Protein AF-A0A6N7L3Q7-F1 (afdb_monomer_lite)

Structure (mmCIF, N/CA/C/O backbone):
data_AF-A0A6N7L3Q7-F1
#
_entry.id   AF-A0A6N7L3Q7-F1
#
loop_
_atom_site.group_PDB
_atom_site.id
_atom_site.type_symbol
_atom_site.label_atom_id
_atom_site.label_alt_id
_atom_site.label_comp_id
_atom_site.label_asym_id
_atom_site.label_entity_id
_atom_site.label_seq_id
_atom_site.pdbx_PDB_ins_code
_atom_site.Cartn_x
_atom_site.Cartn_y
_atom_site.Cartn_z
_atom_site.occupancy
_atom_site.B_iso_or_equiv
_atom_site.auth_seq_id
_atom_site.auth_comp_id
_atom_site.auth_asym_id
_atom_site.auth_atom_id
_atom_site.pdbx_PDB_model_num
ATOM 1 N N . MET A 1 1 ? 47.528 -3.467 58.291 1.00 35.66 1 MET A N 1
ATOM 2 C CA . MET A 1 1 ? 47.745 -4.402 57.164 1.00 35.66 1 MET A CA 1
ATOM 3 C C . MET A 1 1 ? 46.786 -5.577 57.355 1.00 35.66 1 MET A C 1
ATOM 5 O O . MET A 1 1 ? 47.146 -6.564 57.969 1.00 35.66 1 MET A O 1
ATOM 9 N N . ASN A 1 2 ? 45.483 -5.313 57.302 1.00 33.53 2 ASN A N 1
ATOM 10 C CA . ASN A 1 2 ? 44.564 -5.382 56.151 1.00 33.53 2 ASN A CA 1
ATOM 11 C C . ASN A 1 2 ? 44.120 -6.813 55.809 1.00 33.53 2 ASN A C 1
ATOM 13 O O . ASN A 1 2 ? 44.702 -7.499 54.979 1.00 33.53 2 ASN A O 1
ATOM 17 N N . VAL A 1 3 ? 43.041 -7.189 56.500 1.00 40.38 3 VAL A N 1
ATOM 18 C CA . VAL A 1 3 ? 42.109 -8.296 56.248 1.00 40.38 3 VAL A CA 1
ATOM 19 C C . VAL A 1 3 ? 41.234 -7.962 55.029 1.00 40.38 3 VAL A C 1
ATOM 21 O O . VAL A 1 3 ? 40.940 -6.783 54.818 1.00 40.38 3 VAL A O 1
ATOM 24 N N . PRO A 1 4 ? 40.714 -8.968 54.304 1.00 47.28 4 PRO A N 1
ATOM 25 C CA . PRO A 1 4 ? 39.331 -8.844 53.847 1.00 47.28 4 PRO A CA 1
ATOM 26 C C . PRO A 1 4 ? 38.485 -10.106 54.074 1.00 47.28 4 PRO A C 1
ATOM 28 O O . PRO A 1 4 ? 38.915 -11.240 53.873 1.00 47.28 4 PRO A O 1
ATOM 31 N N . SER A 1 5 ? 37.245 -9.847 54.490 1.00 34.28 5 SER A N 1
ATOM 32 C CA . SER A 1 5 ? 36.114 -10.773 54.593 1.00 34.28 5 SER A CA 1
ATOM 33 C C . SER A 1 5 ? 35.072 -10.465 53.495 1.00 34.28 5 SER A C 1
ATOM 35 O O . SER A 1 5 ? 35.205 -9.449 52.810 1.00 34.28 5 SER A O 1
ATOM 37 N N . PRO A 1 6 ? 34.063 -11.337 53.295 1.00 57.66 6 PRO A N 1
ATOM 38 C CA . PRO A 1 6 ? 33.425 -11.570 52.001 1.00 57.66 6 PRO A CA 1
ATOM 39 C C . PRO A 1 6 ? 32.051 -10.903 51.823 1.00 57.66 6 PRO A C 1
ATOM 41 O O . PRO A 1 6 ? 31.345 -10.615 52.787 1.00 57.66 6 PRO A O 1
ATOM 44 N N . GLY A 1 7 ? 31.625 -10.803 50.559 1.00 32.72 7 GLY A N 1
ATOM 45 C CA . GLY A 1 7 ? 30.218 -10.708 50.162 1.00 32.72 7 GLY A CA 1
ATOM 46 C C . GLY A 1 7 ? 29.931 -9.629 49.118 1.00 32.72 7 GLY A C 1
ATOM 47 O O . GLY A 1 7 ? 30.258 -8.472 49.341 1.00 32.72 7 GLY A O 1
ATOM 48 N N . ALA A 1 8 ? 29.273 -9.997 48.010 1.00 32.59 8 ALA A N 1
ATOM 49 C CA . ALA A 1 8 ? 28.007 -9.396 47.561 1.00 32.59 8 ALA A CA 1
ATOM 50 C C . ALA A 1 8 ? 27.631 -9.760 46.105 1.00 32.59 8 ALA A C 1
ATOM 52 O O . ALA A 1 8 ? 28.461 -9.832 45.209 1.00 32.59 8 ALA A O 1
ATOM 53 N N . ARG A 1 9 ? 26.317 -9.972 45.970 1.00 31.73 9 ARG A N 1
ATOM 54 C CA . ARG A 1 9 ? 25.374 -10.061 44.836 1.00 31.73 9 ARG A CA 1
ATOM 55 C C . ARG A 1 9 ? 25.775 -9.470 43.467 1.00 31.73 9 ARG A C 1
ATOM 57 O O . ARG A 1 9 ? 26.451 -8.449 43.423 1.00 31.73 9 ARG A O 1
ATOM 64 N N . PRO A 1 10 ? 25.195 -9.994 42.365 1.00 40.16 10 PRO A N 1
ATOM 65 C CA . PRO A 1 10 ? 25.245 -9.349 41.061 1.00 40.16 10 PRO A CA 1
ATOM 66 C C . PRO A 1 10 ? 24.142 -8.285 40.922 1.00 40.16 10 PRO A C 1
ATOM 68 O O . PRO A 1 10 ? 23.017 -8.465 41.393 1.00 40.16 10 PRO A O 1
ATOM 71 N N . ALA A 1 11 ? 24.463 -7.198 40.232 1.00 33.53 11 ALA A N 1
ATOM 72 C CA . ALA A 1 11 ? 23.530 -6.243 39.636 1.00 33.53 11 ALA A CA 1
ATOM 73 C C . ALA A 1 11 ? 24.247 -5.565 38.448 1.00 33.53 11 ALA A C 1
ATOM 75 O O . ALA A 1 11 ? 25.476 -5.572 38.423 1.00 33.53 11 ALA A O 1
ATOM 76 N N . PRO A 1 12 ? 23.540 -4.851 37.565 1.00 37.41 12 PRO A N 1
ATOM 77 C CA . PRO A 1 12 ? 22.475 -5.297 36.670 1.00 37.41 12 PRO A CA 1
ATOM 78 C C . PRO A 1 12 ? 22.855 -5.047 35.191 1.00 37.41 12 PRO A C 1
ATOM 80 O O . PRO A 1 12 ? 23.883 -4.447 34.893 1.00 37.41 12 PRO A O 1
ATOM 83 N N . ASP A 1 13 ? 21.984 -5.479 34.275 1.00 42.84 13 ASP A N 1
ATOM 84 C CA . ASP A 1 13 ? 21.973 -5.059 32.870 1.00 42.84 13 ASP A CA 1
ATOM 85 C C . ASP A 1 13 ? 22.088 -3.531 32.722 1.00 42.84 13 ASP A C 1
ATOM 87 O O . ASP A 1 13 ? 21.256 -2.783 33.248 1.00 42.84 13 ASP A O 1
ATOM 91 N N . THR A 1 14 ? 23.052 -3.077 31.921 1.00 32.16 14 THR A N 1
ATOM 92 C CA . THR A 1 14 ? 23.070 -1.732 31.338 1.00 32.16 14 THR A CA 1
ATOM 93 C C . THR A 1 14 ? 23.041 -1.815 29.817 1.00 32.16 14 THR A C 1
ATOM 95 O O . THR A 1 14 ? 23.997 -2.182 29.139 1.00 32.16 14 THR A O 1
ATOM 98 N N . ILE A 1 15 ? 21.874 -1.443 29.303 1.00 31.94 15 ILE A N 1
ATOM 99 C CA . ILE A 1 15 ? 21.638 -0.948 27.954 1.00 31.94 15 ILE A CA 1
ATOM 100 C C . ILE A 1 15 ? 22.419 0.363 27.766 1.00 31.94 15 ILE A C 1
ATOM 102 O O . ILE A 1 15 ? 22.304 1.261 28.594 1.00 31.94 15 ILE A O 1
ATOM 106 N N . SER A 1 16 ? 23.132 0.430 26.639 1.00 36.41 16 SER A N 1
ATOM 107 C CA . SER A 1 16 ? 23.492 1.604 25.826 1.00 36.41 16 SER A CA 1
ATOM 108 C C . SER A 1 16 ? 24.214 2.792 26.473 1.00 36.41 16 SER A C 1
ATOM 110 O O . SER A 1 16 ? 23.606 3.576 27.190 1.00 36.41 16 SER A O 1
ATOM 112 N N . ASP A 1 17 ? 25.433 3.051 25.994 1.00 28.05 17 ASP A N 1
ATOM 113 C CA . ASP A 1 17 ? 25.768 4.374 25.449 1.00 28.05 17 ASP A CA 1
ATOM 114 C C . ASP A 1 17 ? 26.757 4.227 24.263 1.00 28.05 17 ASP A C 1
ATOM 116 O O . ASP A 1 17 ? 27.538 3.268 24.250 1.00 28.05 17 ASP A O 1
ATOM 120 N N . PRO A 1 18 ? 26.678 5.089 23.229 1.00 42.47 18 PRO A N 1
ATOM 121 C CA . PRO A 1 18 ? 27.402 4.991 21.972 1.00 42.47 18 PRO A CA 1
ATOM 122 C C . PRO A 1 18 ? 28.672 5.857 21.962 1.00 42.47 18 PRO A C 1
ATOM 124 O O . PRO A 1 18 ? 28.753 6.888 22.619 1.00 42.47 18 PRO A O 1
ATOM 127 N N . GLY A 1 19 ? 29.621 5.492 21.099 1.00 28.73 19 GLY A N 1
ATOM 128 C CA . GLY A 1 19 ? 30.665 6.401 20.620 1.00 28.73 19 GLY A CA 1
ATOM 129 C C . GLY A 1 19 ? 32.053 6.173 21.217 1.00 28.73 19 GLY A C 1
ATOM 130 O O . GLY A 1 19 ? 32.320 6.493 22.370 1.00 28.73 19 GLY A O 1
ATOM 131 N N . GLY A 1 20 ? 32.970 5.695 20.376 1.00 26.69 20 GLY A N 1
ATOM 132 C CA . GLY A 1 20 ? 34.410 5.738 20.633 1.00 26.69 20 GLY A CA 1
ATOM 133 C C . GLY A 1 20 ? 35.180 4.668 19.854 1.00 26.69 20 GLY A C 1
ATOM 134 O O . GLY A 1 20 ? 34.759 3.520 19.885 1.00 26.69 20 GLY A O 1
ATOM 135 N N . PRO A 1 21 ? 36.259 5.015 19.129 1.00 39.16 21 PRO A N 1
ATOM 136 C CA . PRO A 1 21 ? 36.690 4.336 17.907 1.00 39.16 21 PRO A CA 1
ATOM 137 C C . PRO A 1 21 ? 37.650 3.169 18.168 1.00 39.16 21 PRO A C 1
ATOM 139 O O . PRO A 1 21 ? 38.535 3.267 19.016 1.00 39.16 21 PRO A O 1
ATOM 142 N N . ALA A 1 22 ? 37.541 2.099 17.379 1.00 29.81 22 ALA A N 1
ATOM 143 C CA . ALA A 1 22 ? 38.586 1.085 17.291 1.00 29.81 22 AL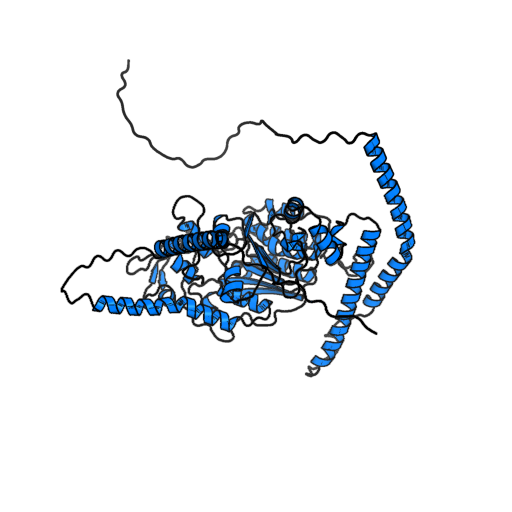A A CA 1
ATOM 144 C C . ALA A 1 22 ? 38.595 0.399 15.914 1.00 29.81 22 ALA A C 1
ATOM 146 O O . ALA A 1 22 ? 37.613 -0.232 15.539 1.00 29.81 22 ALA A O 1
ATOM 147 N N . ALA A 1 23 ? 39.734 0.560 15.226 1.00 30.67 23 ALA A N 1
ATOM 148 C CA . ALA A 1 23 ? 40.411 -0.383 14.323 1.00 30.67 23 ALA A CA 1
ATOM 149 C C . ALA A 1 23 ? 39.560 -1.034 13.207 1.00 30.67 23 ALA A C 1
ATOM 151 O O . ALA A 1 23 ? 38.755 -1.922 13.459 1.00 30.67 23 ALA A O 1
ATOM 152 N N . MET A 1 24 ? 39.645 -0.589 11.946 1.00 32.66 24 MET A N 1
ATOM 153 C CA . MET A 1 24 ? 40.712 -0.965 10.990 1.00 32.66 24 MET A CA 1
ATOM 154 C C . MET A 1 24 ? 41.252 -2.384 11.216 1.00 32.66 24 MET A C 1
ATOM 156 O O . MET A 1 24 ? 42.056 -2.596 12.118 1.00 32.66 24 MET A O 1
ATOM 160 N N . ASP A 1 25 ? 40.737 -3.343 10.437 1.00 34.53 25 ASP A N 1
ATOM 161 C CA . ASP A 1 25 ? 41.516 -4.199 9.521 1.00 34.53 25 ASP A CA 1
ATOM 162 C C . ASP A 1 25 ? 40.773 -5.515 9.228 1.00 34.53 25 ASP A C 1
ATOM 164 O O . ASP A 1 25 ? 40.740 -6.432 10.050 1.00 34.53 25 ASP A O 1
ATOM 168 N N . ASN A 1 26 ? 40.153 -5.592 8.043 1.00 30.53 26 ASN A N 1
ATOM 169 C CA . ASN A 1 26 ? 40.300 -6.687 7.070 1.00 30.53 26 ASN A CA 1
ATOM 170 C C . ASN A 1 26 ? 39.244 -6.551 5.965 1.00 30.53 26 ASN A C 1
ATOM 172 O O . ASN A 1 26 ? 38.159 -7.132 6.017 1.00 30.53 26 ASN A O 1
ATOM 176 N N . GLU A 1 27 ? 39.603 -5.781 4.940 1.00 33.72 27 GLU A N 1
ATOM 177 C CA . GLU A 1 27 ? 38.979 -5.846 3.625 1.00 33.72 27 GLU A CA 1
ATOM 178 C C . GLU A 1 27 ? 39.272 -7.217 3.003 1.00 33.72 27 GLU A C 1
ATOM 180 O O . GLU A 1 27 ? 40.367 -7.494 2.514 1.00 33.72 27 GLU A O 1
ATOM 185 N N . GLY A 1 28 ? 38.269 -8.092 3.001 1.00 34.62 28 GLY A N 1
ATOM 186 C CA . GLY A 1 28 ? 38.199 -9.203 2.060 1.00 34.62 28 GLY A CA 1
ATOM 187 C C . GLY A 1 28 ? 37.857 -8.664 0.675 1.00 34.62 28 GLY A C 1
ATOM 188 O O . GLY A 1 28 ? 36.718 -8.786 0.234 1.00 34.62 28 GLY A O 1
ATOM 189 N N . GLY A 1 29 ? 38.827 -8.033 0.011 1.00 34.75 29 GLY A N 1
ATOM 190 C CA . GLY A 1 29 ? 38.716 -7.663 -1.394 1.00 34.75 29 GLY A CA 1
ATOM 191 C C . GLY A 1 29 ? 38.561 -8.925 -2.238 1.00 34.75 29 GLY A C 1
ATOM 192 O O . GLY A 1 29 ? 39.456 -9.771 -2.274 1.00 34.75 29 GLY A O 1
ATOM 193 N N . ALA A 1 30 ? 37.419 -9.069 -2.910 1.00 38.78 30 ALA A N 1
ATOM 194 C CA . ALA A 1 30 ? 37.278 -10.041 -3.982 1.00 38.78 30 ALA A CA 1
ATOM 195 C C . ALA A 1 30 ? 38.399 -9.787 -5.000 1.00 38.78 30 ALA A C 1
ATOM 197 O O . ALA A 1 30 ? 38.619 -8.647 -5.413 1.00 38.78 30 ALA A O 1
ATOM 198 N N . ALA A 1 31 ? 39.139 -10.837 -5.359 1.00 33.72 31 ALA A N 1
ATOM 199 C CA . ALA A 1 31 ? 40.218 -10.742 -6.329 1.00 33.72 31 ALA A CA 1
ATOM 200 C C . ALA A 1 31 ? 39.681 -10.111 -7.621 1.00 33.72 31 ALA A C 1
ATOM 202 O O . ALA A 1 31 ? 38.836 -10.693 -8.301 1.00 33.72 31 ALA A O 1
ATOM 203 N N . VAL A 1 32 ? 40.171 -8.913 -7.940 1.00 37.03 32 VAL A N 1
ATOM 204 C CA . VAL A 1 32 ? 39.951 -8.276 -9.236 1.00 37.03 32 VAL A CA 1
ATOM 205 C C . VAL A 1 32 ? 40.435 -9.261 -10.295 1.00 37.03 32 VAL A C 1
ATOM 207 O O . VAL A 1 32 ? 41.587 -9.704 -10.250 1.00 37.03 32 VAL A O 1
ATOM 210 N N . ALA A 1 33 ? 39.542 -9.648 -11.207 1.00 42.84 33 ALA A N 1
ATOM 211 C CA . ALA A 1 33 ? 39.886 -10.535 -12.308 1.00 42.84 33 ALA A CA 1
ATOM 212 C C . ALA A 1 33 ? 41.114 -9.969 -13.046 1.00 42.84 33 ALA A C 1
ATOM 214 O O . ALA A 1 33 ? 41.186 -8.752 -13.255 1.00 42.84 33 ALA A O 1
ATOM 215 N N . PRO A 1 34 ? 42.103 -10.806 -13.412 1.00 39.44 34 PRO A N 1
ATOM 216 C CA . PRO A 1 34 ? 43.298 -10.316 -14.078 1.00 39.44 34 PRO A CA 1
ATOM 217 C C . PRO A 1 34 ? 42.901 -9.553 -15.350 1.00 39.44 34 PRO A C 1
ATOM 219 O O . PRO A 1 34 ? 41.967 -9.971 -16.042 1.00 39.44 34 PRO A O 1
ATOM 222 N N . PRO A 1 35 ? 43.578 -8.434 -15.665 1.00 45.25 35 PRO A N 1
ATOM 223 C CA . PRO A 1 35 ? 43.249 -7.644 -16.839 1.00 45.25 35 PRO A CA 1
ATOM 224 C C . PRO A 1 35 ? 43.300 -8.529 -18.083 1.00 45.25 35 PRO A C 1
ATOM 226 O O . PRO A 1 35 ? 44.256 -9.282 -18.287 1.00 45.25 35 PRO A O 1
ATOM 229 N N . CYS A 1 36 ? 42.249 -8.421 -18.898 1.00 43.94 36 CYS A N 1
ATOM 230 C CA . CYS A 1 36 ? 42.138 -9.081 -20.191 1.00 43.94 36 CYS A CA 1
ATOM 231 C C . CYS A 1 36 ? 43.463 -8.906 -20.959 1.00 43.94 36 CYS A C 1
ATOM 233 O O . CYS A 1 36 ? 43.908 -7.762 -21.129 1.00 43.94 36 CYS A O 1
ATOM 235 N N . PRO A 1 37 ? 44.138 -9.996 -21.378 1.00 63.56 37 PRO A N 1
ATOM 236 C CA . PRO A 1 37 ? 45.416 -9.904 -22.070 1.00 63.56 37 PRO A CA 1
ATOM 237 C C . PRO A 1 37 ? 45.326 -8.904 -23.225 1.00 63.56 37 PRO A C 1
ATOM 239 O O . PRO A 1 37 ? 44.362 -8.918 -23.984 1.00 63.56 37 PRO A O 1
ATOM 242 N N . LEU A 1 38 ? 46.331 -8.041 -23.402 1.00 49.06 38 LEU A N 1
ATOM 243 C CA . LEU A 1 38 ? 46.299 -6.950 -24.393 1.00 49.06 38 LEU A CA 1
ATOM 244 C C . LEU A 1 38 ? 45.935 -7.424 -25.815 1.00 49.06 38 LEU A C 1
ATOM 246 O O . LEU A 1 38 ? 45.323 -6.687 -26.583 1.00 49.06 38 LEU A O 1
ATOM 250 N N . ALA A 1 39 ? 46.296 -8.659 -26.168 1.00 48.69 39 ALA A N 1
ATOM 251 C CA . ALA A 1 39 ? 45.925 -9.279 -27.438 1.00 48.69 39 ALA A CA 1
ATOM 252 C C . ALA A 1 39 ? 44.418 -9.580 -27.548 1.00 48.69 39 ALA A C 1
ATOM 254 O O . ALA A 1 39 ? 43.842 -9.455 -28.624 1.00 48.69 39 ALA A O 1
ATOM 255 N N . GLU A 1 40 ? 43.774 -9.953 -26.448 1.00 47.72 40 GLU A N 1
ATOM 256 C CA . GLU A 1 40 ? 42.336 -10.188 -26.362 1.00 47.72 40 GLU A CA 1
ATOM 257 C C . GLU A 1 40 ? 41.563 -8.865 -26.285 1.00 47.72 40 GLU A C 1
ATOM 259 O O . GLU A 1 40 ? 40.605 -8.690 -27.032 1.00 47.72 40 GLU A O 1
ATOM 264 N N . ALA A 1 41 ? 42.057 -7.872 -25.537 1.00 42.72 41 ALA A N 1
ATOM 265 C CA . ALA A 1 41 ? 41.502 -6.515 -25.537 1.00 42.72 41 ALA A CA 1
ATOM 266 C C . ALA A 1 41 ? 41.549 -5.863 -26.935 1.00 42.72 41 ALA A C 1
ATOM 268 O O . ALA A 1 41 ? 40.576 -5.246 -27.368 1.00 42.72 41 ALA A O 1
ATOM 269 N N . LYS A 1 42 ? 42.643 -6.057 -27.688 1.00 49.53 42 LYS A N 1
ATOM 270 C CA . LYS A 1 42 ? 42.756 -5.602 -29.085 1.00 49.53 42 LYS A CA 1
ATOM 271 C C . LYS A 1 42 ? 41.779 -6.321 -30.014 1.00 49.53 42 LYS A C 1
ATOM 273 O O . LYS A 1 42 ? 41.113 -5.659 -30.799 1.00 49.53 42 LYS A O 1
ATOM 278 N N . ARG A 1 43 ? 41.613 -7.643 -29.880 1.00 53.7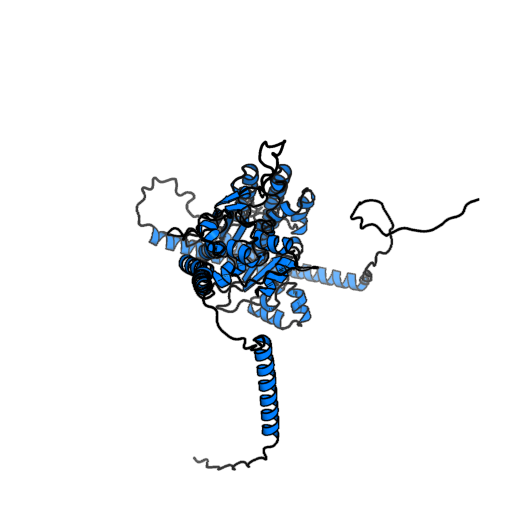5 43 ARG A N 1
ATOM 279 C CA . ARG A 1 43 ? 40.608 -8.401 -30.653 1.00 53.75 43 ARG A CA 1
ATOM 280 C C . ARG A 1 43 ? 39.177 -7.979 -30.323 1.00 53.75 43 ARG A C 1
ATOM 282 O O . ARG A 1 43 ? 38.342 -7.922 -31.221 1.00 53.75 43 ARG A O 1
ATOM 289 N N . LEU A 1 44 ? 38.882 -7.685 -29.056 1.00 46.16 44 LEU A N 1
ATOM 290 C CA . LEU A 1 44 ? 37.583 -7.160 -28.627 1.00 46.16 44 LEU A CA 1
ATOM 291 C C . LEU A 1 44 ? 37.338 -5.761 -29.203 1.00 46.16 44 LEU A C 1
ATOM 293 O O . LEU A 1 44 ? 36.247 -5.497 -29.702 1.00 46.16 44 LEU A O 1
ATOM 297 N N . HIS A 1 45 ? 38.361 -4.904 -29.221 1.00 47.28 45 HIS A N 1
ATOM 298 C CA . HIS A 1 45 ? 38.286 -3.578 -29.828 1.00 47.28 45 HIS A CA 1
ATOM 299 C C . HIS A 1 45 ? 38.091 -3.637 -31.351 1.00 47.28 45 HIS A C 1
ATOM 301 O O . HIS A 1 45 ? 37.218 -2.959 -31.880 1.00 47.28 45 HIS A O 1
ATOM 307 N N . GLU A 1 46 ? 38.836 -4.489 -32.057 1.00 53.50 46 GLU A N 1
ATOM 308 C CA . GLU A 1 46 ? 38.692 -4.692 -33.506 1.00 53.50 46 GLU A CA 1
ATOM 309 C C . GLU A 1 46 ? 37.311 -5.260 -33.866 1.00 53.50 46 GLU A C 1
ATOM 311 O O . GLU A 1 46 ? 36.684 -4.802 -34.821 1.00 53.50 46 GLU A O 1
ATOM 316 N N . ARG A 1 47 ? 36.780 -6.193 -33.063 1.00 49.62 47 ARG A N 1
ATOM 317 C CA . ARG A 1 47 ? 35.401 -6.687 -33.207 1.00 49.62 47 ARG A CA 1
ATOM 318 C C . ARG A 1 47 ? 34.367 -5.596 -32.948 1.00 49.62 47 ARG A C 1
ATOM 320 O O . ARG A 1 47 ? 33.398 -5.507 -33.695 1.00 49.62 47 ARG A O 1
ATOM 327 N N . ALA A 1 48 ? 34.565 -4.760 -31.930 1.00 42.06 48 ALA A N 1
ATOM 328 C CA . ALA A 1 48 ? 33.673 -3.642 -31.629 1.00 42.06 48 ALA A CA 1
ATOM 329 C C . ALA A 1 48 ? 33.694 -2.579 -32.740 1.00 42.06 48 ALA A C 1
ATOM 331 O O . ALA A 1 48 ? 32.641 -2.086 -33.138 1.00 42.06 48 ALA A O 1
ATOM 332 N N . ALA A 1 49 ? 34.870 -2.275 -33.295 1.00 47.62 49 ALA A N 1
ATOM 333 C CA . ALA A 1 49 ? 35.031 -1.347 -34.408 1.00 47.62 49 ALA A CA 1
ATOM 334 C C . ALA A 1 49 ? 34.394 -1.882 -35.702 1.00 47.62 49 ALA A C 1
ATOM 336 O O . ALA A 1 49 ? 33.670 -1.148 -36.373 1.00 47.62 49 ALA A O 1
ATOM 337 N N . ALA A 1 50 ? 34.590 -3.168 -36.018 1.00 50.75 50 ALA A N 1
ATOM 338 C CA . ALA A 1 50 ? 33.951 -3.820 -37.160 1.00 50.75 50 ALA A CA 1
ATOM 339 C C . ALA A 1 50 ? 32.423 -3.886 -37.006 1.00 50.75 50 ALA A C 1
ATOM 341 O O . ALA A 1 50 ? 31.695 -3.612 -37.959 1.00 50.75 50 ALA A O 1
ATOM 342 N N . ARG A 1 51 ? 31.929 -4.172 -35.792 1.00 43.19 51 ARG A N 1
ATOM 343 C CA . ARG A 1 51 ? 30.497 -4.136 -35.468 1.00 43.19 51 ARG A CA 1
ATOM 344 C C . ARG A 1 51 ? 29.943 -2.725 -35.659 1.00 43.19 51 ARG A C 1
ATOM 346 O O . ARG A 1 51 ? 28.979 -2.562 -36.388 1.00 43.19 51 ARG A O 1
ATOM 353 N N . ARG A 1 52 ? 30.601 -1.693 -35.119 1.00 43.06 52 ARG A N 1
ATOM 354 C CA . ARG A 1 52 ? 30.201 -0.285 -35.292 1.00 43.06 52 ARG A CA 1
ATOM 355 C C . ARG A 1 52 ? 30.145 0.144 -36.762 1.00 43.06 52 ARG A C 1
ATOM 357 O O . ARG A 1 52 ? 29.206 0.828 -37.149 1.00 43.06 52 ARG A O 1
ATOM 364 N N . ALA A 1 53 ? 31.117 -0.257 -37.580 1.00 50.91 53 ALA A N 1
ATOM 365 C CA . ALA A 1 53 ? 31.122 0.060 -39.009 1.00 50.91 53 ALA A CA 1
ATOM 366 C C . ALA A 1 53 ? 29.971 -0.627 -39.768 1.00 50.91 53 ALA A C 1
ATOM 368 O O . ALA A 1 53 ? 29.330 0.004 -40.604 1.00 50.91 53 ALA A O 1
ATOM 369 N N . ALA A 1 54 ? 29.665 -1.887 -39.440 1.00 46.06 54 ALA A N 1
ATOM 370 C CA . ALA A 1 54 ? 28.523 -2.602 -40.010 1.00 46.06 54 ALA A CA 1
ATOM 371 C C . ALA A 1 54 ? 27.176 -1.981 -39.592 1.00 46.06 54 ALA A C 1
ATOM 373 O O . ALA A 1 54 ? 26.261 -1.904 -40.406 1.00 46.06 54 ALA A O 1
ATOM 374 N N . LEU A 1 55 ? 27.074 -1.491 -38.352 1.00 41.53 55 LEU A N 1
ATOM 375 C CA . LEU A 1 55 ? 25.879 -0.819 -37.834 1.00 41.53 55 LEU A CA 1
ATOM 376 C C . LEU A 1 55 ? 25.600 0.517 -38.533 1.00 41.53 55 LEU A C 1
ATOM 378 O O . LEU A 1 55 ? 24.450 0.808 -38.839 1.00 41.53 55 LEU A O 1
ATOM 382 N N . LEU A 1 56 ? 26.640 1.301 -38.834 1.00 46.41 56 LEU A N 1
ATOM 383 C CA . LEU A 1 56 ? 26.493 2.555 -39.583 1.00 46.41 56 LEU A CA 1
ATOM 384 C C . LEU A 1 56 ? 26.026 2.307 -41.025 1.00 46.41 56 LEU A C 1
ATOM 386 O O . LEU A 1 56 ? 25.139 3.000 -41.505 1.00 46.41 56 LEU A O 1
ATOM 390 N N . ALA A 1 57 ? 26.556 1.274 -41.685 1.00 56.47 57 ALA A N 1
ATOM 391 C CA . ALA A 1 57 ? 26.120 0.900 -43.031 1.00 56.47 57 ALA A CA 1
ATOM 392 C C . ALA A 1 57 ? 24.666 0.387 -43.069 1.00 56.47 57 ALA A C 1
ATOM 394 O O . ALA A 1 57 ? 23.962 0.597 -44.053 1.00 56.47 57 ALA A O 1
ATOM 395 N N . LEU A 1 58 ? 24.211 -0.279 -42.002 1.00 45.03 58 LEU A N 1
ATOM 396 C CA . LEU A 1 58 ? 22.834 -0.754 -41.871 1.00 45.03 58 LEU A CA 1
ATOM 397 C C . LEU A 1 58 ? 21.867 0.399 -41.549 1.00 45.03 58 LEU A C 1
ATOM 399 O O . LEU A 1 58 ? 20.781 0.454 -42.114 1.00 45.03 58 LEU A O 1
ATOM 403 N N . ALA A 1 59 ? 22.272 1.350 -40.702 1.00 44.22 59 ALA A N 1
ATOM 404 C CA . ALA A 1 59 ? 21.507 2.570 -40.434 1.00 44.22 59 ALA A CA 1
ATOM 405 C C . ALA A 1 59 ? 21.282 3.394 -41.709 1.00 44.22 59 ALA A C 1
ATOM 407 O O . ALA A 1 59 ? 20.152 3.794 -41.977 1.00 44.22 59 ALA A O 1
ATOM 408 N N . ASP A 1 60 ? 22.321 3.561 -42.531 1.00 53.66 60 ASP A N 1
ATOM 409 C CA . ASP A 1 60 ? 22.203 4.215 -43.839 1.00 53.66 60 ASP A CA 1
ATOM 410 C C . ASP A 1 60 ? 21.264 3.443 -44.782 1.00 53.66 60 ASP A C 1
ATOM 412 O O . ASP A 1 60 ? 20.498 4.051 -45.523 1.00 53.66 60 ASP A O 1
ATOM 416 N N . ALA A 1 61 ? 21.262 2.105 -44.730 1.00 54.28 61 ALA A N 1
ATOM 417 C CA . ALA A 1 61 ? 20.383 1.275 -45.557 1.00 54.28 61 ALA A CA 1
ATOM 418 C C . ALA A 1 61 ? 18.895 1.341 -45.152 1.00 54.28 61 ALA A C 1
ATOM 420 O O . ALA A 1 61 ? 18.033 1.129 -46.002 1.00 54.28 61 ALA A O 1
ATOM 421 N N . HIS A 1 62 ? 18.592 1.644 -43.883 1.00 45.22 62 HIS A N 1
ATOM 422 C CA . HIS A 1 62 ? 17.222 1.781 -43.358 1.00 45.22 62 HIS A CA 1
ATOM 423 C C . HIS A 1 62 ? 16.789 3.242 -43.141 1.00 45.22 62 HIS A C 1
ATOM 425 O O . HIS A 1 62 ? 15.680 3.491 -42.667 1.00 45.22 62 HIS A O 1
ATOM 431 N N . SER A 1 63 ? 17.637 4.205 -43.514 1.00 50.59 63 SER A N 1
ATOM 432 C CA . SER A 1 63 ? 17.397 5.654 -43.434 1.00 50.59 63 SER A CA 1
ATOM 433 C C . SER A 1 63 ? 16.022 6.059 -43.975 1.00 50.59 63 SER A C 1
ATOM 435 O O . SER A 1 63 ? 15.296 6.820 -43.334 1.00 50.59 63 SER A O 1
ATOM 437 N N . ASP A 1 64 ? 15.632 5.507 -45.125 1.00 49.62 64 ASP A N 1
ATOM 438 C CA . ASP A 1 64 ? 14.387 5.871 -45.805 1.00 49.62 64 ASP A CA 1
ATOM 439 C C . ASP A 1 64 ? 13.149 5.268 -45.120 1.00 49.62 64 ASP A C 1
ATOM 441 O O . ASP A 1 64 ? 12.111 5.919 -45.045 1.00 49.62 64 ASP A O 1
ATOM 445 N N . GLU A 1 65 ? 13.254 4.063 -44.547 1.00 47.12 65 GLU A N 1
ATOM 446 C CA . GLU A 1 65 ? 12.173 3.436 -43.768 1.00 47.12 65 GLU A CA 1
ATOM 447 C C . GLU A 1 65 ? 11.968 4.143 -42.423 1.00 47.12 65 GLU A C 1
ATOM 449 O O . GLU A 1 65 ? 10.834 4.350 -41.989 1.00 47.12 65 GLU A O 1
ATOM 454 N N . ILE A 1 66 ? 13.065 4.563 -41.786 1.00 46.41 66 ILE A N 1
ATOM 455 C CA . ILE A 1 66 ? 13.048 5.373 -40.566 1.00 46.41 66 ILE A CA 1
ATOM 456 C C . ILE A 1 66 ? 12.417 6.738 -40.861 1.00 46.41 66 ILE A C 1
ATOM 458 O O . ILE A 1 66 ? 11.513 7.164 -40.145 1.00 46.41 66 ILE A O 1
ATOM 462 N N . THR A 1 67 ? 12.830 7.391 -41.949 1.00 49.25 67 THR A N 1
ATOM 463 C CA . THR A 1 67 ? 12.278 8.680 -42.389 1.00 49.25 67 THR A CA 1
ATOM 464 C C . THR A 1 67 ? 10.789 8.568 -42.722 1.00 49.25 67 THR A C 1
ATOM 466 O O . THR A 1 67 ? 10.004 9.383 -42.246 1.00 49.25 67 THR A O 1
ATOM 469 N N . ALA A 1 68 ? 10.366 7.519 -43.435 1.00 48.75 68 ALA A N 1
ATOM 470 C CA . ALA A 1 68 ? 8.956 7.266 -43.735 1.00 48.75 68 ALA A CA 1
ATOM 471 C C . ALA A 1 68 ? 8.122 6.984 -42.472 1.00 48.75 68 ALA A C 1
ATOM 473 O O . ALA A 1 68 ? 6.967 7.404 -42.381 1.00 48.75 68 ALA A O 1
ATOM 474 N N . ALA A 1 69 ? 8.693 6.308 -41.469 1.00 43.62 69 ALA A N 1
ATOM 475 C CA . ALA A 1 69 ? 8.040 6.106 -40.178 1.00 43.62 69 ALA A CA 1
ATOM 476 C C . ALA A 1 69 ? 7.886 7.427 -39.405 1.00 43.62 69 ALA A C 1
ATOM 478 O O . ALA A 1 69 ? 6.817 7.685 -38.847 1.00 43.62 69 ALA A O 1
ATOM 479 N N . TYR A 1 70 ? 8.907 8.290 -39.416 1.00 44.78 70 TYR A N 1
ATOM 480 C CA . TYR A 1 70 ? 8.821 9.638 -38.848 1.00 44.78 70 TYR A CA 1
ATOM 481 C C . TYR A 1 70 ? 7.820 10.528 -39.605 1.00 44.78 70 TYR A C 1
ATOM 483 O O . TYR A 1 70 ? 7.048 11.234 -38.961 1.00 44.78 70 TYR A O 1
ATOM 491 N N . GLU A 1 71 ? 7.734 10.444 -40.937 1.00 47.44 71 GLU A N 1
ATOM 492 C CA . GLU A 1 71 ? 6.709 11.140 -41.732 1.00 47.44 71 GLU A CA 1
ATOM 493 C C . GLU A 1 71 ? 5.292 10.618 -41.462 1.00 47.44 71 GLU A C 1
ATOM 495 O O . GLU A 1 71 ? 4.348 11.405 -41.432 1.00 47.44 71 GLU A O 1
ATOM 500 N N . ALA A 1 72 ? 5.116 9.316 -41.220 1.00 45.12 72 ALA A N 1
ATOM 501 C CA . ALA A 1 72 ? 3.826 8.748 -40.828 1.00 45.12 72 ALA A CA 1
ATOM 502 C C . ALA A 1 72 ? 3.400 9.204 -39.419 1.00 45.12 72 ALA A C 1
ATOM 504 O O . ALA A 1 72 ? 2.225 9.514 -39.197 1.00 45.12 72 ALA A O 1
ATOM 505 N N . ILE A 1 73 ? 4.354 9.302 -38.484 1.00 43.22 73 ILE A N 1
ATOM 506 C CA . ILE A 1 73 ? 4.152 9.917 -37.162 1.00 43.22 73 ILE A CA 1
ATOM 507 C C . ILE A 1 73 ? 3.744 11.388 -37.325 1.00 43.22 73 ILE A C 1
ATOM 509 O O . ILE A 1 73 ? 2.788 11.834 -36.690 1.00 43.22 73 ILE A O 1
ATOM 513 N N . ASP A 1 74 ? 4.422 12.131 -38.200 1.00 43.38 74 ASP A N 1
ATOM 514 C CA . ASP A 1 74 ? 4.145 13.543 -38.456 1.00 43.38 74 ASP A CA 1
ATOM 515 C C . ASP A 1 74 ? 2.774 13.756 -39.128 1.00 43.38 74 ASP A C 1
ATOM 517 O O . ASP A 1 74 ? 1.991 14.610 -38.713 1.00 43.38 74 ASP A O 1
ATOM 521 N N . GLN A 1 75 ? 2.400 12.911 -40.094 1.00 44.00 75 GLN A N 1
ATOM 522 C CA . GLN A 1 75 ? 1.064 12.925 -40.693 1.00 44.00 75 GLN A CA 1
ATOM 523 C C . GLN A 1 75 ? -0.031 12.630 -39.672 1.00 44.00 75 GLN A C 1
ATOM 525 O O . GLN A 1 75 ? -1.050 13.311 -39.711 1.00 44.00 75 GLN A O 1
ATOM 530 N N . ALA A 1 76 ? 0.163 11.672 -38.759 1.00 42.03 76 ALA A N 1
ATOM 531 C CA . ALA A 1 76 ? -0.794 11.369 -37.694 1.00 42.03 76 ALA A CA 1
ATOM 532 C C . ALA A 1 76 ? -0.932 12.531 -36.692 1.00 42.03 76 ALA A C 1
ATOM 534 O O . ALA A 1 76 ? -2.041 12.832 -36.254 1.00 42.03 76 ALA A O 1
ATOM 535 N N . ARG A 1 77 ? 0.168 13.235 -36.390 1.00 42.25 77 ARG A N 1
ATOM 536 C CA . ARG A 1 77 ? 0.191 14.434 -35.531 1.00 42.25 77 ARG A CA 1
ATOM 537 C C . ARG A 1 77 ? -0.521 15.644 -36.150 1.00 42.25 77 ARG A C 1
ATOM 539 O O . ARG A 1 77 ? -1.092 16.446 -35.416 1.00 42.25 77 ARG A O 1
ATOM 546 N N . ARG A 1 78 ? -0.553 15.772 -37.485 1.00 42.44 78 ARG A N 1
ATOM 547 C CA . ARG A 1 78 ? -1.279 16.853 -38.193 1.00 42.44 78 ARG A CA 1
ATOM 548 C C . ARG A 1 78 ? -2.808 16.754 -38.086 1.00 42.44 78 ARG A C 1
ATOM 550 O O . ARG A 1 78 ? -3.493 17.735 -38.377 1.00 42.44 78 ARG A O 1
ATOM 557 N N . TRP A 1 79 ? -3.360 15.627 -37.632 1.00 40.78 79 TRP A N 1
ATOM 558 C CA . TRP A 1 79 ? -4.781 15.508 -37.283 1.00 40.78 79 TRP A CA 1
ATOM 559 C C . TRP A 1 79 ? -5.013 16.075 -35.874 1.00 40.78 79 TRP A C 1
ATOM 561 O O . TRP A 1 79 ? -5.191 15.337 -34.909 1.00 40.78 79 TRP A O 1
ATOM 571 N N . ARG A 1 80 ? -4.978 17.407 -35.744 1.00 38.03 80 ARG A N 1
ATOM 572 C CA . ARG A 1 80 ? -5.317 18.109 -34.495 1.00 38.03 80 ARG A CA 1
ATOM 573 C C . ARG A 1 80 ? -6.767 17.815 -34.075 1.00 38.03 80 ARG A C 1
ATOM 575 O O . ARG A 1 80 ? -7.690 17.972 -34.874 1.00 38.03 80 ARG A O 1
ATOM 582 N N . LEU A 1 81 ? -6.969 17.468 -32.800 1.00 37.78 81 LEU A N 1
ATOM 583 C CA . LEU A 1 81 ? -8.224 17.747 -32.089 1.00 37.78 81 LEU A CA 1
ATOM 584 C C . LEU A 1 81 ? -8.395 19.280 -31.978 1.00 37.78 81 LEU A C 1
ATOM 586 O O . LEU A 1 81 ? -7.382 19.975 -31.872 1.00 37.78 81 LEU A O 1
ATOM 590 N N . PRO A 1 82 ? -9.624 19.833 -32.002 1.00 35.28 82 PRO A N 1
ATOM 591 C CA . PRO A 1 82 ? -9.837 21.277 -31.877 1.00 35.28 82 PRO A CA 1
ATOM 592 C C . PRO A 1 82 ? -9.249 21.823 -30.566 1.00 35.28 82 PRO A C 1
ATOM 594 O O . PRO A 1 82 ? -9.436 21.221 -29.510 1.00 35.28 82 PRO A O 1
ATOM 597 N N . GLU A 1 83 ? -8.562 22.968 -30.636 1.00 35.00 83 GLU A N 1
ATOM 598 C CA . GLU A 1 83 ? -7.740 23.525 -29.546 1.00 35.00 83 GLU A CA 1
ATOM 599 C C . GLU A 1 83 ? -8.514 24.019 -28.310 1.00 35.00 83 GLU A C 1
ATOM 601 O O . GLU A 1 83 ? -7.896 24.261 -27.279 1.00 35.00 83 GLU A O 1
ATOM 606 N N . SER A 1 84 ? -9.846 24.124 -28.323 1.00 40.84 84 SER A N 1
ATOM 607 C CA . SER A 1 84 ? -10.606 24.303 -27.080 1.00 40.84 84 SER A CA 1
ATOM 608 C C . SER A 1 84 ? -12.096 23.995 -27.260 1.00 40.84 84 SER A C 1
ATOM 610 O O . SER A 1 84 ? -12.679 24.217 -28.317 1.00 40.84 84 SER A O 1
ATOM 612 N N . VAL A 1 85 ? -12.743 23.522 -26.189 1.00 40.78 85 VAL A N 1
ATOM 613 C CA . VAL A 1 85 ? -14.214 23.408 -26.074 1.00 40.78 85 VAL A CA 1
ATOM 614 C C . VAL A 1 85 ? -14.848 24.770 -25.707 1.00 40.78 85 VAL A C 1
ATOM 616 O O . VAL A 1 85 ? -16.033 24.836 -25.395 1.00 40.78 85 VAL A O 1
ATOM 619 N N . GLN A 1 86 ? -14.094 25.878 -25.706 1.00 36.12 86 GLN A N 1
ATOM 620 C CA . GLN A 1 86 ? -14.560 27.147 -25.127 1.00 36.12 86 GLN A CA 1
ATOM 621 C C . GLN A 1 86 ? -14.870 28.278 -26.114 1.00 36.12 86 GLN A C 1
ATOM 623 O O . GLN A 1 86 ? -15.522 29.228 -25.688 1.00 36.12 86 GLN A O 1
ATOM 628 N N . ASP A 1 87 ? -14.542 28.175 -27.405 1.00 37.34 87 ASP A N 1
ATOM 629 C CA . ASP A 1 87 ? -14.677 29.336 -28.307 1.00 37.34 87 ASP A CA 1
ATOM 630 C C . ASP A 1 87 ? -15.946 29.436 -29.170 1.00 37.34 87 ASP A C 1
ATOM 632 O O . ASP A 1 87 ? -16.072 30.383 -29.939 1.00 37.34 87 ASP A O 1
ATOM 636 N N . GLU A 1 88 ? -16.965 28.589 -29.001 1.00 38.84 88 GLU A N 1
ATOM 637 C CA . GLU A 1 88 ? -18.234 28.793 -29.728 1.00 38.84 88 GLU A CA 1
ATOM 638 C C . GLU A 1 88 ? -19.487 28.497 -28.900 1.00 38.84 88 GLU A C 1
ATOM 640 O O . GLU A 1 88 ? -20.220 27.581 -29.220 1.00 38.84 88 GLU A O 1
ATOM 645 N N . GLY A 1 89 ? -19.779 29.264 -27.844 1.00 37.62 89 GLY A N 1
ATOM 646 C CA . GLY A 1 89 ? -21.159 29.453 -27.343 1.00 37.62 89 GLY A CA 1
ATOM 647 C C . GLY A 1 89 ? -22.102 28.229 -27.330 1.00 37.62 89 GLY A C 1
ATOM 648 O O . GLY A 1 89 ? -23.263 28.354 -27.723 1.00 37.62 89 GLY A O 1
ATOM 649 N N . TRP A 1 90 ? -21.627 27.051 -26.910 1.00 34.03 90 TRP A N 1
ATOM 650 C CA . TRP A 1 90 ? -22.405 25.814 -26.988 1.00 34.03 90 TRP A CA 1
ATOM 651 C C . TRP A 1 90 ? -23.386 25.729 -25.815 1.00 34.03 90 TRP A C 1
ATOM 653 O O . TRP A 1 90 ? -23.038 25.333 -24.701 1.00 34.03 90 TRP A O 1
ATOM 663 N N . GLU A 1 91 ? -24.648 26.079 -26.072 1.00 36.38 91 GLU A N 1
ATOM 664 C CA . GLU A 1 91 ? -25.758 25.636 -25.231 1.00 36.38 91 GLU A CA 1
ATOM 665 C C . GLU A 1 91 ? -25.820 24.102 -25.243 1.00 36.38 91 GLU A C 1
ATOM 667 O O . GLU A 1 91 ? -25.931 23.464 -26.291 1.00 36.38 91 GLU A O 1
ATOM 672 N N . TYR A 1 92 ? -25.766 23.506 -24.053 1.00 34.78 92 TYR A N 1
ATOM 673 C CA . TYR A 1 92 ? -25.854 22.066 -23.840 1.00 34.78 92 TYR A CA 1
ATOM 674 C C . TYR A 1 92 ? -27.120 21.474 -24.491 1.00 34.78 92 TYR A C 1
ATOM 676 O O . TYR A 1 92 ? -28.236 21.672 -24.005 1.00 34.78 92 TYR A O 1
ATOM 684 N N . ARG A 1 93 ? -26.948 20.698 -25.570 1.00 35.16 93 ARG A N 1
ATOM 685 C CA . ARG A 1 93 ? -27.982 19.820 -26.141 1.00 35.16 93 ARG A CA 1
ATOM 686 C C . ARG A 1 93 ? -27.536 18.365 -26.000 1.00 35.16 93 ARG A C 1
ATOM 688 O O . ARG A 1 93 ? -26.510 17.965 -26.540 1.00 35.16 93 ARG A O 1
ATOM 695 N N . GLY A 1 94 ? -28.303 17.580 -25.243 1.00 34.84 94 GLY A N 1
ATOM 696 C CA . GLY A 1 94 ? -27.992 16.198 -24.855 1.00 34.84 94 GLY A CA 1
ATOM 697 C C . GLY A 1 94 ? -28.088 15.167 -25.985 1.00 34.84 94 GLY A C 1
ATOM 698 O O . GLY A 1 94 ? -28.969 14.316 -25.943 1.00 34.84 94 GLY A O 1
ATOM 699 N N . GLY A 1 95 ? -27.186 15.234 -26.970 1.00 35.31 95 GLY A N 1
ATOM 700 C CA . GLY A 1 95 ? -27.103 14.273 -28.083 1.00 35.31 95 GLY A CA 1
ATOM 701 C C . GLY A 1 95 ? -25.697 13.756 -28.436 1.00 35.31 95 GLY A C 1
ATOM 702 O O . GLY A 1 95 ? -25.574 12.964 -29.359 1.00 35.31 95 GLY A O 1
ATOM 703 N N . LEU A 1 96 ? -24.637 14.163 -27.727 1.00 37.62 96 LEU A N 1
ATOM 704 C CA . LEU A 1 96 ? -23.233 13.924 -28.128 1.00 37.62 96 LEU A CA 1
ATOM 705 C C . LEU A 1 96 ? -22.623 12.558 -27.722 1.00 37.62 96 LEU A C 1
ATOM 707 O O . LEU A 1 96 ? -21.445 12.314 -27.990 1.00 37.62 96 LEU A O 1
ATOM 711 N N . GLU A 1 97 ? -23.368 11.647 -27.088 1.00 41.59 97 GLU A N 1
ATOM 712 C CA . GLU A 1 97 ? -22.814 10.338 -26.673 1.00 41.59 97 GLU A CA 1
ATOM 713 C C . GLU A 1 97 ? -22.493 9.408 -27.863 1.00 41.59 97 GLU A C 1
ATOM 715 O O . GLU A 1 97 ? -21.508 8.672 -27.810 1.00 41.59 97 GLU A O 1
ATOM 720 N N . GLU A 1 98 ? -23.233 9.478 -28.975 1.00 37.72 98 GLU A N 1
ATOM 721 C CA . GLU A 1 98 ? -22.953 8.632 -30.151 1.00 37.72 98 GLU A CA 1
ATOM 722 C C . GLU A 1 98 ? -21.815 9.183 -31.036 1.00 37.72 98 GLU A C 1
ATOM 724 O O . GLU A 1 98 ? -20.981 8.408 -31.500 1.00 37.72 98 GLU A O 1
ATOM 729 N N . GLU A 1 99 ? -21.689 10.506 -31.202 1.00 37.19 99 GLU A N 1
ATOM 730 C CA . GLU A 1 99 ? -20.623 11.115 -32.027 1.00 37.19 99 GLU A CA 1
ATOM 731 C C . GLU A 1 99 ? -19.258 11.175 -31.316 1.00 37.19 99 GLU A C 1
ATOM 733 O O . GLU A 1 99 ? -18.211 11.056 -31.959 1.00 37.19 99 GLU A O 1
ATOM 738 N N . SER A 1 100 ? -19.238 11.281 -29.981 1.00 42.06 100 SER A N 1
ATOM 739 C CA . SER A 1 100 ? -17.990 11.212 -29.203 1.00 42.06 100 SER A CA 1
ATOM 740 C C . SER A 1 100 ? -17.325 9.836 -29.303 1.00 42.06 100 SER A C 1
ATOM 742 O O . SER A 1 100 ? -16.101 9.754 -29.389 1.00 42.06 100 SER A O 1
ATOM 744 N N . THR A 1 101 ? -18.110 8.760 -29.389 1.00 42.44 101 THR A N 1
ATOM 745 C CA . THR A 1 101 ? -17.606 7.383 -29.515 1.00 42.44 101 THR A CA 1
ATOM 746 C C . THR A 1 101 ? -16.775 7.187 -30.792 1.00 42.44 101 THR A C 1
ATOM 748 O O . THR A 1 101 ? -15.754 6.500 -30.773 1.00 42.44 101 THR A O 1
ATOM 751 N N . ASP A 1 102 ? -17.151 7.856 -31.882 1.00 38.56 102 ASP A N 1
ATOM 752 C CA . ASP A 1 102 ? -16.509 7.731 -33.193 1.00 38.56 102 ASP A CA 1
ATOM 753 C C . ASP A 1 102 ? -15.221 8.571 -33.308 1.00 38.56 102 ASP A C 1
ATOM 755 O O . ASP A 1 102 ? -14.248 8.158 -33.943 1.00 38.56 102 ASP A O 1
ATOM 759 N N . ILE A 1 103 ? -15.175 9.726 -32.635 1.00 41.25 103 ILE A N 1
ATOM 760 C CA . ILE A 1 103 ? -13.968 10.558 -32.496 1.00 41.25 103 ILE A CA 1
ATOM 761 C C . ILE A 1 103 ? -12.951 9.867 -31.576 1.00 41.25 103 ILE A C 1
ATOM 763 O O . ILE A 1 103 ? -11.768 9.785 -31.914 1.00 41.25 103 ILE A O 1
ATOM 767 N N . TRP A 1 104 ? -13.410 9.285 -30.463 1.00 38.94 104 TRP A N 1
ATOM 768 C CA . TRP A 1 104 ? -12.568 8.500 -29.559 1.00 38.94 104 TRP A CA 1
ATOM 769 C C . TRP A 1 104 ? -12.033 7.231 -30.225 1.00 38.94 104 TRP A C 1
ATOM 771 O O . TRP A 1 104 ? -10.854 6.930 -30.070 1.00 38.94 104 TRP A O 1
ATOM 781 N N . ALA A 1 105 ? -12.830 6.528 -31.036 1.00 39.62 105 ALA A N 1
ATOM 782 C CA . ALA A 1 105 ? -12.361 5.370 -31.799 1.00 39.62 105 ALA A CA 1
ATOM 783 C C . ALA A 1 105 ? -11.232 5.730 -32.786 1.00 39.62 105 ALA A C 1
ATOM 785 O O . ALA A 1 105 ? -10.270 4.972 -32.919 1.00 39.62 105 ALA A O 1
ATOM 786 N N . ARG A 1 106 ? -11.301 6.905 -33.430 1.00 38.53 106 ARG A N 1
ATOM 787 C CA . ARG A 1 106 ? -10.276 7.389 -34.375 1.00 38.53 106 ARG A CA 1
ATOM 788 C C . ARG A 1 106 ? -9.007 7.886 -33.676 1.00 38.53 106 ARG A C 1
ATOM 790 O O . ARG A 1 106 ? -7.913 7.547 -34.122 1.00 38.53 106 ARG A O 1
ATOM 797 N N . ALA A 1 107 ? -9.134 8.601 -32.556 1.00 38.16 107 ALA A N 1
ATOM 798 C CA . ALA A 1 107 ? -7.996 8.994 -31.715 1.00 38.16 107 ALA A CA 1
ATOM 799 C C . ALA A 1 107 ? -7.282 7.769 -31.114 1.00 38.16 107 ALA A C 1
ATOM 801 O O . ALA A 1 107 ? -6.054 7.693 -31.099 1.00 38.16 107 ALA A O 1
ATOM 802 N N . HIS A 1 108 ? -8.052 6.758 -30.707 1.00 39.38 108 HIS A N 1
ATOM 803 C CA . HIS A 1 108 ? -7.529 5.485 -30.229 1.00 39.38 108 HIS A CA 1
ATOM 804 C C . HIS A 1 108 ? -6.776 4.744 -31.347 1.00 39.38 108 HIS A C 1
ATOM 806 O O . HIS A 1 108 ? -5.675 4.254 -31.123 1.00 39.38 108 HIS A O 1
ATOM 812 N N . MET A 1 109 ? -7.290 4.734 -32.582 1.00 38.34 109 MET A N 1
ATOM 813 C CA . MET A 1 109 ? -6.596 4.152 -33.739 1.00 38.34 109 MET A CA 1
ATOM 814 C C . MET A 1 109 ? -5.275 4.874 -34.076 1.00 38.34 109 MET A C 1
ATOM 816 O O . MET A 1 109 ? -4.285 4.213 -34.378 1.00 38.34 109 MET A O 1
ATOM 820 N N . ALA A 1 110 ? -5.227 6.207 -33.972 1.00 37.81 110 ALA A N 1
ATOM 821 C CA . ALA A 1 110 ? -4.000 6.991 -34.159 1.00 37.81 110 ALA A CA 1
ATOM 822 C C . ALA A 1 110 ? -2.950 6.714 -33.061 1.00 37.81 110 ALA A C 1
ATOM 824 O O . ALA A 1 110 ? -1.759 6.613 -33.354 1.00 37.81 110 ALA A O 1
ATOM 825 N N . TYR A 1 111 ? -3.390 6.492 -31.818 1.00 40.03 111 TYR A N 1
ATOM 826 C CA . TYR A 1 111 ? -2.536 6.032 -30.717 1.00 40.03 111 TYR A CA 1
ATOM 827 C C . TYR A 1 111 ? -1.945 4.632 -30.981 1.00 40.03 111 TYR A C 1
ATOM 829 O O . TYR A 1 111 ? -0.761 4.406 -30.739 1.00 40.03 111 TYR A O 1
ATOM 837 N N . TRP A 1 112 ? -2.719 3.709 -31.567 1.00 39.25 112 TRP A N 1
ATOM 838 C CA . TRP A 1 112 ? -2.222 2.386 -31.982 1.00 39.25 112 TRP A CA 1
ATOM 839 C C . TRP A 1 112 ? -1.201 2.450 -33.130 1.00 39.25 112 TRP A C 1
ATOM 841 O O . TRP A 1 112 ? -0.272 1.644 -33.162 1.00 39.25 112 TRP A O 1
ATOM 851 N N . VAL A 1 113 ? -1.326 3.419 -34.044 1.00 41.03 113 VAL A N 1
ATOM 852 C CA . VAL A 1 113 ? -0.332 3.672 -35.106 1.00 41.03 113 VAL A CA 1
ATOM 853 C C . VAL A 1 113 ? 0.972 4.241 -34.524 1.00 41.03 113 VAL A C 1
ATOM 855 O O . VAL A 1 113 ? 2.052 3.811 -34.924 1.00 41.03 113 VAL A O 1
ATOM 858 N N . LEU A 1 114 ? 0.890 5.125 -33.522 1.00 41.78 114 LEU A N 1
ATOM 859 C CA . LEU A 1 114 ? 2.042 5.620 -32.749 1.00 41.78 114 LEU A CA 1
ATOM 860 C C . LEU A 1 114 ? 2.763 4.499 -31.979 1.00 41.78 114 LEU A C 1
ATOM 862 O O . LEU A 1 114 ? 3.994 4.456 -31.956 1.00 41.78 114 LEU A O 1
ATOM 866 N N . GLU A 1 115 ? 2.016 3.565 -31.392 1.00 43.72 115 GLU A N 1
ATOM 867 C CA . GLU A 1 115 ? 2.583 2.427 -30.661 1.00 43.72 115 GLU A CA 1
ATOM 868 C C . GLU A 1 115 ? 3.220 1.395 -31.611 1.00 43.72 115 GLU A C 1
ATOM 870 O O . GLU A 1 115 ? 4.321 0.909 -31.354 1.00 43.72 115 GLU A O 1
ATOM 875 N N . ALA A 1 116 ? 2.608 1.128 -32.771 1.00 40.25 116 ALA A N 1
ATOM 876 C CA . ALA A 1 116 ? 3.207 0.302 -33.824 1.00 40.25 116 ALA A CA 1
ATOM 877 C C . ALA A 1 116 ? 4.496 0.923 -34.400 1.00 40.25 116 ALA A C 1
ATOM 879 O O . ALA A 1 116 ? 5.445 0.203 -34.729 1.00 40.25 116 ALA A O 1
ATOM 880 N N . ALA A 1 117 ? 4.571 2.256 -34.473 1.00 38.97 117 ALA A N 1
ATOM 881 C CA . ALA A 1 117 ? 5.774 2.973 -34.880 1.00 38.97 117 ALA A CA 1
ATOM 882 C C . ALA A 1 117 ? 6.874 2.920 -33.802 1.00 38.97 117 ALA A C 1
ATOM 884 O O . ALA A 1 117 ? 8.032 2.684 -34.133 1.00 38.97 117 ALA A O 1
ATOM 885 N N . ARG A 1 118 ? 6.536 3.021 -32.507 1.00 45.38 118 ARG A N 1
ATOM 886 C CA . ARG A 1 118 ? 7.492 2.810 -31.399 1.00 45.38 118 ARG A CA 1
ATOM 887 C C . ARG A 1 118 ? 8.045 1.388 -31.355 1.00 45.38 118 ARG A C 1
ATOM 889 O O . ARG A 1 118 ? 9.246 1.214 -31.173 1.00 45.38 118 ARG A O 1
ATOM 896 N N . VAL A 1 119 ? 7.202 0.382 -31.586 1.00 43.28 119 VAL A N 1
ATOM 897 C CA . VAL A 1 119 ? 7.630 -1.021 -31.728 1.00 43.28 119 VAL A CA 1
ATOM 898 C C . VAL A 1 119 ? 8.549 -1.195 -32.942 1.00 43.28 119 VAL A C 1
ATOM 900 O O . VAL A 1 119 ? 9.534 -1.927 -32.868 1.00 43.28 119 VAL A O 1
ATOM 903 N N . THR A 1 120 ? 8.285 -0.482 -34.039 1.00 40.31 120 THR A N 1
ATOM 904 C CA . THR A 1 120 ? 9.163 -0.453 -35.219 1.00 40.31 120 THR A CA 1
ATOM 905 C C . THR A 1 120 ? 10.505 0.220 -34.911 1.00 40.31 120 THR A C 1
ATOM 907 O O . THR A 1 120 ? 11.540 -0.342 -35.244 1.00 40.31 120 THR A O 1
ATOM 910 N N . VAL A 1 121 ? 10.534 1.345 -34.191 1.00 42.09 121 VAL A N 1
ATOM 911 C CA . VAL A 1 121 ? 11.775 2.022 -33.757 1.00 42.09 121 VAL A CA 1
ATOM 912 C C . VAL A 1 121 ? 12.571 1.178 -32.753 1.00 42.09 121 VAL A C 1
ATOM 914 O O . VAL A 1 121 ? 13.799 1.144 -32.817 1.00 42.09 121 VAL A O 1
ATOM 917 N N . ALA A 1 122 ? 11.905 0.435 -31.867 1.00 44.34 122 ALA A N 1
ATOM 918 C CA . ALA A 1 122 ? 12.545 -0.536 -30.979 1.00 44.34 122 ALA A CA 1
ATOM 919 C C . ALA A 1 122 ? 13.123 -1.736 -31.758 1.00 44.34 122 ALA A C 1
ATOM 921 O O . ALA A 1 122 ? 14.259 -2.136 -31.507 1.00 44.34 122 ALA A O 1
ATOM 922 N N . LYS A 1 123 ? 12.407 -2.255 -32.769 1.00 40.94 123 LYS A N 1
ATOM 923 C CA . LYS A 1 123 ? 12.916 -3.274 -33.710 1.00 40.94 123 LYS A CA 1
ATOM 924 C C . LYS A 1 123 ? 14.082 -2.771 -34.560 1.00 40.94 123 LYS A C 1
ATOM 926 O O . LYS A 1 123 ? 15.016 -3.520 -34.829 1.00 40.94 123 LYS A O 1
ATOM 931 N N . VAL A 1 124 ? 14.062 -1.506 -34.960 1.00 38.31 124 VAL A N 1
ATOM 932 C CA . VAL A 1 124 ? 15.176 -0.863 -35.661 1.00 38.31 124 VAL A CA 1
ATOM 933 C C . VAL A 1 124 ? 16.357 -0.684 -34.706 1.00 38.31 124 VAL A C 1
ATOM 935 O O . VAL A 1 124 ? 17.466 -1.051 -35.059 1.00 38.31 124 VAL A O 1
ATOM 938 N N . SER A 1 125 ? 16.143 -0.259 -33.459 1.00 39.84 125 SER A N 1
ATOM 939 C CA . SER A 1 125 ? 17.206 -0.131 -32.441 1.00 39.84 125 SER A CA 1
ATOM 940 C C . SER A 1 125 ? 17.855 -1.481 -32.085 1.00 39.84 125 SER A C 1
ATOM 942 O O . SER A 1 125 ? 19.072 -1.559 -31.928 1.00 39.84 125 SER A O 1
ATOM 944 N N . SER A 1 126 ? 17.048 -2.548 -32.047 1.00 39.59 126 SER A N 1
ATOM 945 C CA . SER A 1 126 ? 17.445 -3.964 -31.992 1.00 39.59 126 SER A CA 1
ATOM 946 C C . SER A 1 126 ? 18.313 -4.375 -33.187 1.00 39.59 126 SER A C 1
ATOM 948 O O . SER A 1 126 ? 19.392 -4.943 -33.024 1.00 39.59 126 SER A O 1
ATOM 950 N N . THR A 1 127 ? 17.874 -4.027 -34.397 1.00 36.41 127 THR A N 1
ATOM 951 C CA . THR A 1 127 ? 18.586 -4.305 -35.654 1.00 36.41 127 THR A CA 1
ATOM 952 C C . THR A 1 127 ? 19.898 -3.507 -35.747 1.00 36.41 127 THR A C 1
ATOM 954 O O . THR A 1 127 ? 20.881 -3.979 -36.315 1.00 36.41 127 THR A O 1
ATOM 957 N N . LEU A 1 128 ? 19.950 -2.332 -35.109 1.00 35.38 128 LEU A N 1
ATOM 958 C CA . LEU A 1 128 ? 21.100 -1.429 -35.019 1.00 35.38 128 LEU A CA 1
ATOM 959 C C . LEU A 1 128 ? 22.036 -1.711 -33.825 1.00 35.38 128 LEU A C 1
ATOM 961 O O . LEU A 1 128 ? 23.001 -0.974 -33.623 1.00 35.38 128 LEU A O 1
ATOM 965 N N . GLY A 1 129 ? 21.806 -2.778 -33.052 1.00 38.97 129 GLY A N 1
ATOM 966 C CA . GLY A 1 129 ? 22.742 -3.276 -32.038 1.00 38.97 129 GLY A CA 1
ATOM 967 C C . GLY A 1 129 ? 23.089 -2.296 -30.911 1.00 38.97 129 GLY A C 1
ATOM 968 O O . GLY A 1 129 ? 24.182 -2.398 -30.344 1.00 38.97 129 GLY A O 1
ATOM 969 N N . LEU A 1 130 ? 22.197 -1.354 -30.596 1.00 38.62 130 LEU A N 1
ATOM 970 C CA . LEU A 1 130 ? 22.281 -0.559 -29.369 1.00 38.62 130 LEU A CA 1
ATOM 971 C C . LEU A 1 130 ? 21.981 -1.473 -28.166 1.00 38.62 130 LEU A C 1
ATOM 973 O O . LEU A 1 130 ? 21.143 -2.364 -28.304 1.00 38.62 130 LEU A O 1
ATOM 977 N N . PRO A 1 131 ? 22.642 -1.301 -27.003 1.00 36.78 131 PRO A N 1
ATOM 978 C CA . PRO A 1 131 ? 22.397 -2.133 -25.829 1.00 36.78 131 PRO A CA 1
ATOM 979 C C . PRO A 1 131 ? 21.034 -1.787 -25.215 1.00 36.78 131 PRO A C 1
ATOM 981 O O . PRO A 1 131 ? 20.918 -0.990 -24.291 1.00 36.78 131 PRO A O 1
ATOM 984 N N . VAL A 1 132 ? 19.998 -2.387 -25.783 1.00 43.16 132 VAL A N 1
ATOM 985 C CA . VAL A 1 132 ? 18.722 -2.685 -25.145 1.00 43.16 132 VAL A CA 1
ATOM 986 C C . VAL A 1 132 ? 18.825 -4.163 -24.788 1.00 43.16 132 VAL A C 1
ATOM 988 O O . VAL A 1 132 ? 19.262 -4.938 -25.634 1.00 43.16 132 VAL A O 1
ATOM 991 N N . ASP A 1 133 ? 18.506 -4.560 -23.556 1.00 54.62 133 ASP A N 1
ATOM 992 C CA . ASP A 1 133 ? 18.585 -5.966 -23.143 1.00 54.62 133 ASP A CA 1
ATOM 993 C C . ASP A 1 133 ? 17.865 -6.848 -24.183 1.00 54.62 133 ASP A C 1
ATOM 995 O O . ASP A 1 133 ? 16.657 -6.709 -24.362 1.00 54.62 133 ASP A O 1
ATOM 999 N N . ASP A 1 134 ? 18.584 -7.730 -24.893 1.00 51.97 134 ASP A N 1
ATOM 1000 C CA . ASP A 1 134 ? 18.087 -8.445 -26.090 1.00 51.97 134 ASP A CA 1
ATOM 1001 C C . ASP A 1 134 ? 16.754 -9.201 -25.851 1.00 51.97 134 ASP A C 1
ATOM 1003 O O . ASP A 1 134 ? 15.985 -9.455 -26.777 1.00 51.97 134 ASP A O 1
ATOM 1007 N N . VAL A 1 135 ? 16.441 -9.516 -24.589 1.00 55.59 135 VAL A N 1
ATOM 1008 C CA . VAL A 1 135 ? 15.211 -10.179 -24.118 1.00 55.59 135 VAL A CA 1
ATOM 1009 C C . VAL A 1 135 ? 13.968 -9.272 -24.177 1.00 55.59 135 VAL A C 1
ATOM 1011 O O . VAL A 1 135 ? 12.848 -9.764 -24.346 1.00 55.59 135 VAL A O 1
ATOM 1014 N N . ASP A 1 136 ? 14.132 -7.953 -24.041 1.00 63.56 136 ASP A N 1
ATOM 1015 C CA . ASP A 1 136 ? 13.034 -6.976 -24.114 1.00 63.56 136 ASP A CA 1
ATOM 1016 C C . ASP A 1 136 ? 12.482 -6.818 -25.536 1.00 63.56 136 ASP A C 1
ATOM 1018 O O . ASP A 1 136 ? 11.344 -6.384 -25.711 1.00 63.56 136 ASP A O 1
ATOM 1022 N N . LEU A 1 137 ? 13.278 -7.200 -26.536 1.00 64.50 137 LEU A N 1
ATOM 1023 C CA . LEU A 1 137 ? 12.977 -7.061 -27.960 1.00 64.50 137 LEU A CA 1
ATOM 1024 C C . LEU A 1 137 ? 12.278 -8.291 -28.549 1.00 64.50 137 LEU A C 1
ATOM 1026 O O . LEU A 1 137 ? 11.650 -8.190 -29.603 1.00 64.50 137 LEU A O 1
ATOM 1030 N N . LEU A 1 138 ? 12.382 -9.432 -27.863 1.00 70.62 138 LEU A N 1
ATOM 1031 C CA . LEU A 1 138 ? 11.659 -10.654 -28.200 1.00 70.62 138 LEU A CA 1
ATOM 1032 C C . LEU A 1 138 ? 10.157 -10.428 -28.044 1.00 70.62 138 LEU A C 1
ATOM 1034 O O . LEU A 1 138 ? 9.731 -9.747 -27.104 1.00 70.62 138 LEU A O 1
ATOM 1038 N N . ASP A 1 139 ? 9.348 -11.036 -28.909 1.00 82.94 139 ASP A N 1
ATOM 1039 C CA . ASP A 1 139 ? 7.921 -11.145 -28.615 1.00 82.94 139 ASP A CA 1
ATOM 1040 C C . ASP A 1 139 ? 7.676 -12.072 -27.408 1.00 82.94 139 ASP A C 1
ATOM 1042 O O . ASP A 1 139 ? 8.585 -12.730 -26.896 1.00 82.94 139 ASP A O 1
ATOM 1046 N N . ASP A 1 140 ? 6.445 -12.107 -26.899 1.00 84.56 140 ASP A N 1
ATOM 1047 C CA . ASP A 1 140 ? 6.136 -12.889 -25.699 1.00 84.56 140 ASP A CA 1
ATOM 1048 C C . ASP A 1 140 ? 6.419 -14.394 -25.877 1.00 84.56 140 ASP A C 1
ATOM 1050 O O . ASP A 1 140 ? 6.846 -15.047 -24.927 1.00 84.56 140 ASP A O 1
ATOM 1054 N N . ALA A 1 141 ? 6.235 -14.951 -27.080 1.00 85.62 141 ALA A N 1
ATOM 1055 C CA . ALA A 1 141 ? 6.450 -16.373 -27.340 1.00 85.62 141 ALA A CA 1
ATOM 1056 C C . ALA A 1 141 ? 7.943 -16.716 -27.439 1.00 85.62 141 ALA A C 1
ATOM 1058 O O . ALA A 1 141 ? 8.393 -17.712 -26.866 1.00 85.62 141 ALA A O 1
ATOM 1059 N N . GLU A 1 142 ? 8.714 -15.886 -28.138 1.00 83.56 142 GLU A N 1
ATOM 1060 C CA . GLU A 1 142 ? 10.170 -15.991 -28.229 1.00 83.56 142 GLU A CA 1
ATOM 1061 C C . GLU A 1 142 ? 10.816 -15.829 -26.850 1.00 83.56 142 GLU A C 1
ATOM 1063 O O . GLU A 1 142 ? 11.696 -16.607 -26.468 1.00 83.56 142 GLU A O 1
ATOM 1068 N N . ARG A 1 143 ? 10.332 -14.862 -26.065 1.00 88.94 143 ARG A N 1
ATOM 1069 C CA . ARG A 1 143 ? 10.806 -14.601 -24.707 1.00 88.94 143 ARG A CA 1
ATOM 1070 C C . ARG A 1 143 ? 10.510 -15.764 -23.772 1.00 88.94 143 ARG A C 1
ATOM 1072 O O . ARG A 1 143 ? 11.412 -16.226 -23.076 1.00 88.94 143 ARG A O 1
ATOM 1079 N N . ASP A 1 144 ? 9.279 -16.268 -23.777 1.00 89.94 144 ASP A N 1
ATOM 1080 C CA . ASP A 1 144 ? 8.893 -17.423 -22.966 1.00 89.94 144 ASP A CA 1
ATOM 1081 C C . ASP A 1 144 ? 9.729 -18.663 -23.335 1.00 89.94 144 ASP A C 1
ATOM 1083 O O . ASP A 1 144 ? 10.147 -19.409 -22.447 1.00 89.94 144 ASP A O 1
ATOM 1087 N N . ALA A 1 145 ? 10.031 -18.869 -24.625 1.00 87.56 145 ALA A N 1
ATOM 1088 C CA . ALA A 1 145 ? 10.902 -19.951 -25.084 1.00 87.56 145 ALA A CA 1
ATOM 1089 C C . ALA A 1 145 ? 12.353 -19.779 -24.603 1.00 87.56 145 ALA A C 1
ATOM 1091 O O . ALA A 1 145 ? 12.965 -20.748 -24.146 1.00 87.56 145 ALA A O 1
ATOM 1092 N N . TYR A 1 146 ? 12.887 -18.554 -24.649 1.00 86.94 146 TYR A N 1
ATOM 1093 C CA . TYR A 1 146 ? 14.204 -18.233 -24.100 1.00 86.94 146 TYR A CA 1
ATOM 1094 C C . TYR A 1 146 ? 14.261 -18.509 -22.592 1.00 86.94 146 TYR A C 1
ATOM 1096 O O . TYR A 1 146 ? 15.116 -19.274 -22.147 1.00 86.94 146 TYR A O 1
ATOM 1104 N N . ILE A 1 147 ? 13.308 -17.993 -21.809 1.00 88.62 147 ILE A N 1
ATOM 1105 C CA . ILE A 1 147 ? 13.244 -18.216 -20.354 1.00 88.62 147 ILE A CA 1
ATOM 1106 C C . ILE A 1 147 ? 13.091 -19.713 -20.033 1.00 88.62 147 ILE A C 1
ATOM 1108 O O . ILE A 1 147 ? 13.694 -20.226 -19.086 1.00 88.62 147 ILE A O 1
ATOM 1112 N N . ALA A 1 148 ? 12.317 -20.452 -20.831 1.00 92.31 148 ALA A N 1
ATOM 1113 C CA . ALA A 1 148 ? 12.174 -21.897 -20.675 1.00 92.31 148 ALA A CA 1
ATOM 1114 C C . ALA A 1 148 ? 13.486 -22.659 -20.947 1.00 92.31 148 ALA A C 1
ATOM 1116 O O . ALA A 1 148 ? 13.696 -23.718 -20.350 1.00 92.31 148 ALA A O 1
ATOM 1117 N N . SER A 1 149 ? 14.359 -22.125 -21.810 1.00 92.06 149 SER A N 1
ATOM 1118 C CA . SER A 1 149 ? 15.666 -22.711 -22.136 1.00 92.06 149 SER A CA 1
ATOM 1119 C C . SER A 1 149 ? 16.729 -22.513 -21.050 1.00 92.06 149 SER A C 1
ATOM 1121 O O . SER A 1 149 ? 17.678 -23.295 -20.993 1.00 92.06 149 SER A O 1
ATOM 1123 N N . LEU A 1 150 ? 16.551 -21.513 -20.179 1.00 90.31 150 LEU A N 1
ATOM 1124 C CA . LEU A 1 150 ? 17.422 -21.265 -19.032 1.00 90.31 150 LEU A CA 1
ATOM 1125 C C . LEU A 1 150 ? 17.319 -22.394 -17.996 1.00 90.31 150 LEU A C 1
ATOM 1127 O O . LEU A 1 150 ? 16.275 -23.040 -17.836 1.00 90.31 150 LEU A O 1
ATOM 1131 N N . SER A 1 151 ? 18.401 -22.606 -17.252 1.00 94.62 151 SER A N 1
ATOM 1132 C CA . SER A 1 151 ? 18.398 -23.462 -16.066 1.00 94.62 151 SER A CA 1
ATOM 1133 C C . SER A 1 151 ? 17.516 -22.881 -14.953 1.00 94.62 151 SER A C 1
ATOM 1135 O O . SER A 1 151 ? 17.169 -21.700 -14.954 1.00 94.62 151 SER A O 1
ATOM 1137 N N . ASP A 1 152 ? 17.150 -23.710 -13.971 1.00 96.88 152 ASP A N 1
ATOM 1138 C CA . ASP A 1 152 ? 16.371 -23.247 -12.813 1.00 96.88 152 ASP A CA 1
ATOM 1139 C C . ASP A 1 152 ? 17.094 -22.137 -12.042 1.00 96.88 152 ASP A C 1
ATOM 1141 O O . ASP A 1 152 ? 16.465 -21.150 -11.674 1.00 96.88 152 ASP A O 1
ATOM 1145 N N . GLN A 1 153 ? 18.414 -22.256 -11.876 1.00 95.12 153 GLN A N 1
ATOM 1146 C CA . GLN A 1 153 ? 19.227 -21.244 -11.204 1.00 95.12 153 GLN A CA 1
ATOM 1147 C C . GLN A 1 153 ? 19.237 -19.919 -11.979 1.00 95.12 153 GLN A C 1
ATOM 1149 O O . GLN A 1 153 ? 18.980 -18.874 -11.393 1.00 95.12 153 GLN A O 1
ATOM 1154 N N . GLU A 1 154 ? 19.468 -19.952 -13.294 1.00 92.38 154 GLU A N 1
ATOM 1155 C CA . GLU A 1 154 ? 19.439 -18.741 -14.129 1.00 92.38 154 GLU A CA 1
ATOM 1156 C C . GLU A 1 154 ? 18.057 -18.076 -14.105 1.00 92.38 154 GLU 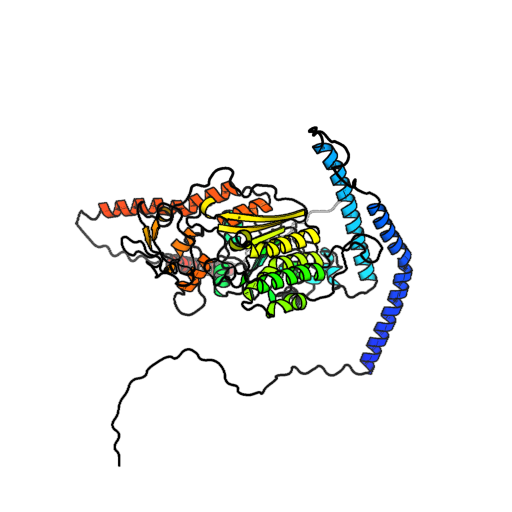A C 1
ATOM 1158 O O . GLU A 1 154 ? 17.955 -16.852 -14.082 1.00 92.38 154 GLU A O 1
ATOM 1163 N N . ARG A 1 155 ? 16.976 -18.868 -14.064 1.00 95.62 155 ARG A N 1
ATOM 1164 C CA . ARG A 1 155 ? 15.616 -18.340 -13.898 1.00 95.62 155 ARG A CA 1
ATOM 1165 C C . ARG A 1 155 ? 15.400 -17.692 -12.537 1.00 95.62 155 ARG A C 1
ATOM 1167 O O . ARG A 1 155 ? 14.755 -16.653 -12.478 1.00 95.62 155 ARG A O 1
ATOM 1174 N N . GLU A 1 156 ? 15.882 -18.295 -11.458 1.00 96.06 156 GLU A N 1
ATOM 1175 C CA . GLU A 1 156 ? 15.778 -17.726 -10.109 1.00 96.06 156 GLU A CA 1
ATOM 1176 C C . GLU A 1 156 ? 16.580 -16.425 -9.981 1.00 96.06 156 GLU A C 1
ATOM 1178 O O . GLU A 1 156 ? 16.075 -15.449 -9.427 1.00 96.06 156 GLU A O 1
ATOM 1183 N N . GLU A 1 157 ? 17.786 -16.383 -10.548 1.00 93.81 157 GLU A N 1
ATOM 1184 C CA . GLU A 1 157 ? 18.639 -15.191 -10.595 1.00 93.81 157 GLU A CA 1
ATOM 1185 C C . GLU A 1 157 ? 17.996 -14.072 -11.426 1.00 93.81 157 GLU A C 1
ATOM 1187 O O . GLU A 1 157 ? 17.922 -12.932 -10.967 1.00 93.81 157 GLU A O 1
ATOM 1192 N N . LEU A 1 158 ? 17.456 -14.401 -12.606 1.00 91.44 158 LEU A N 1
ATOM 1193 C CA . LEU A 1 158 ? 16.746 -13.450 -13.465 1.00 91.44 158 LEU A CA 1
ATOM 1194 C C . LEU A 1 158 ? 15.445 -12.950 -12.822 1.00 91.44 158 LEU A C 1
ATOM 1196 O O . LEU A 1 158 ? 15.100 -11.775 -12.950 1.00 91.44 158 LEU A O 1
ATOM 1200 N N . ALA A 1 159 ? 14.709 -13.840 -12.149 1.00 95.19 159 ALA A N 1
ATOM 1201 C CA . ALA A 1 159 ? 13.444 -13.504 -11.509 1.00 95.19 159 ALA A CA 1
ATOM 1202 C C . ALA A 1 159 ? 13.623 -12.637 -10.271 1.00 95.19 159 ALA A C 1
ATOM 1204 O O . ALA A 1 159 ? 12.759 -11.801 -10.064 1.00 95.19 159 ALA A O 1
ATOM 1205 N N . GLY A 1 160 ? 14.683 -12.879 -9.481 1.00 84.00 160 GLY A N 1
ATOM 1206 C CA . GLY A 1 160 ? 15.145 -12.208 -8.256 1.00 84.00 160 GLY A CA 1
ATOM 1207 C C . GLY A 1 160 ? 14.160 -11.326 -7.475 1.00 84.00 160 GLY A C 1
ATOM 1208 O O . GLY A 1 160 ? 13.495 -10.468 -8.023 1.00 84.00 160 GLY A O 1
ATOM 1209 N N . PRO A 1 161 ? 14.180 -11.321 -6.136 1.00 96.06 161 PRO A N 1
ATOM 1210 C CA . PRO A 1 161 ? 13.259 -12.080 -5.259 1.00 96.06 161 PRO A CA 1
ATOM 1211 C C . PRO A 1 161 ? 11.788 -12.297 -5.711 1.00 96.06 161 PRO A C 1
ATOM 1213 O O . PRO A 1 161 ? 10.979 -12.780 -4.909 1.00 96.06 161 PRO A O 1
ATOM 1216 N N . TRP A 1 162 ? 11.389 -11.941 -6.933 1.00 98.31 162 TRP A N 1
ATOM 1217 C CA . TRP A 1 162 ? 10.050 -12.173 -7.461 1.00 98.31 162 TRP A CA 1
ATOM 1218 C C . TRP A 1 162 ? 9.827 -13.646 -7.837 1.00 98.31 162 TRP A C 1
ATOM 1220 O O . TRP A 1 162 ? 10.779 -14.408 -8.015 1.00 98.31 162 TRP A O 1
ATOM 1230 N N . PRO A 1 163 ? 8.562 -14.084 -7.957 1.00 98.00 163 PRO A N 1
ATOM 1231 C CA . PRO A 1 163 ? 8.262 -15.446 -8.372 1.00 98.00 163 PRO A CA 1
ATOM 1232 C C . PRO A 1 163 ? 8.761 -15.724 -9.795 1.00 98.00 163 PRO A C 1
ATOM 1234 O O . PRO A 1 163 ? 8.507 -14.938 -10.704 1.00 98.00 163 PRO A O 1
ATOM 1237 N N . VAL A 1 164 ? 9.406 -16.871 -10.018 1.00 97.69 164 VAL A N 1
ATOM 1238 C CA . VAL A 1 164 ? 9.907 -17.272 -11.348 1.00 97.69 164 VAL A CA 1
ATOM 1239 C C . VAL A 1 164 ? 8.785 -17.315 -12.386 1.00 97.69 164 VAL A C 1
ATOM 1241 O O . VAL A 1 164 ? 8.986 -16.951 -13.543 1.00 97.69 164 VAL A O 1
ATOM 1244 N N . GLU A 1 165 ? 7.569 -17.691 -11.984 1.00 97.38 165 GLU A N 1
ATOM 1245 C CA . GLU A 1 165 ? 6.411 -17.691 -12.875 1.00 97.38 165 GLU A CA 1
ATOM 1246 C C . GLU A 1 165 ? 6.035 -16.293 -13.405 1.00 97.38 165 GLU A C 1
ATOM 1248 O O . GLU A 1 165 ? 5.285 -16.197 -14.378 1.00 97.38 165 GLU A O 1
ATOM 1253 N N . TRP A 1 166 ? 6.544 -15.213 -12.799 1.00 97.69 166 TRP A N 1
ATOM 1254 C CA . TRP A 1 166 ? 6.328 -13.841 -13.261 1.00 97.69 166 TRP A CA 1
ATOM 1255 C C . TRP A 1 166 ? 7.220 -13.425 -14.434 1.00 97.69 166 TRP A C 1
ATOM 1257 O O . TRP A 1 166 ? 6.874 -12.467 -15.124 1.00 97.69 166 TRP A O 1
ATOM 1267 N N . LEU A 1 167 ? 8.285 -14.176 -14.730 1.00 95.88 167 LEU A N 1
ATOM 1268 C CA . LEU A 1 167 ? 9.086 -13.968 -15.941 1.00 95.88 167 LEU A CA 1
ATOM 1269 C C . LEU A 1 167 ? 8.282 -14.230 -17.225 1.00 95.88 167 LEU A C 1
ATOM 1271 O O . LEU A 1 167 ? 8.532 -13.604 -18.251 1.00 95.88 167 LEU A O 1
ATOM 1275 N N . TYR A 1 168 ? 7.297 -15.128 -17.156 1.00 96.12 168 TYR A N 1
ATOM 1276 C CA . TYR A 1 168 ? 6.511 -15.565 -18.309 1.00 96.12 168 TYR A CA 1
ATOM 1277 C C . TYR A 1 168 ? 5.289 -14.687 -18.560 1.00 96.12 168 TYR A C 1
ATOM 1279 O O . TYR A 1 168 ? 4.699 -14.136 -17.615 1.00 96.12 168 TYR A O 1
ATOM 1287 N N . ALA A 1 169 ? 4.849 -14.641 -19.818 1.00 94.50 169 ALA A N 1
ATOM 1288 C CA . ALA A 1 169 ? 3.596 -14.002 -20.195 1.00 94.50 169 ALA A CA 1
ATOM 1289 C C . ALA A 1 169 ? 2.394 -14.602 -19.432 1.00 94.50 169 ALA A C 1
ATOM 1291 O O . ALA A 1 169 ? 2.278 -15.827 -19.273 1.00 94.50 169 ALA A O 1
ATOM 1292 N N . PRO A 1 170 ? 1.466 -13.771 -18.920 1.00 94.12 170 PRO A N 1
ATOM 1293 C CA . PRO A 1 170 ? 0.263 -14.272 -18.278 1.00 94.12 170 PRO A CA 1
ATOM 1294 C C . PRO A 1 170 ? -0.638 -14.957 -19.311 1.00 94.12 170 PRO A C 1
ATOM 1296 O O . PRO A 1 170 ? -0.954 -14.410 -20.366 1.00 94.12 170 PRO A O 1
ATOM 1299 N N . LYS A 1 171 ? -1.109 -16.162 -18.985 1.00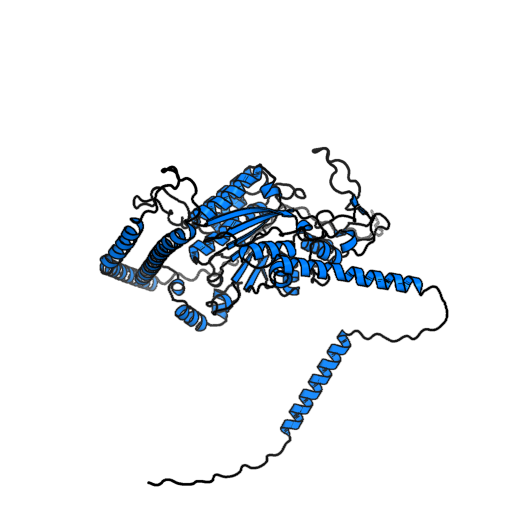 93.12 171 LYS A N 1
ATOM 1300 C CA . LYS A 1 171 ? -2.060 -16.892 -19.835 1.00 93.12 171 LYS A CA 1
ATOM 1301 C C . LYS A 1 171 ? -3.406 -16.155 -19.902 1.00 93.12 171 LYS A C 1
ATOM 1303 O O . LYS A 1 171 ? -3.792 -15.521 -18.917 1.00 93.12 171 LYS A O 1
ATOM 1308 N N . PRO A 1 172 ? -4.183 -16.299 -20.992 1.00 91.12 172 PRO A N 1
ATOM 1309 C CA . PRO A 1 172 ? -5.538 -15.760 -21.054 1.00 91.12 172 PRO A CA 1
ATOM 1310 C C . PRO A 1 172 ? -6.381 -16.185 -19.843 1.00 91.12 172 PRO A C 1
ATOM 1312 O O . PRO A 1 172 ? -6.458 -17.368 -19.508 1.00 91.12 172 PRO A O 1
ATOM 1315 N N . GLY A 1 173 ? -6.998 -15.210 -19.172 1.00 90.25 173 GLY A N 1
ATOM 1316 C CA . GLY A 1 173 ? -7.796 -15.433 -17.961 1.00 90.25 173 GLY A CA 1
ATOM 1317 C C . GLY A 1 173 ? -6.992 -15.620 -16.668 1.00 90.25 173 GLY A C 1
ATOM 1318 O O . GLY A 1 173 ? -7.599 -15.851 -15.621 1.00 90.25 173 GLY A O 1
ATOM 1319 N N . ALA A 1 174 ? -5.658 -15.516 -16.704 1.00 93.38 174 ALA A N 1
ATOM 1320 C CA . ALA A 1 174 ? -4.851 -15.474 -15.491 1.00 93.38 174 ALA A CA 1
ATOM 1321 C C . ALA A 1 174 ? -5.204 -14.237 -14.639 1.00 93.38 174 ALA A C 1
ATOM 1323 O O . ALA A 1 174 ? -5.569 -13.191 -15.188 1.00 93.38 174 ALA A O 1
ATOM 1324 N N . PRO A 1 175 ? -5.096 -14.328 -13.301 1.00 96.38 175 PRO A N 1
ATOM 1325 C CA . PRO A 1 175 ? -5.261 -13.168 -12.437 1.00 96.38 175 PRO A CA 1
ATOM 1326 C C . PRO A 1 175 ? -4.259 -12.064 -12.786 1.00 96.38 175 PRO A C 1
ATOM 1328 O O . PRO A 1 175 ? -3.118 -12.341 -13.158 1.00 96.38 175 PRO A O 1
ATOM 1331 N N . ILE A 1 176 ? -4.672 -10.808 -12.618 1.00 96.00 176 ILE A N 1
ATOM 1332 C CA . ILE A 1 176 ? -3.780 -9.666 -12.834 1.00 96.00 176 ILE A CA 1
ATOM 1333 C C . ILE A 1 176 ? -2.627 -9.676 -11.827 1.00 96.00 176 ILE A C 1
ATOM 1335 O O . ILE A 1 176 ? -2.828 -10.013 -10.655 1.00 96.00 176 ILE A O 1
ATOM 1339 N N . ARG A 1 177 ? -1.435 -9.271 -12.276 1.00 98.25 177 ARG A N 1
ATOM 1340 C CA . ARG A 1 177 ? -0.246 -9.162 -11.427 1.00 98.25 177 ARG A CA 1
ATOM 1341 C C . ARG A 1 177 ? -0.186 -7.808 -10.735 1.00 98.25 177 ARG A C 1
ATOM 1343 O O . ARG A 1 177 ? -0.295 -6.767 -11.387 1.00 98.25 177 ARG A O 1
ATOM 1350 N N . VAL A 1 178 ? -0.019 -7.840 -9.415 1.00 98.62 178 VAL A N 1
ATOM 1351 C CA . VAL A 1 178 ? -0.029 -6.653 -8.552 1.00 98.62 178 VAL A CA 1
ATOM 1352 C C . VAL A 1 178 ? 1.168 -6.684 -7.610 1.00 98.62 178 VAL A C 1
ATOM 1354 O O . VAL A 1 178 ? 1.351 -7.650 -6.864 1.00 98.62 178 VAL A O 1
ATOM 1357 N N . VAL A 1 179 ? 1.934 -5.598 -7.581 1.00 98.69 179 VAL A N 1
ATOM 1358 C CA . VAL A 1 179 ? 2.948 -5.371 -6.547 1.00 98.69 179 VAL A CA 1
ATOM 1359 C C . VAL A 1 179 ? 2.321 -4.574 -5.408 1.00 98.69 179 VAL A C 1
ATOM 1361 O O . VAL A 1 179 ? 1.652 -3.573 -5.638 1.00 98.69 179 VAL A O 1
ATOM 1364 N N . ASN A 1 180 ? 2.512 -5.024 -4.169 1.00 98.69 180 ASN A N 1
ATOM 1365 C CA . ASN A 1 180 ? 2.005 -4.360 -2.968 1.00 98.69 180 ASN A CA 1
ATOM 1366 C C . ASN A 1 180 ? 3.163 -3.939 -2.053 1.00 98.69 180 ASN A C 1
ATOM 1368 O O . ASN A 1 180 ? 3.703 -4.750 -1.305 1.00 98.69 180 ASN A O 1
ATOM 1372 N N . LEU A 1 181 ? 3.569 -2.681 -2.136 1.00 98.69 181 LEU A N 1
ATOM 1373 C CA . LEU A 1 181 ? 4.687 -2.108 -1.396 1.00 98.69 181 LEU A CA 1
ATOM 1374 C C . LEU A 1 181 ? 4.240 -1.661 -0.005 1.00 98.69 181 LEU A C 1
ATOM 1376 O O . LEU A 1 181 ? 3.142 -1.124 0.164 1.00 98.69 181 LEU A O 1
ATOM 1380 N N . PHE A 1 182 ? 5.106 -1.848 0.992 1.00 98.31 182 PHE A N 1
ATOM 1381 C CA . PHE A 1 182 ? 4.767 -1.598 2.398 1.00 98.31 182 PHE A CA 1
ATOM 1382 C C . PHE A 1 182 ? 3.514 -2.385 2.814 1.00 98.31 182 PHE A C 1
ATOM 1384 O O . PHE A 1 182 ? 2.585 -1.865 3.438 1.00 98.31 182 PHE A O 1
ATOM 1391 N N . ALA A 1 183 ? 3.448 -3.648 2.387 1.00 98.00 183 ALA A N 1
ATOM 1392 C CA . ALA A 1 183 ? 2.224 -4.444 2.449 1.00 98.00 183 ALA A CA 1
ATOM 1393 C C . ALA A 1 183 ? 1.729 -4.720 3.878 1.00 98.00 183 ALA A C 1
ATOM 1395 O O . ALA A 1 183 ? 0.574 -5.138 4.076 1.00 98.00 183 ALA A O 1
ATOM 1396 N N . GLY A 1 184 ? 2.601 -4.543 4.871 1.00 97.12 184 GLY A N 1
ATOM 1397 C CA . GLY A 1 184 ? 2.352 -4.881 6.254 1.00 97.12 184 GLY A CA 1
ATOM 1398 C C . GLY A 1 184 ? 1.900 -6.338 6.398 1.00 97.12 184 GLY A C 1
ATOM 1399 O O . GLY A 1 184 ? 2.265 -7.213 5.608 1.00 97.12 184 GLY A O 1
ATOM 1400 N N . PRO A 1 185 ? 1.056 -6.636 7.397 1.00 97.31 185 PRO A N 1
ATOM 1401 C CA . PRO A 1 185 ? 0.569 -7.991 7.617 1.00 97.31 185 PRO A CA 1
ATOM 1402 C C . PRO A 1 185 ? -0.561 -8.390 6.646 1.00 97.31 185 PRO A C 1
ATOM 1404 O O . PRO A 1 185 ? -1.061 -9.505 6.751 1.00 97.31 185 PRO A O 1
ATOM 1407 N N . GLY A 1 186 ? -0.959 -7.530 5.692 1.00 97.12 186 GLY A N 1
ATOM 1408 C CA . GLY A 1 186 ? -1.875 -7.904 4.604 1.00 97.12 186 GLY A CA 1
ATOM 1409 C C . GLY A 1 186 ? -3.271 -7.270 4.616 1.00 97.12 186 GLY A C 1
ATOM 1410 O O . GLY A 1 186 ? -4.210 -7.908 4.154 1.00 97.12 186 GLY A O 1
ATOM 1411 N N . GLY A 1 187 ? -3.439 -6.025 5.080 1.00 98.19 187 GLY A N 1
ATOM 1412 C CA . GLY A 1 187 ? -4.748 -5.336 5.062 1.00 98.19 187 GLY A CA 1
ATOM 1413 C C . GLY A 1 187 ? -5.378 -5.216 3.671 1.00 98.19 187 GLY A C 1
ATOM 1414 O O . GLY A 1 187 ? -6.540 -5.577 3.480 1.00 98.19 187 GLY A O 1
ATOM 1415 N N . TRP A 1 188 ? -4.582 -4.818 2.674 1.00 98.62 188 TRP A N 1
ATOM 1416 C CA . TRP A 1 188 ? -4.995 -4.857 1.268 1.00 98.62 188 TRP A CA 1
ATOM 1417 C C . TRP A 1 188 ? -5.295 -6.275 0.787 1.00 98.62 188 TRP A C 1
ATOM 1419 O O . TRP A 1 188 ? -6.260 -6.490 0.067 1.00 98.62 188 TRP A O 1
ATOM 1429 N N . CYS A 1 189 ? -4.502 -7.259 1.213 1.00 98.31 189 CYS A N 1
ATOM 1430 C CA . CYS A 1 189 ? -4.633 -8.641 0.756 1.00 98.31 189 CYS A CA 1
ATOM 1431 C C . CYS A 1 189 ? -5.926 -9.288 1.251 1.00 98.31 189 CYS A C 1
ATOM 1433 O O . CYS A 1 189 ? -6.680 -9.831 0.450 1.00 98.31 189 CYS A O 1
ATOM 1435 N N . GLU A 1 190 ? -6.228 -9.153 2.542 1.00 98.19 190 GLU A N 1
ATOM 1436 C CA . GLU A 1 190 ? -7.503 -9.586 3.115 1.00 98.19 190 GLU A CA 1
ATOM 1437 C C . GLU A 1 190 ? -8.683 -8.866 2.449 1.00 98.19 190 GLU A C 1
ATOM 1439 O O . GLU A 1 190 ? -9.678 -9.497 2.088 1.00 98.19 190 GLU A O 1
ATOM 1444 N N . GLY A 1 191 ? -8.561 -7.555 2.216 1.00 98.44 191 GLY A N 1
ATOM 1445 C CA . GLY A 1 191 ? -9.607 -6.776 1.560 1.00 98.44 191 GLY A CA 1
ATOM 1446 C C . GLY A 1 191 ? -9.883 -7.206 0.122 1.00 98.44 191 GLY A C 1
ATOM 1447 O O . GLY A 1 191 ? -11.038 -7.330 -0.265 1.00 98.44 191 GLY A O 1
ATOM 1448 N N . ILE A 1 192 ? -8.849 -7.483 -0.666 1.00 98.31 192 ILE A N 1
ATOM 1449 C CA . ILE A 1 192 ? -8.997 -7.868 -2.075 1.00 98.31 192 ILE A CA 1
ATOM 1450 C C . ILE A 1 192 ? -9.446 -9.328 -2.197 1.00 98.31 192 ILE A C 1
ATOM 1452 O O . ILE A 1 192 ? -10.440 -9.626 -2.857 1.00 98.31 192 ILE A O 1
ATOM 1456 N N . VAL A 1 193 ? -8.749 -10.245 -1.528 1.00 96.69 193 VAL A N 1
ATOM 1457 C CA . VAL A 1 193 ? -8.937 -11.687 -1.730 1.00 96.69 193 VAL A CA 1
ATOM 1458 C C . VAL A 1 193 ? -10.155 -12.211 -0.974 1.00 96.69 193 VAL A C 1
ATOM 1460 O O . VAL A 1 193 ? -10.919 -13.003 -1.519 1.00 96.69 193 VAL A O 1
ATOM 1463 N N . HIS A 1 194 ? -10.367 -11.783 0.272 1.00 96.44 194 HIS A N 1
ATOM 1464 C CA . HIS A 1 194 ? -11.389 -12.381 1.139 1.00 96.44 194 HIS A CA 1
ATOM 1465 C C . HIS A 1 194 ? -12.662 -11.547 1.257 1.00 96.44 194 HIS A C 1
ATOM 1467 O O . HIS A 1 194 ? -13.750 -12.118 1.333 1.00 96.44 194 HIS A O 1
ATOM 1473 N N . VAL A 1 195 ? -12.550 -10.216 1.265 1.00 97.94 195 VAL A N 1
ATOM 1474 C CA . VAL A 1 195 ? -13.728 -9.339 1.324 1.00 97.94 195 VAL A CA 1
ATOM 1475 C C . VAL A 1 195 ? -14.267 -9.081 -0.076 1.00 97.94 195 VAL A C 1
ATOM 1477 O O . VAL A 1 195 ? -15.423 -9.390 -0.353 1.00 97.94 195 VAL A O 1
ATOM 1480 N N . LEU A 1 196 ? -13.437 -8.541 -0.971 1.00 97.75 196 LEU A N 1
ATOM 1481 C CA . LEU A 1 196 ? -13.833 -8.268 -2.344 1.00 97.75 196 LEU A CA 1
ATOM 1482 C C . LEU A 1 196 ? -13.944 -9.551 -3.149 1.00 97.75 196 LEU A C 1
ATOM 1484 O O . LEU A 1 196 ? -14.767 -9.556 -4.044 1.00 97.75 196 LEU A O 1
ATOM 1488 N N . GLY A 1 197 ? -13.211 -10.625 -2.844 1.00 96.81 197 GLY A N 1
ATOM 1489 C CA . GLY A 1 197 ? -13.274 -11.881 -3.599 1.00 96.81 197 GLY A CA 1
ATOM 1490 C C . GLY A 1 197 ? -12.716 -11.760 -5.017 1.00 96.81 197 GLY A C 1
ATOM 1491 O O . GLY A 1 197 ? -13.225 -12.426 -5.919 1.00 96.81 197 GLY A O 1
ATOM 1492 N N . GLU A 1 198 ? -11.753 -10.860 -5.227 1.00 95.19 198 GLU A N 1
ATOM 1493 C CA . GLU A 1 198 ? -11.091 -10.674 -6.516 1.00 95.19 198 GLU A CA 1
ATOM 1494 C C . GLU A 1 198 ? -9.845 -11.571 -6.581 1.00 95.19 198 GLU A C 1
ATOM 1496 O O . GLU A 1 198 ? -8.983 -11.485 -5.697 1.00 95.19 198 GLU A O 1
ATOM 1501 N N . PRO A 1 199 ? -9.722 -12.437 -7.602 1.00 93.81 199 PRO A N 1
ATOM 1502 C CA . PRO A 1 199 ? -8.496 -13.182 -7.817 1.00 93.81 199 PRO A CA 1
ATOM 1503 C C . PRO A 1 199 ? -7.418 -12.224 -8.329 1.00 93.81 199 PRO A C 1
ATOM 1505 O O . PRO A 1 199 ? -7.541 -11.650 -9.409 1.00 93.81 199 PRO A O 1
ATOM 1508 N N . VAL A 1 200 ? -6.345 -12.071 -7.559 1.00 95.94 200 VAL A N 1
ATOM 1509 C CA . VAL A 1 200 ? -5.160 -11.304 -7.955 1.00 95.94 200 VAL A CA 1
ATOM 1510 C C . VAL A 1 200 ? -3.909 -12.131 -7.713 1.00 95.94 200 VAL A C 1
ATOM 1512 O O . VAL A 1 200 ? -3.779 -12.813 -6.694 1.00 95.94 200 VAL A O 1
ATOM 1515 N N . ASP A 1 201 ? -2.977 -12.050 -8.651 1.00 97.81 201 ASP A N 1
ATOM 1516 C CA . ASP A 1 201 ? -1.642 -12.602 -8.519 1.00 97.81 201 ASP A CA 1
ATOM 1517 C C . ASP A 1 201 ? -0.780 -11.526 -7.850 1.00 97.81 201 ASP A C 1
ATOM 1519 O O . ASP A 1 201 ? -0.169 -10.690 -8.505 1.00 97.81 201 ASP A O 1
ATOM 1523 N N . MET A 1 202 ? -0.822 -11.457 -6.517 1.00 98.31 202 MET A N 1
ATOM 1524 C CA . MET A 1 202 ? -0.183 -10.373 -5.764 1.00 98.31 202 MET A CA 1
ATOM 1525 C C . MET A 1 202 ? 1.072 -10.851 -5.035 1.00 98.31 202 MET A C 1
ATOM 1527 O O . MET A 1 202 ? 1.077 -11.920 -4.414 1.00 98.31 202 MET A O 1
ATOM 1531 N N . VAL A 1 203 ? 2.123 -10.041 -5.087 1.00 98.69 203 VAL A N 1
ATOM 1532 C CA . VAL A 1 203 ? 3.316 -10.155 -4.240 1.00 98.69 203 VAL A CA 1
ATOM 1533 C C . VAL A 1 203 ? 3.449 -8.837 -3.508 1.00 98.69 203 VAL A C 1
ATOM 1535 O O . VAL A 1 203 ? 3.342 -7.783 -4.129 1.00 98.69 203 VAL A O 1
ATOM 1538 N N . GLY A 1 204 ? 3.643 -8.867 -2.190 1.00 98.62 204 GLY A N 1
ATOM 1539 C CA . GLY A 1 204 ? 4.021 -7.636 -1.505 1.00 98.62 204 GLY A CA 1
ATOM 1540 C C . GLY A 1 204 ? 5.402 -7.662 -0.902 1.00 98.62 204 GLY A C 1
ATOM 1541 O O . GLY A 1 204 ? 5.985 -8.722 -0.695 1.00 98.62 204 GLY A O 1
ATOM 1542 N N . VAL A 1 205 ? 5.864 -6.466 -0.590 1.00 98.75 205 VAL A N 1
ATOM 1543 C CA . VAL A 1 205 ? 7.185 -6.186 -0.054 1.00 98.75 205 VAL A CA 1
ATOM 1544 C C . VAL A 1 205 ? 6.994 -5.461 1.268 1.00 98.75 205 VAL A C 1
ATOM 1546 O O . VAL A 1 205 ? 6.211 -4.511 1.349 1.00 98.75 205 VAL A O 1
ATOM 1549 N N . ASP A 1 206 ? 7.662 -5.929 2.314 1.00 98.38 206 ASP A N 1
ATOM 1550 C CA . ASP A 1 206 ? 7.690 -5.240 3.600 1.00 98.38 206 ASP A CA 1
ATOM 1551 C C . ASP A 1 206 ? 9.013 -5.512 4.321 1.00 98.38 206 ASP A C 1
ATOM 1553 O O . ASP A 1 206 ? 9.515 -6.634 4.308 1.00 98.38 206 ASP A O 1
ATOM 1557 N N . LEU A 1 207 ? 9.566 -4.493 4.976 1.00 96.62 207 LEU A N 1
ATOM 1558 C CA . LEU A 1 207 ? 10.823 -4.612 5.717 1.00 96.62 207 LEU A CA 1
ATOM 1559 C C . LEU A 1 207 ? 10.636 -5.339 7.062 1.00 96.62 207 LEU A C 1
ATOM 1561 O O . LEU A 1 207 ? 11.585 -5.876 7.630 1.00 96.62 207 LEU A O 1
ATOM 1565 N N . SER A 1 208 ? 9.422 -5.347 7.618 1.00 95.38 208 SER A N 1
ATOM 1566 C CA . SER A 1 208 ? 9.155 -5.955 8.916 1.00 95.38 208 SER A CA 1
ATOM 1567 C C . SER A 1 208 ? 9.009 -7.471 8.803 1.00 95.38 208 SER A C 1
ATOM 1569 O O . SER A 1 208 ? 7.975 -7.980 8.369 1.00 95.38 208 SER A O 1
ATOM 1571 N N . GLU A 1 209 ? 9.983 -8.210 9.339 1.00 96.00 209 GLU A N 1
ATOM 1572 C CA . GLU A 1 209 ? 9.924 -9.677 9.445 1.00 96.00 209 GLU A CA 1
ATOM 1573 C C . GLU A 1 209 ? 8.629 -10.174 10.106 1.00 96.00 209 GLU A C 1
ATOM 1575 O O . GLU A 1 209 ? 8.034 -11.159 9.676 1.00 96.00 209 GLU A O 1
ATOM 1580 N N . ALA A 1 210 ? 8.144 -9.475 11.138 1.00 95.69 210 ALA A N 1
ATOM 1581 C CA . ALA A 1 210 ? 6.912 -9.846 11.830 1.00 95.69 210 ALA A CA 1
ATOM 1582 C C . ALA A 1 210 ? 5.655 -9.614 10.973 1.00 95.69 210 ALA A C 1
ATOM 1584 O O . ALA A 1 210 ? 4.708 -10.407 11.043 1.00 95.69 210 ALA A O 1
ATOM 1585 N N . ALA A 1 211 ? 5.638 -8.554 10.161 1.00 96.75 211 ALA A N 1
ATOM 1586 C CA . ALA A 1 211 ? 4.563 -8.303 9.209 1.00 96.75 211 ALA A CA 1
ATOM 1587 C C . ALA A 1 211 ? 4.573 -9.357 8.094 1.00 96.75 211 ALA A C 1
ATOM 1589 O O . ALA A 1 211 ? 3.537 -9.969 7.827 1.00 96.75 211 ALA A O 1
ATOM 1590 N N . CYS A 1 212 ? 5.754 -9.652 7.542 1.00 98.00 212 CYS A N 1
ATOM 1591 C CA . CYS A 1 212 ? 5.958 -10.699 6.547 1.00 98.00 212 CYS A CA 1
ATOM 1592 C C . CYS A 1 212 ? 5.527 -12.075 7.052 1.00 98.00 212 CYS A C 1
ATOM 1594 O O . CYS A 1 212 ? 4.704 -12.722 6.407 1.00 98.00 212 CYS A O 1
ATOM 1596 N N . ALA A 1 213 ? 5.978 -12.481 8.240 1.00 97.19 213 ALA A N 1
ATOM 1597 C CA . ALA A 1 213 ? 5.594 -13.750 8.851 1.00 97.19 213 ALA A CA 1
ATOM 1598 C C . ALA A 1 213 ? 4.078 -13.838 9.096 1.00 97.19 213 ALA A C 1
ATOM 1600 O O . ALA A 1 213 ? 3.467 -14.874 8.842 1.00 97.19 213 ALA A O 1
ATOM 1601 N N . THR A 1 214 ? 3.448 -12.744 9.544 1.00 97.75 214 THR A N 1
ATOM 1602 C CA . THR A 1 214 ? 1.986 -12.685 9.718 1.00 97.75 214 THR A CA 1
ATOM 1603 C C . THR A 1 214 ? 1.257 -12.848 8.384 1.00 97.75 214 THR A C 1
ATOM 1605 O O . THR A 1 214 ? 0.321 -13.640 8.285 1.00 97.75 214 THR A O 1
ATOM 1608 N N . ALA A 1 215 ? 1.698 -12.138 7.344 1.00 98.06 215 ALA A N 1
ATOM 1609 C CA . ALA A 1 215 ? 1.099 -12.215 6.018 1.00 98.06 215 ALA A CA 1
ATOM 1610 C C . ALA A 1 215 ? 1.262 -13.607 5.384 1.00 98.06 215 ALA A C 1
ATOM 1612 O O . ALA A 1 215 ? 0.308 -14.143 4.823 1.00 98.06 215 ALA A O 1
ATOM 1613 N N . GLN A 1 216 ? 2.443 -14.214 5.512 1.00 97.94 216 GLN A N 1
ATOM 1614 C CA . GLN A 1 216 ? 2.728 -15.567 5.029 1.00 97.94 216 GLN A CA 1
ATOM 1615 C C . GLN A 1 216 ? 1.905 -16.616 5.783 1.00 97.94 216 GLN A C 1
ATOM 1617 O O . GLN A 1 216 ? 1.337 -17.511 5.160 1.00 97.94 216 GLN A O 1
ATOM 1622 N N . ALA A 1 217 ? 1.751 -16.477 7.105 1.00 97.62 217 ALA A N 1
ATOM 1623 C CA . ALA A 1 217 ? 0.868 -17.336 7.893 1.00 97.62 217 ALA A CA 1
ATOM 1624 C C . ALA A 1 217 ? -0.606 -17.214 7.465 1.00 97.62 217 ALA A C 1
ATOM 1626 O O . ALA A 1 217 ? -1.358 -18.183 7.567 1.00 97.62 217 ALA A O 1
ATOM 1627 N N . ALA A 1 218 ? -1.015 -16.045 6.958 1.00 97.31 218 ALA A N 1
ATOM 1628 C CA . ALA A 1 218 ? -2.333 -15.822 6.365 1.00 97.31 218 ALA A CA 1
ATOM 1629 C C . ALA A 1 218 ? -2.459 -16.347 4.918 1.00 97.31 218 ALA A C 1
ATOM 1631 O O . ALA A 1 218 ? -3.556 -16.331 4.364 1.00 97.31 218 ALA A O 1
ATOM 1632 N N . GLY A 1 219 ? -1.371 -16.855 4.325 1.00 97.25 219 GLY A N 1
ATOM 1633 C CA . GLY A 1 219 ? -1.336 -17.407 2.970 1.00 97.25 219 GLY A CA 1
ATOM 1634 C C . GLY A 1 219 ? -0.993 -16.393 1.877 1.00 97.25 219 GLY A C 1
ATOM 1635 O O . GLY A 1 219 ? -1.140 -16.704 0.697 1.00 97.25 219 GLY A O 1
ATOM 1636 N N . PHE A 1 220 ? -0.537 -15.190 2.230 1.00 98.12 220 PHE A N 1
ATOM 1637 C CA . PHE A 1 220 ? -0.134 -14.185 1.250 1.00 98.12 220 PHE A CA 1
ATOM 1638 C C . PHE A 1 220 ? 1.360 -14.267 0.927 1.00 98.12 220 PHE A C 1
ATOM 1640 O O . PHE A 1 220 ? 2.190 -14.401 1.827 1.00 98.12 220 PHE A O 1
ATOM 1647 N N . ARG A 1 221 ? 1.720 -14.107 -0.353 1.00 98.12 221 ARG A N 1
ATOM 1648 C CA . ARG A 1 221 ? 3.127 -14.039 -0.773 1.00 98.12 221 ARG A CA 1
ATOM 1649 C C . ARG A 1 221 ? 3.761 -12.726 -0.328 1.00 98.12 221 ARG A C 1
ATOM 1651 O O . ARG A 1 221 ? 3.172 -11.651 -0.488 1.00 98.12 221 ARG A O 1
ATOM 1658 N N . ARG A 1 222 ? 4.969 -12.830 0.225 1.00 98.00 222 ARG A N 1
ATOM 1659 C CA . ARG A 1 222 ? 5.700 -11.692 0.767 1.00 98.00 222 ARG A CA 1
ATOM 1660 C C . ARG A 1 222 ? 7.200 -11.831 0.563 1.00 98.00 222 ARG A C 1
ATOM 1662 O O . ARG A 1 222 ? 7.748 -12.888 0.869 1.00 98.00 222 ARG A O 1
ATOM 1669 N N . ILE A 1 223 ? 7.816 -10.750 0.105 1.00 98.50 223 ILE A N 1
ATOM 1670 C CA . ILE A 1 223 ? 9.259 -10.530 0.075 1.00 98.50 223 ILE A CA 1
ATOM 1671 C C . ILE A 1 223 ? 9.591 -9.670 1.296 1.00 98.50 223 ILE A C 1
ATOM 1673 O O . ILE A 1 223 ? 9.027 -8.587 1.468 1.00 98.50 223 ILE A O 1
ATOM 1677 N N . CYS A 1 224 ? 10.462 -10.174 2.168 1.00 98.12 224 CYS A N 1
ATOM 1678 C CA . CYS A 1 224 ? 10.910 -9.443 3.349 1.00 98.12 224 CYS A CA 1
ATOM 1679 C C . CYS A 1 224 ? 12.164 -8.635 3.000 1.00 98.12 224 CYS A C 1
ATOM 1681 O O . CYS A 1 224 ? 13.272 -9.150 3.120 1.00 98.12 224 CYS A O 1
ATOM 1683 N N . ALA A 1 225 ? 11.980 -7.409 2.515 1.00 97.62 225 ALA A N 1
ATOM 1684 C CA . ALA A 1 225 ? 13.053 -6.531 2.049 1.00 97.62 225 ALA A CA 1
ATOM 1685 C C . ALA A 1 225 ? 12.645 -5.057 2.181 1.00 97.62 225 ALA A C 1
ATOM 1687 O O . ALA A 1 225 ? 11.455 -4.745 2.308 1.00 97.62 225 ALA A O 1
ATOM 1688 N N . SER A 1 226 ? 13.618 -4.143 2.125 1.00 97.12 226 SER A N 1
ATOM 1689 C CA . SER A 1 226 ? 13.297 -2.739 1.873 1.00 97.12 226 SER A CA 1
ATOM 1690 C C . SER A 1 226 ? 12.817 -2.590 0.434 1.00 97.12 226 SER A C 1
ATOM 1692 O O . SER A 1 226 ? 13.377 -3.190 -0.478 1.00 97.12 226 SER A O 1
ATOM 1694 N N . VAL A 1 227 ? 11.805 -1.755 0.211 1.00 97.38 227 VAL A N 1
ATOM 1695 C CA . VAL A 1 227 ? 11.345 -1.441 -1.151 1.00 97.38 227 VAL A CA 1
ATOM 1696 C C . VAL A 1 227 ? 12.387 -0.649 -1.944 1.00 97.38 227 VAL A C 1
ATOM 1698 O O . VAL A 1 227 ? 12.334 -0.641 -3.164 1.00 97.38 227 VAL A O 1
ATOM 1701 N N . THR A 1 228 ? 13.313 0.023 -1.258 1.00 96.62 228 THR A N 1
ATOM 1702 C CA . THR A 1 228 ? 14.393 0.804 -1.877 1.00 96.62 228 THR A CA 1
ATOM 1703 C C . THR A 1 228 ? 15.514 -0.075 -2.411 1.00 96.62 228 THR A C 1
ATOM 1705 O O . THR A 1 228 ? 16.256 0.372 -3.270 1.00 96.62 228 THR A O 1
ATOM 1708 N N . ASP A 1 229 ? 15.623 -1.309 -1.913 1.00 96.12 229 ASP A N 1
ATOM 1709 C CA . ASP A 1 229 ? 16.698 -2.243 -2.270 1.00 96.12 229 ASP A CA 1
ATOM 1710 C C . ASP A 1 229 ? 16.294 -3.138 -3.454 1.00 96.12 229 ASP A C 1
ATOM 1712 O O . ASP A 1 229 ? 17.063 -3.991 -3.891 1.00 96.12 229 ASP A O 1
ATOM 1716 N N . LEU A 1 230 ? 15.055 -2.998 -3.936 1.00 96.75 230 LEU A N 1
ATOM 1717 C CA . LEU A 1 230 ? 14.528 -3.758 -5.059 1.00 96.75 230 LEU A CA 1
ATOM 1718 C C . LEU A 1 230 ? 14.501 -2.888 -6.308 1.00 96.75 230 LEU A C 1
ATOM 1720 O O . LEU A 1 230 ? 14.098 -1.726 -6.262 1.00 96.75 230 LEU A O 1
ATOM 1724 N N . ASP A 1 231 ? 14.863 -3.495 -7.433 1.00 93.44 231 ASP A N 1
ATOM 1725 C CA . ASP A 1 231 ? 14.822 -2.841 -8.731 1.00 93.44 231 ASP A CA 1
ATOM 1726 C C . ASP A 1 231 ? 13.388 -2.843 -9.302 1.00 93.44 231 ASP A C 1
ATOM 1728 O O . ASP A 1 231 ? 12.849 -3.917 -9.607 1.00 93.44 231 ASP A O 1
ATOM 1732 N N . PRO A 1 232 ? 12.745 -1.670 -9.472 1.00 93.50 232 PRO A N 1
ATOM 1733 C CA . PRO A 1 232 ? 11.437 -1.579 -10.113 1.00 93.50 232 PRO A CA 1
ATOM 1734 C C . PRO A 1 232 ? 11.484 -1.870 -11.625 1.00 93.50 232 PRO A C 1
ATOM 1736 O O . PRO A 1 232 ? 10.428 -2.035 -12.232 1.00 93.50 232 PRO A O 1
ATOM 1739 N N . ALA A 1 233 ? 12.672 -1.966 -12.231 1.00 89.12 233 ALA A N 1
ATOM 1740 C CA . ALA A 1 233 ? 12.897 -2.364 -13.620 1.00 89.12 233 ALA A CA 1
ATOM 1741 C C . ALA A 1 233 ? 13.301 -3.847 -13.771 1.00 89.12 233 ALA A C 1
ATOM 1743 O O . ALA A 1 233 ? 13.815 -4.240 -14.818 1.00 89.12 233 ALA A O 1
ATOM 1744 N N . ASN A 1 234 ? 13.056 -4.683 -12.752 1.00 94.75 234 ASN A N 1
ATOM 1745 C CA . ASN A 1 234 ? 13.341 -6.115 -12.817 1.00 94.75 234 ASN A CA 1
ATOM 1746 C C . ASN A 1 234 ? 12.459 -6.842 -13.870 1.00 94.75 234 ASN A C 1
ATOM 1748 O O . ASN A 1 234 ? 11.237 -6.651 -13.864 1.00 94.75 234 ASN A O 1
ATOM 1752 N N . PRO A 1 235 ? 13.018 -7.754 -14.702 1.00 94.56 235 PRO A N 1
ATOM 1753 C CA . PRO A 1 235 ? 12.292 -8.479 -15.757 1.00 94.56 235 PRO A CA 1
ATOM 1754 C C . PRO A 1 235 ? 11.014 -9.210 -15.330 1.00 94.56 235 PRO A C 1
ATOM 1756 O O . PRO A 1 235 ? 10.066 -9.287 -16.116 1.00 94.56 235 PRO A O 1
ATOM 1759 N N . ALA A 1 236 ? 10.941 -9.722 -14.098 1.00 97.00 236 ALA A N 1
ATOM 1760 C CA . ALA A 1 236 ? 9.744 -10.381 -13.574 1.00 97.00 236 ALA A CA 1
ATOM 1761 C C . ALA A 1 236 ? 8.555 -9.416 -13.412 1.00 97.00 236 ALA A C 1
ATOM 1763 O O . ALA A 1 236 ? 7.400 -9.834 -13.334 1.00 97.00 236 ALA A O 1
ATOM 1764 N N . LEU A 1 237 ? 8.802 -8.108 -13.390 1.00 97.50 237 LEU A N 1
ATOM 1765 C CA . LEU A 1 237 ? 7.765 -7.097 -13.231 1.00 97.50 237 LEU A CA 1
ATOM 1766 C C . LEU A 1 237 ? 7.125 -6.668 -14.554 1.00 97.50 237 LEU A C 1
ATOM 1768 O O . LEU A 1 237 ? 6.152 -5.915 -14.529 1.00 97.50 237 LEU A O 1
ATOM 1772 N N . ARG A 1 238 ? 7.592 -7.188 -15.700 1.00 95.00 238 ARG A N 1
ATOM 1773 C CA . ARG A 1 238 ? 7.124 -6.791 -17.039 1.00 95.00 238 ARG A CA 1
ATOM 1774 C C . ARG A 1 238 ? 5.610 -6.761 -17.173 1.00 95.00 238 ARG A C 1
ATOM 1776 O O . ARG A 1 238 ? 5.064 -5.840 -17.765 1.00 95.00 238 ARG A O 1
ATOM 1783 N N . TYR A 1 239 ? 4.932 -7.769 -16.638 1.00 96.56 239 TYR A N 1
ATOM 1784 C CA . TYR A 1 239 ? 3.484 -7.928 -16.783 1.00 96.56 239 TYR A CA 1
ATOM 1785 C C . TYR A 1 239 ? 2.697 -7.459 -15.552 1.00 96.56 239 TYR A C 1
ATOM 1787 O O . TYR A 1 239 ? 1.518 -7.787 -15.407 1.00 96.56 239 TYR A O 1
ATOM 1795 N N . VAL A 1 240 ? 3.335 -6.721 -14.639 1.00 98.12 240 VAL A N 1
ATOM 1796 C CA . VAL A 1 240 ? 2.645 -6.058 -13.531 1.00 98.12 240 VAL A CA 1
ATOM 1797 C C . VAL A 1 240 ? 1.803 -4.922 -14.091 1.00 98.12 240 VAL A C 1
ATOM 1799 O O . VAL A 1 240 ? 2.295 -4.030 -14.777 1.00 98.12 240 VAL A O 1
ATOM 1802 N N . VAL A 1 241 ? 0.513 -4.945 -13.767 1.00 97.50 241 VAL A N 1
ATOM 1803 C CA . VAL A 1 241 ? -0.443 -3.928 -14.228 1.00 97.50 241 VAL A CA 1
ATOM 1804 C C . VAL A 1 241 ? -0.820 -2.944 -13.129 1.00 97.50 241 VAL A C 1
ATOM 1806 O O . VAL A 1 241 ? -1.521 -1.966 -13.391 1.00 97.50 241 VAL A O 1
ATOM 1809 N N . ALA A 1 242 ? -0.377 -3.193 -11.895 1.00 97.94 242 ALA A N 1
ATOM 1810 C CA . ALA A 1 242 ? -0.778 -2.399 -10.750 1.00 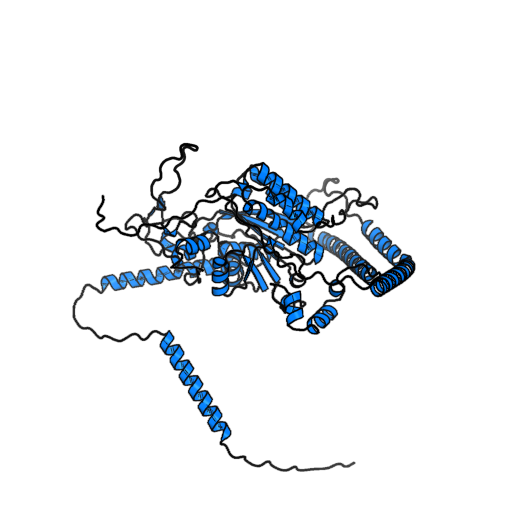97.94 242 ALA A CA 1
ATOM 1811 C C . ALA A 1 242 ? 0.250 -2.342 -9.621 1.00 97.94 242 ALA A C 1
ATOM 1813 O O . ALA A 1 242 ? 0.865 -3.353 -9.272 1.00 97.94 242 ALA A O 1
ATOM 1814 N N . VAL A 1 243 ? 0.332 -1.166 -8.993 1.00 98.62 243 VAL A N 1
ATOM 1815 C CA . VAL A 1 243 ? 1.054 -0.955 -7.737 1.00 98.62 243 VAL A CA 1
ATOM 1816 C C . VAL A 1 243 ? 0.061 -0.546 -6.655 1.00 98.62 243 VAL A C 1
ATOM 1818 O O . VAL A 1 243 ? -0.739 0.374 -6.820 1.00 98.62 243 VAL A O 1
ATOM 1821 N N . ILE A 1 244 ? 0.121 -1.227 -5.521 1.00 98.75 244 ILE A N 1
ATOM 1822 C CA . ILE A 1 244 ? -0.505 -0.805 -4.272 1.00 98.75 244 ILE A CA 1
ATOM 1823 C C . ILE A 1 244 ? 0.616 -0.378 -3.335 1.00 98.75 244 ILE A C 1
ATOM 1825 O O . ILE A 1 244 ? 1.619 -1.079 -3.244 1.00 98.75 244 ILE A O 1
ATOM 1829 N N . LEU A 1 245 ? 0.463 0.735 -2.624 1.00 97.44 245 LEU A N 1
ATOM 1830 C CA . LEU A 1 245 ? 1.464 1.178 -1.656 1.00 97.44 245 LEU A CA 1
ATOM 1831 C C . LEU A 1 245 ? 0.858 1.771 -0.380 1.00 97.44 245 LEU A C 1
ATOM 1833 O O . LEU A 1 245 ? -0.202 2.395 -0.377 1.00 97.44 245 LEU A O 1
ATOM 1837 N N . SER A 1 246 ? 1.507 1.545 0.758 1.00 97.19 246 SER A N 1
ATOM 1838 C CA . SER A 1 246 ? 1.111 2.130 2.051 1.00 97.19 246 SER A CA 1
ATOM 1839 C C . SER A 1 246 ? 2.337 2.589 2.839 1.00 97.19 246 SER A C 1
ATOM 1841 O O . SER A 1 246 ? 2.653 2.006 3.879 1.00 97.19 246 SER A O 1
ATOM 1843 N N . PRO A 1 247 ? 3.070 3.599 2.326 1.00 94.31 247 PRO A N 1
ATOM 1844 C CA . PRO A 1 247 ? 4.326 4.051 2.911 1.00 94.31 247 PRO A CA 1
ATOM 1845 C C . PRO A 1 247 ? 4.156 4.430 4.389 1.00 94.31 247 PRO A C 1
ATOM 1847 O O . PRO A 1 247 ? 3.050 4.749 4.834 1.00 94.31 247 PRO A O 1
ATOM 1850 N N . PRO A 1 248 ? 5.230 4.404 5.193 1.00 87.81 248 PRO A N 1
ATOM 1851 C CA . PRO A 1 248 ? 5.151 4.664 6.626 1.00 87.81 248 PRO A CA 1
ATOM 1852 C C . PRO A 1 248 ? 4.530 6.029 6.953 1.00 87.81 248 PRO A C 1
ATOM 1854 O O . PRO A 1 248 ? 4.922 7.071 6.442 1.00 87.81 248 PRO A O 1
ATOM 1857 N N . CYS A 1 249 ? 3.548 6.037 7.857 1.00 81.88 249 CYS A N 1
ATOM 1858 C CA . CYS A 1 249 ? 2.791 7.238 8.227 1.00 81.88 249 CYS A CA 1
ATOM 1859 C C . CYS A 1 249 ? 3.310 7.969 9.478 1.00 81.88 249 CYS A C 1
ATOM 1861 O O . CYS A 1 249 ? 2.747 8.992 9.872 1.00 81.88 249 CYS A O 1
ATOM 1863 N N . GLN A 1 250 ? 4.338 7.453 10.164 1.00 75.12 250 GLN A N 1
ATOM 1864 C CA . GLN A 1 250 ? 4.734 7.918 11.503 1.00 75.12 250 GLN A CA 1
ATOM 1865 C C . GLN A 1 250 ? 5.234 9.367 11.513 1.00 75.12 250 GLN A C 1
ATOM 1867 O O . GLN A 1 250 ? 5.081 10.059 12.522 1.00 75.12 250 GLN A O 1
ATOM 1872 N N . THR A 1 251 ? 5.815 9.827 10.408 1.00 76.62 251 THR A N 1
ATOM 1873 C CA . THR A 1 251 ? 6.347 11.185 10.263 1.00 76.62 251 THR A CA 1
ATOM 1874 C C . THR A 1 251 ? 5.260 12.205 9.924 1.00 76.62 251 THR A C 1
ATOM 1876 O O . THR A 1 251 ? 5.461 13.384 10.189 1.00 76.62 251 THR A O 1
ATOM 1879 N N . LEU A 1 252 ? 4.086 11.754 9.463 1.00 68.00 252 LEU A N 1
ATOM 1880 C CA . LEU A 1 252 ? 2.916 12.586 9.145 1.00 68.00 252 LEU A CA 1
ATOM 1881 C C . LEU A 1 252 ? 1.780 12.454 10.174 1.00 68.00 252 LEU A C 1
ATOM 1883 O O . LEU A 1 252 ? 0.896 13.302 10.246 1.00 68.00 252 LEU A O 1
ATOM 1887 N N . SER A 1 253 ? 1.744 11.381 10.964 1.00 60.78 253 SER A N 1
ATOM 1888 C CA . SER A 1 253 ? 0.640 11.063 11.880 1.00 60.78 253 SER A CA 1
ATOM 1889 C C . SER A 1 253 ? 0.563 12.013 13.086 1.00 60.78 253 SER A C 1
ATOM 1891 O O . SER A 1 253 ? 1.592 12.246 13.722 1.00 60.78 253 SER A O 1
ATOM 1893 N N . PRO A 1 254 ? -0.641 12.455 13.519 1.00 55.81 254 PRO A N 1
ATOM 1894 C CA . PRO A 1 254 ? -0.814 13.234 14.754 1.00 55.81 254 PRO A CA 1
ATOM 1895 C C . PRO A 1 254 ? -0.275 12.539 16.012 1.00 55.81 254 PRO A C 1
ATOM 1897 O O . PRO A 1 254 ? 0.006 13.194 17.011 1.00 55.81 254 PRO A O 1
ATOM 1900 N N . GLY A 1 255 ? -0.181 11.204 15.986 1.00 53.94 255 GLY A N 1
ATOM 1901 C CA . GLY A 1 255 ? 0.385 10.409 17.076 1.00 53.94 255 GLY A CA 1
ATOM 1902 C C . GLY A 1 255 ? 1.912 10.274 17.033 1.00 53.94 255 GLY A C 1
ATOM 1903 O O . GLY A 1 255 ? 2.476 9.648 17.930 1.00 53.94 255 GLY A O 1
ATOM 1904 N N . GLY A 1 256 ? 2.564 10.800 15.992 1.00 59.62 256 GLY A N 1
ATOM 1905 C CA . GLY A 1 256 ? 4.012 10.790 15.792 1.00 59.62 256 GLY A CA 1
ATOM 1906 C C . GLY A 1 256 ? 4.679 12.126 16.129 1.00 59.62 256 GLY A C 1
ATOM 1907 O O . GLY A 1 256 ? 4.081 13.004 16.744 1.00 59.62 256 GLY A O 1
ATOM 1908 N N . LYS A 1 257 ? 5.947 12.279 15.722 1.00 70.94 257 LYS A N 1
ATOM 1909 C CA . LYS A 1 257 ? 6.730 13.513 15.936 1.00 70.94 257 LYS A CA 1
ATOM 1910 C C . LYS A 1 257 ? 6.441 14.610 14.903 1.00 70.94 257 LYS A C 1
ATOM 1912 O O . LYS A 1 257 ? 6.997 15.691 15.032 1.00 70.94 257 LYS A O 1
ATOM 1917 N N . LEU A 1 258 ? 5.620 14.319 13.886 1.00 70.31 258 LEU A N 1
ATOM 1918 C CA . LEU A 1 258 ? 5.304 15.221 12.769 1.00 70.31 258 LEU A CA 1
ATOM 1919 C C . LEU A 1 258 ? 6.541 15.746 12.013 1.00 70.31 258 LEU A C 1
ATOM 1921 O O . LEU A 1 258 ? 6.473 16.774 11.354 1.00 70.31 258 LEU A O 1
ATOM 1925 N N . ALA A 1 259 ? 7.670 15.032 12.088 1.00 71.75 259 ALA A N 1
ATOM 1926 C CA . ALA A 1 259 ? 8.924 15.442 11.453 1.00 71.75 259 ALA A CA 1
ATOM 1927 C C . ALA A 1 259 ? 8.831 15.494 9.918 1.00 71.75 259 ALA A C 1
ATOM 1929 O O . ALA A 1 259 ? 9.591 16.218 9.293 1.00 71.75 259 ALA A O 1
ATOM 1930 N N . GLY A 1 260 ? 7.892 14.753 9.324 1.00 65.19 260 GLY A N 1
ATOM 1931 C CA . GLY A 1 260 ? 7.612 14.789 7.889 1.00 65.19 260 GLY A CA 1
ATOM 1932 C C . GLY A 1 260 ? 6.715 15.951 7.470 1.00 65.19 260 GLY A C 1
ATOM 1933 O O . GLY A 1 260 ? 6.396 16.049 6.299 1.00 65.19 260 GLY A O 1
ATOM 1934 N N . LEU A 1 261 ? 6.285 16.803 8.408 1.00 78.88 261 LEU A N 1
ATOM 1935 C CA . LEU A 1 261 ? 5.618 18.076 8.118 1.00 78.88 261 LEU A CA 1
ATOM 1936 C C . LEU A 1 261 ? 6.562 19.278 8.264 1.00 78.88 261 LEU A C 1
ATOM 1938 O O . LEU A 1 261 ? 6.100 20.414 8.199 1.00 78.88 261 LEU A O 1
ATOM 1942 N N . ALA A 1 262 ? 7.854 19.043 8.517 1.00 82.25 262 ALA A N 1
ATOM 1943 C CA . ALA A 1 262 ? 8.853 20.101 8.445 1.00 82.25 262 ALA A CA 1
ATOM 1944 C C . ALA A 1 262 ? 9.005 20.550 6.986 1.00 82.25 262 ALA A C 1
ATOM 1946 O O . ALA A 1 262 ? 9.038 19.708 6.090 1.00 82.25 262 ALA A O 1
ATOM 1947 N N . GLU A 1 263 ? 9.096 21.859 6.769 1.00 82.81 263 GLU A N 1
ATOM 1948 C CA . GLU A 1 263 ? 9.149 22.468 5.438 1.00 82.81 263 GLU A CA 1
ATOM 1949 C C . GLU A 1 263 ? 10.317 21.921 4.613 1.00 82.81 263 GLU A C 1
ATOM 1951 O O . GLU A 1 263 ? 10.118 21.476 3.487 1.00 82.81 263 GLU A O 1
ATOM 1956 N N . GLU A 1 264 ? 11.504 21.809 5.211 1.00 83.62 264 GLU A N 1
ATOM 1957 C CA . GLU A 1 264 ? 12.694 21.305 4.520 1.00 83.62 264 GLU A CA 1
ATOM 1958 C C . GLU A 1 264 ? 12.555 19.827 4.131 1.00 83.62 264 GLU A C 1
ATOM 1960 O O . GLU A 1 264 ? 13.090 19.388 3.117 1.00 83.62 264 GLU A O 1
ATOM 1965 N N . ALA A 1 265 ? 11.831 19.044 4.938 1.00 86.56 265 ALA A N 1
ATOM 1966 C CA . ALA A 1 265 ? 11.593 17.635 4.650 1.00 86.56 265 ALA A CA 1
ATOM 1967 C C . ALA A 1 265 ? 10.589 17.449 3.506 1.00 86.56 265 ALA A C 1
ATOM 1969 O O . ALA A 1 265 ? 10.750 16.539 2.700 1.00 86.56 265 ALA A O 1
ATOM 1970 N N . LEU A 1 266 ? 9.559 18.295 3.452 1.00 85.06 266 LEU A N 1
ATOM 1971 C CA . LEU A 1 266 ? 8.547 18.273 2.398 1.00 85.06 266 LEU A CA 1
A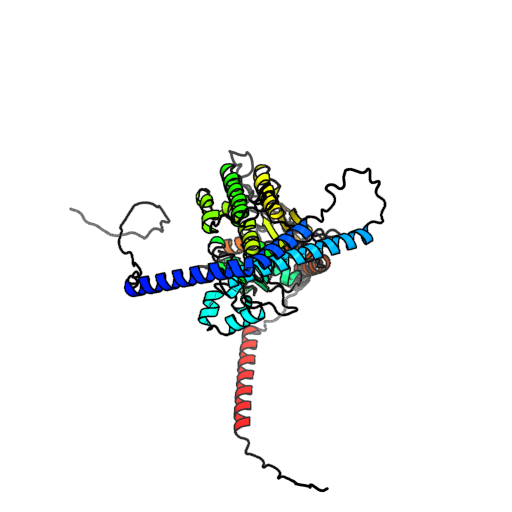TOM 1972 C C . LEU A 1 266 ? 9.128 18.743 1.066 1.00 85.06 266 LEU A C 1
ATOM 1974 O O . LEU A 1 266 ? 8.937 18.050 0.074 1.00 85.06 266 LEU A O 1
ATOM 1978 N N . TRP A 1 267 ? 9.900 19.834 1.074 1.00 85.69 267 TRP A N 1
ATOM 1979 C CA . TRP A 1 267 ? 10.585 20.346 -0.114 1.00 85.69 267 TRP A CA 1
ATOM 1980 C C . TRP A 1 267 ? 11.527 19.304 -0.725 1.00 85.69 267 TRP A C 1
ATOM 1982 O O . TRP A 1 267 ? 11.505 19.063 -1.924 1.00 85.69 267 TRP A O 1
ATOM 1992 N N . LEU A 1 268 ? 12.307 18.607 0.106 1.00 88.69 268 LEU A N 1
ATOM 1993 C CA . LEU A 1 268 ? 13.208 17.560 -0.376 1.00 88.69 268 LEU A CA 1
ATOM 1994 C C . LEU A 1 268 ? 12.461 16.345 -0.955 1.00 88.69 268 LEU A C 1
ATOM 1996 O O . LEU A 1 268 ? 12.932 15.726 -1.903 1.00 88.69 268 LEU A O 1
ATOM 2000 N N . VAL A 1 269 ? 11.307 15.982 -0.383 1.00 91.75 269 VAL A N 1
ATOM 2001 C CA . VAL A 1 269 ? 10.461 14.905 -0.924 1.00 91.75 269 VAL A CA 1
ATOM 2002 C C . VAL A 1 269 ? 9.828 15.314 -2.251 1.00 91.75 269 VAL A C 1
ATOM 2004 O O . VAL A 1 269 ? 9.810 14.505 -3.172 1.00 91.75 269 VAL A O 1
ATOM 2007 N N . GLU A 1 270 ? 9.322 16.541 -2.344 1.00 87.94 270 GLU A N 1
ATOM 2008 C CA . GLU A 1 270 ? 8.790 17.128 -3.576 1.00 87.94 270 GLU A CA 1
ATOM 2009 C C . GLU A 1 270 ? 9.846 17.139 -4.686 1.00 87.94 270 GLU A C 1
ATOM 2011 O O . GLU A 1 270 ? 9.593 16.624 -5.769 1.00 87.94 270 GLU A O 1
ATOM 2016 N N . GLU A 1 271 ? 11.053 17.619 -4.389 1.00 87.44 271 GLU A N 1
ATOM 2017 C CA . GLU A 1 271 ? 12.173 17.645 -5.332 1.00 87.44 271 GLU A CA 1
ATOM 2018 C C . GLU A 1 271 ? 12.493 16.243 -5.877 1.00 87.44 271 GLU A C 1
ATOM 2020 O O . GLU A 1 271 ? 12.621 16.054 -7.084 1.00 87.44 271 GLU A O 1
ATOM 2025 N N . VAL A 1 272 ? 12.559 15.227 -5.009 1.00 93.56 272 VAL A N 1
ATOM 2026 C CA . VAL A 1 272 ? 12.804 13.841 -5.446 1.00 93.56 272 VAL A CA 1
ATOM 2027 C C . VAL A 1 272 ? 11.638 13.274 -6.262 1.00 93.56 272 VAL A C 1
ATOM 2029 O O . VAL A 1 272 ? 11.865 12.498 -7.190 1.00 93.56 272 VAL A O 1
ATOM 2032 N N . ILE A 1 273 ? 10.394 13.654 -5.956 1.00 92.31 273 ILE A N 1
ATOM 2033 C CA . ILE A 1 273 ? 9.227 13.280 -6.768 1.00 92.31 273 ILE A CA 1
ATOM 2034 C C . ILE A 1 273 ? 9.367 13.848 -8.188 1.00 92.31 273 ILE A C 1
ATOM 2036 O O . ILE A 1 273 ? 9.244 13.087 -9.147 1.00 92.31 273 ILE A O 1
ATOM 2040 N N . SER A 1 274 ? 9.717 15.128 -8.323 1.00 86.50 274 SER A N 1
ATOM 2041 C CA . SER A 1 274 ? 9.957 15.769 -9.623 1.00 86.50 274 SER A CA 1
ATOM 2042 C C . SER A 1 274 ? 11.138 15.132 -10.371 1.00 86.50 274 SER A C 1
ATOM 2044 O O . SER A 1 274 ? 11.063 14.850 -11.569 1.00 86.50 274 SER A O 1
ATOM 2046 N N . GLN A 1 275 ? 12.229 14.819 -9.662 1.00 88.75 275 GLN A N 1
ATOM 2047 C CA . GLN A 1 275 ? 13.377 14.109 -10.239 1.00 88.75 275 GLN A CA 1
ATOM 2048 C C . GLN A 1 275 ? 13.010 12.702 -10.723 1.00 88.75 275 GLN A C 1
ATOM 2050 O O . GLN A 1 275 ? 13.563 12.248 -11.724 1.00 88.75 275 GLN A O 1
ATOM 2055 N N . ALA A 1 276 ? 12.066 12.018 -10.069 1.00 92.69 276 ALA A N 1
ATOM 2056 C CA . ALA A 1 276 ? 11.580 10.720 -10.526 1.00 92.69 276 ALA A CA 1
ATOM 2057 C C . ALA A 1 276 ? 10.839 10.825 -11.869 1.00 92.69 276 ALA A C 1
ATOM 2059 O O . ALA A 1 276 ? 11.052 9.982 -12.742 1.00 92.69 276 ALA A O 1
ATOM 2060 N N . GLY A 1 277 ? 10.026 11.869 -12.069 1.00 83.25 277 GLY A N 1
ATOM 2061 C CA . GLY A 1 277 ? 9.401 12.162 -13.362 1.00 83.25 277 GLY A CA 1
ATOM 2062 C C . GLY A 1 277 ? 10.419 12.434 -14.467 1.00 83.25 277 GLY A C 1
ATOM 2063 O O . GLY A 1 277 ? 10.326 11.869 -15.559 1.00 83.25 277 GLY A O 1
ATOM 2064 N N . ALA A 1 278 ? 11.451 13.225 -14.162 1.00 80.19 278 ALA A N 1
ATOM 2065 C CA . ALA A 1 278 ? 12.556 13.503 -15.080 1.00 80.19 278 ALA A CA 1
ATOM 2066 C C . ALA A 1 278 ? 13.361 12.246 -15.435 1.00 80.19 278 ALA A C 1
ATOM 2068 O O . ALA A 1 278 ? 13.601 11.970 -16.611 1.00 80.19 278 ALA A O 1
ATOM 2069 N N . ALA A 1 279 ? 13.735 11.443 -14.437 1.00 83.75 279 ALA A N 1
ATOM 2070 C CA . ALA A 1 279 ? 14.454 10.189 -14.643 1.00 83.75 279 ALA A CA 1
ATOM 2071 C C . ALA A 1 279 ? 13.650 9.188 -15.478 1.00 83.75 279 ALA A C 1
ATOM 2073 O O . ALA A 1 279 ? 14.220 8.463 -16.289 1.00 83.75 279 ALA A O 1
ATOM 2074 N N . ALA A 1 280 ? 12.323 9.192 -15.340 1.00 85.12 280 ALA A N 1
ATOM 2075 C CA . ALA A 1 280 ? 11.430 8.370 -16.145 1.00 85.12 280 ALA A CA 1
ATOM 2076 C C . ALA A 1 280 ? 11.192 8.911 -17.574 1.00 85.12 280 ALA A C 1
ATOM 2078 O O . ALA A 1 280 ? 10.608 8.202 -18.392 1.00 85.12 280 ALA A O 1
ATOM 2079 N N . GLY A 1 281 ? 11.640 10.135 -17.886 1.00 80.81 281 GLY A N 1
ATOM 2080 C CA . GLY A 1 281 ? 11.423 10.784 -19.184 1.00 80.81 281 GLY A CA 1
ATOM 2081 C C . GLY A 1 281 ? 9.998 11.302 -19.379 1.00 80.81 281 GLY A C 1
ATOM 2082 O O . GLY A 1 281 ? 9.462 11.220 -20.480 1.00 80.81 281 GLY A O 1
ATOM 2083 N N . PHE A 1 282 ? 9.358 11.786 -18.310 1.00 81.38 282 PHE A N 1
ATOM 2084 C CA . PHE A 1 282 ? 7.986 12.312 -18.337 1.00 81.38 282 PHE A CA 1
ATOM 2085 C C . PHE A 1 282 ? 7.894 13.822 -18.079 1.00 81.38 282 PHE A C 1
ATOM 2087 O O . PHE A 1 282 ? 6.816 14.341 -17.797 1.00 81.38 282 PHE A O 1
ATOM 2094 N N . VAL A 1 283 ? 9.006 14.547 -18.224 1.00 73.69 283 VAL A N 1
ATOM 2095 C CA . VAL A 1 283 ? 9.010 16.015 -18.167 1.00 73.69 283 VAL A CA 1
ATOM 2096 C C . VAL A 1 283 ? 8.530 16.563 -19.503 1.00 73.69 283 VAL A C 1
ATOM 2098 O O . VAL A 1 283 ? 9.167 16.338 -20.529 1.00 73.69 283 VAL A O 1
ATOM 2101 N N . MET A 1 284 ? 7.410 17.279 -19.480 1.00 65.06 284 MET A N 1
ATOM 2102 C CA . MET A 1 284 ? 6.915 18.013 -20.642 1.00 65.06 284 MET A CA 1
ATOM 2103 C C . MET A 1 284 ? 7.831 19.204 -20.924 1.00 65.06 284 MET A C 1
ATOM 2105 O O . MET A 1 284 ? 8.151 19.973 -20.018 1.00 65.06 284 MET A O 1
ATOM 2109 N N . VAL A 1 285 ? 8.246 19.354 -22.176 1.00 62.84 285 VAL A N 1
ATOM 2110 C CA . VAL A 1 285 ? 9.036 20.486 -22.659 1.00 62.84 285 VAL A CA 1
ATOM 2111 C C . VAL A 1 285 ? 8.381 21.070 -23.904 1.00 62.84 285 VAL A C 1
ATOM 2113 O O . VAL A 1 285 ? 7.871 20.330 -24.747 1.00 62.84 285 VAL A O 1
ATOM 2116 N N . ASP A 1 286 ? 8.412 22.399 -24.009 1.00 54.25 286 ASP A N 1
ATOM 2117 C CA . ASP A 1 286 ? 7.856 23.142 -25.150 1.00 54.25 286 ASP A CA 1
ATOM 2118 C C . ASP A 1 286 ? 8.626 22.857 -26.456 1.00 54.25 286 ASP A C 1
ATOM 2120 O O . ASP A 1 286 ? 8.087 23.009 -27.548 1.00 54.25 286 ASP A O 1
ATOM 2124 N N . ASP A 1 287 ? 9.884 22.419 -26.335 1.00 52.75 287 ASP A N 1
ATOM 2125 C CA . ASP A 1 287 ? 10.736 21.966 -27.433 1.00 52.75 287 ASP A CA 1
ATOM 2126 C C . ASP A 1 287 ? 11.559 20.754 -26.971 1.00 52.75 287 ASP A C 1
ATOM 2128 O O . ASP A 1 287 ? 12.524 20.884 -26.210 1.00 52.75 287 ASP A O 1
ATOM 2132 N N . ALA A 1 288 ? 11.171 19.555 -27.414 1.00 53.06 288 ALA A N 1
ATOM 2133 C CA . ALA A 1 288 ? 11.884 18.309 -27.120 1.00 53.06 288 ALA A CA 1
ATOM 2134 C C . ALA A 1 288 ? 13.172 18.118 -27.953 1.00 53.06 288 ALA A C 1
ATOM 2136 O O . ALA A 1 288 ? 13.783 17.046 -27.911 1.00 53.06 288 ALA A O 1
ATOM 2137 N N . GLY A 1 289 ? 13.608 19.148 -28.691 1.00 46.03 289 GLY A N 1
ATOM 2138 C CA . GLY A 1 289 ? 14.779 19.136 -29.570 1.00 46.03 289 GLY A CA 1
ATOM 2139 C C . GLY A 1 289 ? 14.445 18.962 -31.055 1.00 46.03 289 GLY A C 1
ATOM 2140 O O . GLY A 1 289 ? 15.360 18.939 -31.880 1.00 46.03 289 GLY A O 1
ATOM 2141 N N . ASP A 1 290 ? 13.161 18.847 -31.402 1.00 48.38 290 ASP A N 1
ATOM 2142 C CA . ASP A 1 290 ? 12.625 18.773 -32.768 1.00 48.38 290 ASP A CA 1
ATOM 2143 C C . ASP A 1 290 ? 11.700 19.958 -33.119 1.00 48.38 290 ASP A C 1
ATOM 2145 O O . ASP A 1 290 ? 11.108 19.977 -34.200 1.00 48.38 290 ASP A O 1
ATOM 2149 N N . GLY A 1 291 ? 11.595 20.965 -32.242 1.00 43.97 291 GLY A N 1
ATOM 2150 C CA . GLY A 1 291 ? 10.708 22.114 -32.413 1.00 43.97 291 GLY A CA 1
ATOM 2151 C C . GLY A 1 291 ? 9.241 21.839 -32.064 1.00 43.97 291 GLY A C 1
ATOM 2152 O O . GLY A 1 291 ? 8.387 22.641 -32.447 1.00 43.97 291 GLY A O 1
ATOM 2153 N N . MET A 1 292 ? 8.936 20.727 -31.378 1.00 40.50 292 MET A N 1
ATOM 2154 C CA . MET A 1 292 ? 7.582 20.343 -30.962 1.00 40.50 292 MET A CA 1
ATOM 2155 C C . MET A 1 292 ? 7.458 20.169 -29.440 1.00 40.50 292 MET A C 1
ATOM 2157 O O . MET A 1 292 ? 8.398 19.748 -28.761 1.00 40.50 292 MET A O 1
ATOM 2161 N N . GLU A 1 293 ? 6.242 20.405 -28.931 1.00 49.28 293 GLU A N 1
ATOM 2162 C CA . GLU A 1 293 ? 5.839 20.024 -27.574 1.00 49.28 293 GLU A CA 1
ATOM 2163 C C . GLU A 1 293 ? 5.932 18.498 -27.412 1.00 49.28 293 GLU A C 1
ATOM 2165 O O . GLU A 1 293 ? 5.375 17.725 -28.202 1.00 49.28 293 GLU A O 1
ATOM 2170 N N . GLY A 1 294 ? 6.635 18.044 -26.376 1.00 61.81 294 GLY A N 1
ATOM 2171 C CA . GLY A 1 294 ? 6.863 16.622 -26.150 1.00 61.81 294 GLY A CA 1
ATOM 2172 C C . GLY A 1 294 ? 7.477 16.314 -24.793 1.00 61.81 294 GLY A C 1
ATOM 2173 O O . GLY A 1 294 ? 7.625 17.181 -23.937 1.00 61.81 294 GLY A O 1
ATOM 2174 N N . TYR A 1 295 ? 7.832 15.047 -24.595 1.00 68.75 295 TYR A N 1
ATOM 2175 C CA . TYR A 1 295 ? 8.574 14.625 -23.414 1.00 68.75 295 TYR A CA 1
ATOM 2176 C C . TYR A 1 295 ? 10.070 14.791 -23.632 1.00 68.75 295 TYR A C 1
ATOM 2178 O O . TYR A 1 295 ? 10.602 14.341 -24.649 1.00 68.75 295 TYR A O 1
ATOM 2186 N N . ALA A 1 296 ? 10.755 15.363 -22.645 1.00 61.72 296 ALA A N 1
ATOM 2187 C CA . ALA A 1 296 ? 12.202 15.299 -22.571 1.00 61.72 296 ALA A CA 1
ATOM 2188 C C . ALA A 1 296 ? 12.655 13.828 -22.500 1.00 61.72 296 ALA A C 1
ATOM 2190 O O . ALA A 1 296 ? 11.980 13.000 -21.873 1.00 61.72 296 ALA A O 1
ATOM 2191 N N . PRO A 1 297 ? 13.802 13.478 -23.110 1.00 66.44 297 PRO A N 1
ATOM 2192 C CA . PRO A 1 297 ? 14.368 12.150 -22.934 1.00 66.44 297 PRO A CA 1
ATOM 2193 C C . PRO A 1 297 ? 14.638 11.875 -21.442 1.00 66.44 297 PRO A C 1
ATOM 2195 O O . PRO A 1 297 ? 14.940 12.812 -20.695 1.00 66.44 297 PRO A O 1
ATOM 2198 N N . PRO A 1 298 ? 14.573 10.603 -20.999 1.00 76.75 298 PRO A N 1
ATOM 2199 C CA . PRO A 1 298 ? 15.012 10.217 -19.663 1.00 76.75 298 PRO A CA 1
ATOM 2200 C C . PRO A 1 298 ? 16.399 10.782 -19.356 1.00 76.75 298 PRO A C 1
ATOM 2202 O O . PRO A 1 298 ? 17.299 10.715 -20.196 1.00 76.75 298 PRO A O 1
ATOM 2205 N N . THR A 1 299 ? 16.599 11.297 -18.143 1.00 73.75 299 THR A N 1
ATOM 2206 C CA . THR A 1 299 ? 17.883 11.912 -17.752 1.00 73.75 299 THR A CA 1
ATOM 2207 C C . THR A 1 299 ? 19.050 10.921 -17.712 1.00 73.75 299 THR A C 1
ATOM 2209 O O . THR A 1 299 ? 20.205 11.336 -17.655 1.00 73.75 299 THR A O 1
ATOM 2212 N N . GLY A 1 300 ? 18.762 9.616 -17.718 1.00 79.81 300 GLY A N 1
ATOM 2213 C CA . GLY A 1 300 ? 19.747 8.549 -17.539 1.00 79.81 300 GLY A CA 1
ATOM 2214 C C . GLY A 1 300 ? 20.130 8.298 -16.079 1.00 79.81 300 GLY A C 1
ATOM 2215 O O . GLY A 1 300 ? 20.940 7.411 -15.825 1.00 79.81 300 GLY A O 1
ATOM 2216 N N . ALA A 1 301 ? 19.547 9.040 -15.129 1.00 79.31 301 ALA A N 1
ATOM 2217 C CA . ALA A 1 301 ? 19.755 8.812 -13.705 1.00 79.31 301 ALA A CA 1
ATOM 2218 C C . ALA A 1 301 ? 19.194 7.449 -13.276 1.00 79.31 301 ALA A C 1
ATOM 2220 O O . ALA A 1 301 ? 18.083 7.058 -13.642 1.00 79.31 301 ALA A O 1
ATOM 2221 N N . THR A 1 302 ? 19.956 6.740 -12.456 1.00 91.25 302 THR A N 1
ATOM 2222 C CA . THR A 1 302 ? 19.511 5.525 -11.774 1.00 91.25 302 THR A CA 1
ATOM 2223 C C . THR A 1 302 ? 18.509 5.858 -10.667 1.00 91.25 302 THR A C 1
ATOM 2225 O O . THR A 1 302 ? 18.498 6.959 -10.114 1.00 91.25 302 THR A O 1
ATOM 2228 N N . TRP A 1 303 ? 17.684 4.885 -10.271 1.00 93.56 303 TRP A N 1
ATOM 2229 C CA . TRP A 1 303 ? 16.741 5.081 -9.162 1.00 93.56 303 TRP A CA 1
ATOM 2230 C C . TRP A 1 303 ? 17.435 5.357 -7.824 1.00 93.56 303 TRP A C 1
ATOM 2232 O O . TRP A 1 303 ? 16.864 6.031 -6.969 1.00 93.56 303 TRP A O 1
ATOM 2242 N N . ASP A 1 304 ? 18.670 4.891 -7.647 1.00 94.75 304 ASP A N 1
ATOM 2243 C CA . ASP A 1 304 ? 19.472 5.194 -6.461 1.00 94.75 304 ASP A CA 1
ATOM 2244 C C . ASP A 1 304 ? 19.967 6.643 -6.464 1.00 94.75 304 ASP A C 1
ATOM 2246 O O . ASP A 1 304 ? 19.914 7.305 -5.428 1.00 94.75 304 ASP A O 1
ATOM 2250 N N . GLU A 1 305 ? 20.364 7.177 -7.623 1.00 94.44 305 GLU A N 1
ATOM 2251 C CA . GLU A 1 305 ? 20.707 8.597 -7.774 1.00 94.44 305 GLU A CA 1
ATOM 2252 C C . GLU A 1 305 ? 19.495 9.499 -7.523 1.00 94.44 305 GLU A C 1
ATOM 2254 O O . GLU A 1 305 ? 19.623 10.492 -6.811 1.00 94.44 305 GLU A O 1
ATOM 2259 N N . VAL A 1 306 ? 18.307 9.115 -8.010 1.00 94.19 306 VAL A N 1
ATOM 2260 C CA . VAL A 1 306 ? 17.046 9.826 -7.721 1.00 94.19 306 VAL A CA 1
ATOM 2261 C C . VAL A 1 306 ? 16.735 9.820 -6.219 1.00 94.19 306 VAL A C 1
ATOM 2263 O O . VAL A 1 306 ? 16.277 10.819 -5.672 1.00 94.19 306 VAL A O 1
ATOM 2266 N N . ARG A 1 307 ? 17.000 8.714 -5.511 1.00 96.44 307 ARG A N 1
ATOM 2267 C CA . ARG A 1 307 ? 16.765 8.608 -4.058 1.00 96.44 307 ARG A CA 1
ATOM 2268 C C . ARG A 1 307 ? 17.831 9.297 -3.212 1.00 96.44 307 ARG A C 1
ATOM 2270 O O . ARG A 1 307 ? 17.537 9.658 -2.071 1.00 96.44 307 ARG A O 1
ATOM 2277 N N . ALA A 1 308 ? 19.049 9.465 -3.725 1.00 96.38 308 ALA A N 1
ATOM 2278 C CA . ALA A 1 308 ? 20.203 9.938 -2.963 1.00 96.38 308 ALA A CA 1
ATOM 2279 C C . ALA A 1 308 ? 19.949 11.227 -2.148 1.00 96.38 308 ALA A C 1
ATOM 2281 O O . ALA A 1 308 ? 20.363 11.265 -0.982 1.00 96.38 308 ALA A O 1
ATOM 2282 N N . PRO A 1 309 ? 19.224 12.250 -2.656 1.00 94.62 309 PRO A N 1
ATOM 2283 C CA . PRO A 1 309 ? 18.937 13.458 -1.882 1.00 94.62 309 PRO A CA 1
ATOM 2284 C C . PRO A 1 309 ? 18.182 13.186 -0.572 1.00 94.62 309 PRO A C 1
ATOM 2286 O O . PRO A 1 309 ? 18.413 13.873 0.425 1.00 94.62 309 PRO A O 1
ATOM 2289 N N . LEU A 1 310 ? 17.338 12.146 -0.516 1.00 94.44 310 LEU A N 1
ATOM 2290 C CA . LEU A 1 310 ? 16.531 11.797 0.661 1.00 94.44 310 LEU A CA 1
ATOM 2291 C C . LEU A 1 310 ? 17.374 11.416 1.890 1.00 94.44 310 LEU A C 1
ATOM 2293 O O . LEU A 1 310 ? 16.862 11.451 3.011 1.00 94.44 310 LEU A O 1
ATOM 2297 N N . ALA A 1 311 ? 18.664 11.103 1.719 1.00 94.12 311 ALA A N 1
ATOM 2298 C CA . ALA A 1 311 ? 19.588 10.838 2.823 1.00 94.12 311 ALA A CA 1
ATOM 2299 C C . ALA A 1 311 ? 19.764 12.044 3.770 1.00 94.12 311 ALA A C 1
ATOM 2301 O O . ALA A 1 311 ? 20.140 11.866 4.929 1.00 94.12 311 ALA A O 1
ATOM 2302 N N . ALA A 1 312 ? 19.452 13.265 3.314 1.00 91.69 312 ALA A N 1
ATOM 2303 C CA . ALA A 1 312 ? 19.484 14.472 4.141 1.00 91.69 312 ALA A CA 1
ATOM 2304 C C . ALA A 1 312 ? 18.292 14.589 5.119 1.00 91.69 312 ALA A C 1
ATOM 2306 O O . ALA A 1 312 ? 18.290 15.447 6.009 1.00 91.69 312 ALA A O 1
ATOM 2307 N N . LEU A 1 313 ? 17.270 13.731 4.998 1.00 90.38 313 LEU A N 1
ATOM 2308 C CA . LEU A 1 313 ? 16.114 13.741 5.891 1.00 90.38 313 LEU A CA 1
ATOM 2309 C C . LEU A 1 313 ? 16.488 13.279 7.304 1.00 90.38 313 LEU A C 1
ATOM 2311 O O . LEU A 1 313 ? 17.034 12.200 7.515 1.00 90.38 313 LEU A O 1
ATOM 2315 N N . LYS A 1 314 ? 16.055 14.043 8.316 1.00 88.75 314 LYS A N 1
ATOM 2316 C CA . LYS A 1 314 ? 16.212 13.668 9.739 1.00 88.75 314 LYS A CA 1
ATOM 2317 C C . LYS A 1 314 ? 15.538 12.337 10.094 1.00 88.75 314 LYS A C 1
ATOM 2319 O O . LYS A 1 314 ? 15.944 11.672 11.043 1.00 88.75 314 LYS A O 1
ATOM 2324 N N . ASP A 1 315 ? 14.468 11.986 9.385 1.00 88.75 315 ASP A N 1
ATOM 2325 C CA . ASP A 1 315 ? 13.779 10.703 9.503 1.00 88.75 315 ASP A CA 1
ATOM 2326 C C . ASP A 1 315 ? 13.609 10.122 8.099 1.00 88.75 315 ASP A C 1
ATOM 2328 O O . ASP A 1 315 ? 12.740 10.563 7.344 1.00 88.75 315 ASP A O 1
ATOM 2332 N N . ALA A 1 316 ? 14.438 9.131 7.760 1.00 91.12 316 ALA A N 1
ATOM 2333 C CA . ALA A 1 316 ? 14.467 8.500 6.438 1.00 91.12 316 ALA A CA 1
ATOM 2334 C C . ALA A 1 316 ? 13.098 7.948 5.998 1.00 91.12 316 ALA A C 1
ATOM 2336 O O . ALA A 1 316 ? 12.811 7.856 4.808 1.00 91.12 316 ALA A O 1
ATOM 2337 N N . ARG A 1 317 ? 12.199 7.642 6.946 1.00 91.31 317 ARG A N 1
ATOM 2338 C CA . ARG A 1 317 ? 10.847 7.158 6.628 1.00 91.31 317 ARG A CA 1
ATOM 2339 C C . ARG A 1 317 ? 9.984 8.200 5.926 1.00 91.31 317 ARG A C 1
ATOM 2341 O O . ARG A 1 317 ? 9.035 7.817 5.256 1.00 91.31 317 ARG A O 1
ATOM 2348 N N . THR A 1 318 ? 10.285 9.490 6.080 1.00 89.38 318 THR A N 1
ATOM 2349 C CA . THR A 1 318 ? 9.604 10.553 5.329 1.00 89.38 318 THR A CA 1
ATOM 2350 C C . THR A 1 318 ? 9.869 10.419 3.829 1.00 89.38 318 THR A C 1
ATOM 2352 O O . THR A 1 318 ? 8.943 10.581 3.040 1.00 89.38 318 THR A O 1
ATOM 2355 N N . GLY A 1 319 ? 11.094 10.048 3.444 1.00 93.19 319 GLY A N 1
ATOM 2356 C CA . GLY A 1 319 ? 11.503 9.935 2.043 1.00 93.19 319 GLY A CA 1
ATOM 2357 C C . GLY A 1 319 ? 10.796 8.817 1.285 1.00 93.19 319 GLY A C 1
ATOM 2358 O O . GLY A 1 319 ? 10.602 8.916 0.082 1.00 93.19 319 GLY A O 1
ATOM 2359 N N . LEU A 1 320 ? 10.295 7.804 1.999 1.00 96.00 320 LEU A N 1
ATOM 2360 C CA . LEU A 1 320 ? 9.556 6.682 1.411 1.00 96.00 320 LEU A CA 1
ATOM 2361 C C . LEU A 1 320 ? 8.226 7.091 0.755 1.00 96.00 320 LEU A C 1
ATOM 2363 O O . LEU A 1 320 ? 7.599 6.262 0.102 1.00 96.00 320 LEU A O 1
ATOM 2367 N N . MET A 1 321 ? 7.789 8.348 0.902 1.00 94.69 321 MET A N 1
ATOM 2368 C CA . MET A 1 321 ? 6.681 8.886 0.110 1.00 94.69 321 MET A CA 1
ATOM 2369 C C . MET A 1 321 ? 7.019 8.974 -1.384 1.00 94.69 321 MET A C 1
ATOM 2371 O O . MET A 1 321 ? 6.127 8.781 -2.203 1.00 94.69 321 MET A O 1
ATOM 2375 N N . ALA A 1 322 ? 8.288 9.201 -1.742 1.00 96.19 322 ALA A N 1
ATOM 2376 C CA . ALA A 1 322 ? 8.723 9.277 -3.138 1.00 96.19 322 ALA A CA 1
ATOM 2377 C C . ALA A 1 322 ? 8.494 7.958 -3.899 1.00 96.19 322 ALA A C 1
ATOM 2379 O O . ALA A 1 322 ? 8.241 7.961 -5.103 1.00 96.19 322 ALA A O 1
ATOM 2380 N N . GLU A 1 323 ? 8.466 6.823 -3.191 1.00 97.88 323 GLU A N 1
ATOM 2381 C CA . GLU A 1 323 ? 8.160 5.511 -3.777 1.00 97.88 323 GLU A CA 1
ATOM 2382 C C . GLU A 1 323 ? 6.737 5.430 -4.361 1.00 97.88 323 GLU A C 1
ATOM 2384 O O . GLU A 1 323 ? 6.461 4.548 -5.173 1.00 97.88 323 GLU A O 1
ATOM 2389 N N . ALA A 1 324 ? 5.839 6.357 -3.995 1.00 96.69 324 ALA A N 1
ATOM 2390 C CA . ALA A 1 324 ? 4.520 6.495 -4.614 1.00 96.69 324 ALA A CA 1
ATOM 2391 C C . ALA A 1 324 ? 4.579 6.866 -6.102 1.00 96.69 324 ALA A C 1
ATOM 2393 O O . ALA A 1 324 ? 3.620 6.596 -6.824 1.00 96.69 324 ALA A O 1
ATOM 2394 N N . VAL A 1 325 ? 5.692 7.459 -6.539 1.00 96.81 325 VAL A N 1
ATOM 2395 C CA . VAL A 1 325 ? 5.932 7.909 -7.913 1.00 96.81 325 VAL A CA 1
ATOM 2396 C C . VAL A 1 325 ? 7.049 7.089 -8.560 1.00 96.81 325 VAL A C 1
ATOM 2398 O O . VAL A 1 325 ? 6.853 6.594 -9.667 1.00 96.81 325 VAL A O 1
ATOM 2401 N N . ILE A 1 326 ? 8.158 6.838 -7.849 1.00 97.75 326 ILE A N 1
ATOM 2402 C CA . ILE A 1 326 ? 9.306 6.078 -8.380 1.00 97.75 326 ILE A CA 1
ATOM 2403 C C . ILE A 1 326 ? 8.867 4.719 -8.936 1.00 97.75 326 ILE A C 1
ATOM 2405 O O . ILE A 1 326 ? 9.122 4.423 -10.097 1.00 97.75 326 ILE A O 1
ATOM 2409 N N . TRP A 1 327 ? 8.159 3.901 -8.151 1.00 98.25 327 TRP A N 1
ATOM 2410 C CA . TRP A 1 327 ? 7.774 2.556 -8.593 1.00 98.25 327 TRP A CA 1
ATOM 2411 C C . TRP A 1 327 ? 6.830 2.558 -9.803 1.00 98.25 327 TRP A C 1
ATOM 2413 O O . TRP A 1 327 ? 7.132 1.878 -10.787 1.00 98.25 327 TRP A O 1
ATOM 2423 N N . PRO A 1 328 ? 5.694 3.285 -9.781 1.00 97.69 328 PRO A N 1
ATOM 2424 C CA . PRO A 1 328 ? 4.798 3.314 -10.931 1.00 97.69 328 PRO A CA 1
ATOM 2425 C C . PRO A 1 328 ? 5.439 3.894 -12.193 1.00 97.69 328 PRO A C 1
ATOM 2427 O O . PRO A 1 328 ? 5.231 3.334 -13.270 1.00 97.69 328 PRO A O 1
ATOM 2430 N N . LEU A 1 329 ? 6.219 4.975 -12.077 1.00 95.31 329 LEU A N 1
ATOM 2431 C CA . LEU A 1 329 ? 6.847 5.607 -13.238 1.00 95.31 329 LEU A CA 1
ATOM 2432 C C . LEU A 1 329 ? 8.005 4.778 -13.789 1.00 95.31 329 LEU A C 1
ATOM 2434 O O . LEU A 1 329 ? 8.124 4.670 -15.005 1.00 95.31 329 LEU A O 1
ATOM 2438 N N . ALA A 1 330 ? 8.783 4.107 -12.938 1.00 95.69 330 ALA A N 1
ATOM 2439 C CA . ALA A 1 330 ? 9.802 3.159 -13.378 1.00 95.69 330 ALA A CA 1
ATOM 2440 C C . ALA A 1 330 ? 9.201 2.002 -14.186 1.00 95.69 330 ALA A C 1
ATOM 2442 O O . ALA A 1 330 ? 9.652 1.703 -15.293 1.00 95.69 330 ALA A O 1
ATOM 2443 N N . LEU A 1 331 ? 8.130 1.390 -13.669 1.00 95.56 331 LEU A N 1
ATOM 2444 C CA . LEU A 1 331 ? 7.415 0.316 -14.360 1.00 95.56 331 LEU A CA 1
ATOM 2445 C C . LEU A 1 331 ? 6.783 0.798 -15.668 1.00 95.56 331 LEU A C 1
ATOM 2447 O O . LEU A 1 331 ? 6.765 0.064 -16.658 1.00 95.56 331 LEU A O 1
ATOM 2451 N N . GLN A 1 332 ? 6.264 2.028 -15.693 1.00 93.81 332 GLN A N 1
ATOM 2452 C CA . GLN A 1 332 ? 5.752 2.627 -16.918 1.00 93.81 332 GLN A CA 1
ATOM 2453 C C . GLN A 1 332 ? 6.860 2.853 -17.945 1.00 93.81 332 GLN A C 1
ATOM 2455 O O . GLN A 1 332 ? 6.686 2.454 -19.093 1.00 93.81 332 GLN A O 1
ATOM 2460 N N . ALA A 1 333 ? 7.962 3.484 -17.546 1.00 88.75 333 ALA A N 1
ATOM 2461 C CA . ALA A 1 333 ? 9.064 3.821 -18.435 1.00 88.75 333 ALA A CA 1
ATOM 2462 C C . ALA A 1 333 ? 9.707 2.562 -19.031 1.00 88.75 333 ALA A C 1
ATOM 2464 O O . ALA A 1 333 ? 9.971 2.519 -20.229 1.00 88.75 333 ALA A O 1
ATOM 2465 N N . LYS A 1 334 ? 9.898 1.511 -18.220 1.00 90.06 334 LYS A N 1
ATOM 2466 C CA . LYS A 1 334 ? 10.542 0.269 -18.668 1.00 90.06 334 LYS A CA 1
ATOM 2467 C C . LYS A 1 334 ? 9.599 -0.669 -19.426 1.00 90.06 334 LYS A C 1
ATOM 2469 O O . LYS A 1 334 ? 10.007 -1.244 -20.429 1.00 90.06 334 LYS A O 1
ATOM 2474 N N . TYR A 1 335 ? 8.359 -0.855 -18.963 1.00 89.56 335 TYR A N 1
ATOM 2475 C CA . TYR A 1 335 ? 7.477 -1.915 -19.484 1.00 89.56 335 TYR A CA 1
ATOM 2476 C C . TYR A 1 335 ? 6.152 -1.437 -20.053 1.00 89.56 335 TYR A C 1
ATOM 2478 O O . TYR A 1 335 ? 5.428 -2.231 -20.647 1.00 89.56 335 TYR A O 1
ATOM 2486 N N . ASN A 1 336 ? 5.790 -0.174 -19.840 1.00 88.00 336 ASN A N 1
ATOM 2487 C CA . ASN A 1 336 ? 4.558 0.424 -20.343 1.00 88.00 336 ASN A CA 1
ATOM 2488 C C . ASN A 1 336 ? 3.262 -0.328 -19.944 1.00 88.00 336 ASN A C 1
ATOM 2490 O O . ASN A 1 336 ? 2.197 -0.077 -20.510 1.00 88.00 336 ASN A O 1
ATOM 2494 N N . ASN A 1 337 ? 3.311 -1.228 -18.951 1.00 89.31 337 ASN A N 1
ATOM 2495 C CA . ASN A 1 337 ? 2.223 -2.161 -18.621 1.00 89.31 337 ASN A CA 1
ATOM 2496 C C . ASN A 1 337 ? 1.398 -1.781 -17.393 1.00 89.31 337 ASN A C 1
ATOM 2498 O O . ASN A 1 337 ? 0.282 -2.278 -17.227 1.00 89.31 337 ASN A O 1
ATOM 2502 N N . ILE A 1 338 ? 1.879 -0.839 -16.585 1.00 95.12 338 ILE A N 1
ATOM 2503 C CA . ILE A 1 338 ? 1.124 -0.334 -15.445 1.00 95.12 338 ILE A CA 1
ATOM 2504 C C . ILE A 1 338 ? -0.163 0.374 -15.907 1.00 95.12 338 ILE A C 1
ATOM 2506 O O . ILE A 1 338 ? -0.194 1.052 -16.942 1.00 95.12 338 ILE A O 1
ATOM 2510 N N . ARG A 1 339 ? -1.258 0.164 -15.171 1.00 95.19 339 ARG A N 1
ATOM 2511 C CA . ARG A 1 339 ? -2.608 0.658 -15.499 1.00 95.19 339 ARG A CA 1
ATOM 2512 C C . ARG A 1 339 ? -3.230 1.464 -14.372 1.00 95.19 339 ARG A C 1
ATOM 2514 O O . ARG A 1 339 ? -3.991 2.391 -14.648 1.00 95.19 339 ARG A O 1
ATOM 2521 N N . TRP A 1 340 ? -2.947 1.099 -13.126 1.00 97.81 340 TRP A N 1
ATOM 2522 C CA . TRP A 1 340 ? -3.495 1.788 -11.967 1.00 97.81 340 TRP A CA 1
ATOM 2523 C C . TRP A 1 340 ? -2.570 1.730 -10.753 1.00 97.81 340 TRP A C 1
ATOM 2525 O O . TRP A 1 340 ? -1.768 0.807 -10.595 1.00 97.81 340 TRP A O 1
ATOM 2535 N N . VAL A 1 341 ? -2.714 2.724 -9.879 1.00 98.50 341 VAL A N 1
ATOM 2536 C CA . VAL A 1 341 ? -2.041 2.800 -8.579 1.00 98.50 341 VAL A CA 1
ATOM 2537 C C . VAL A 1 341 ? -3.083 3.013 -7.496 1.00 98.50 341 VAL A C 1
ATOM 2539 O O . VAL A 1 341 ? -4.001 3.819 -7.655 1.00 98.50 341 VAL A O 1
ATOM 2542 N N . ALA A 1 342 ? -2.935 2.308 -6.378 1.00 98.44 342 ALA A N 1
ATOM 2543 C CA . ALA A 1 342 ? -3.686 2.580 -5.161 1.00 98.44 342 ALA A CA 1
ATOM 2544 C C . ALA A 1 342 ? -2.725 2.895 -4.016 1.00 98.44 342 ALA A C 1
ATOM 2546 O O . ALA A 1 342 ? -1.722 2.208 -3.831 1.00 98.44 342 ALA A O 1
ATOM 2547 N N . MET A 1 343 ? -3.058 3.895 -3.205 1.00 98.19 343 MET A N 1
ATOM 2548 C CA . MET A 1 343 ? -2.262 4.236 -2.028 1.00 98.19 343 MET A CA 1
ATOM 2549 C C . MET A 1 343 ? -3.133 4.461 -0.801 1.00 98.19 343 MET A C 1
ATOM 2551 O O . MET A 1 343 ? -4.260 4.939 -0.921 1.00 98.19 343 MET A O 1
ATOM 2555 N N . GLU A 1 344 ? -2.585 4.174 0.379 1.00 98.06 344 GLU A N 1
ATOM 2556 C CA . GLU A 1 344 ? -3.099 4.645 1.668 1.00 98.06 344 GLU A CA 1
ATOM 2557 C C . GLU A 1 344 ? -2.022 5.411 2.450 1.00 98.06 344 GLU A C 1
ATOM 2559 O O . GLU A 1 344 ? -0.838 5.078 2.410 1.00 98.06 344 GLU A O 1
ATOM 2564 N N . GLN A 1 345 ? -2.448 6.453 3.167 1.00 95.44 345 GLN A N 1
ATOM 2565 C CA . GLN A 1 345 ? -1.615 7.248 4.062 1.00 95.44 345 GLN A CA 1
ATOM 2566 C C . GLN A 1 345 ? -2.412 7.868 5.221 1.00 95.44 345 GLN A C 1
ATOM 2568 O O . GLN A 1 345 ? -3.637 7.965 5.199 1.00 95.44 345 GLN A O 1
ATOM 2573 N N . SER A 1 346 ? -1.710 8.403 6.224 1.00 93.38 346 SER A N 1
ATOM 2574 C CA . SER A 1 346 ? -2.240 9.299 7.256 1.00 93.38 346 SER A CA 1
ATOM 2575 C C . SER A 1 346 ? -3.175 10.358 6.678 1.00 93.38 346 SER A C 1
ATOM 2577 O O . SER A 1 346 ? -2.852 11.031 5.703 1.00 93.38 346 SER A O 1
ATOM 2579 N N . SER A 1 347 ? -4.293 10.615 7.366 1.00 94.06 347 SER A N 1
ATOM 2580 C CA . SER A 1 347 ? -5.193 11.707 6.982 1.00 94.06 347 SER A CA 1
ATOM 2581 C C . SER A 1 347 ? -4.527 13.085 7.023 1.00 94.06 347 SER A C 1
ATOM 2583 O O . SER A 1 347 ? -5.053 14.019 6.434 1.00 94.06 347 SER A O 1
ATOM 2585 N N . ASN A 1 348 ? -3.404 13.234 7.737 1.00 90.62 348 ASN A N 1
ATOM 2586 C CA . ASN A 1 348 ? -2.666 14.497 7.771 1.00 90.62 348 ASN A CA 1
ATOM 2587 C C . ASN A 1 348 ? -2.040 14.865 6.429 1.00 90.62 348 ASN A C 1
ATOM 2589 O O . ASN A 1 348 ? -1.829 16.051 6.224 1.00 90.62 348 ASN A O 1
ATOM 2593 N N . LEU A 1 349 ? -1.822 13.903 5.525 1.00 91.88 349 LEU A N 1
ATOM 2594 C CA . LEU A 1 349 ? -1.389 14.203 4.161 1.00 91.88 349 LEU A CA 1
ATOM 2595 C C . LEU A 1 349 ? -2.365 15.171 3.466 1.00 91.88 349 LEU A C 1
ATOM 2597 O O . LEU A 1 349 ? -1.932 16.081 2.786 1.00 91.88 349 LEU A O 1
ATOM 2601 N N . LEU A 1 350 ? -3.675 15.028 3.714 1.00 93.38 350 LEU A N 1
ATOM 2602 C CA . LEU A 1 350 ? -4.712 15.891 3.122 1.00 93.38 350 LEU A CA 1
ATOM 2603 C C . LEU A 1 350 ? -5.271 16.951 4.081 1.00 93.38 350 LEU A C 1
ATOM 2605 O O . LEU A 1 350 ? -6.029 17.818 3.665 1.00 93.38 350 LEU A O 1
ATOM 2609 N N . LYS A 1 351 ? -4.980 16.857 5.384 1.00 91.69 351 LYS A N 1
ATOM 2610 C CA . LYS A 1 351 ? -5.464 17.825 6.390 1.00 91.69 351 LYS A CA 1
ATOM 2611 C C . LYS A 1 351 ? -4.429 18.888 6.741 1.00 91.69 351 LYS A C 1
ATOM 2613 O O . LYS A 1 351 ? -4.798 19.916 7.302 1.00 91.69 351 LYS A O 1
ATOM 2618 N N . SER A 1 352 ? -3.149 18.615 6.509 1.00 86.81 352 SER A N 1
ATOM 2619 C CA . SER A 1 352 ? -2.072 19.559 6.779 1.00 86.81 352 SER A CA 1
ATOM 2620 C C . SER A 1 352 ? -1.829 20.405 5.543 1.00 86.81 352 SER A C 1
ATOM 2622 O O . SER A 1 352 ? -1.447 19.861 4.514 1.00 86.81 352 SER A O 1
ATOM 2624 N N . LYS A 1 353 ? -1.956 21.728 5.671 1.00 84.44 353 LYS A N 1
ATOM 2625 C CA . LYS A 1 353 ? -1.605 22.661 4.593 1.00 84.44 353 LYS A CA 1
ATOM 2626 C C . LYS A 1 353 ? -0.146 22.506 4.144 1.00 84.44 353 LYS A C 1
ATOM 2628 O O . LYS A 1 353 ? 0.154 22.647 2.973 1.00 84.44 353 LYS A O 1
ATOM 2633 N N . ALA A 1 354 ? 0.756 22.151 5.062 1.00 80.00 354 ALA A N 1
ATOM 2634 C CA . ALA A 1 354 ? 2.161 21.933 4.720 1.00 80.00 354 ALA A CA 1
ATOM 2635 C C . ALA A 1 354 ? 2.355 20.780 3.715 1.00 80.00 354 ALA A C 1
ATOM 2637 O O . ALA A 1 354 ? 3.268 20.826 2.909 1.00 80.00 354 ALA A O 1
ATOM 2638 N N . ALA A 1 355 ? 1.494 19.757 3.740 1.00 84.44 355 ALA A N 1
ATOM 2639 C CA . ALA A 1 355 ? 1.641 18.576 2.889 1.00 84.44 355 ALA A CA 1
ATOM 2640 C C . ALA A 1 355 ? 0.922 18.695 1.529 1.00 84.44 355 ALA A C 1
ATOM 2642 O O . ALA A 1 355 ? 0.953 17.744 0.753 1.00 84.44 355 ALA A O 1
ATOM 2643 N N . GLU A 1 356 ? 0.282 19.838 1.252 1.00 86.31 356 GLU A N 1
ATOM 2644 C CA . GLU A 1 356 ? -0.459 20.106 0.011 1.00 86.31 356 GLU A CA 1
ATOM 2645 C C . GLU A 1 356 ? 0.448 19.976 -1.221 1.00 86.31 356 GLU A C 1
ATOM 2647 O O . GLU A 1 356 ? 0.116 19.224 -2.132 1.00 86.31 356 GLU A O 1
ATOM 2652 N N . TYR A 1 357 ? 1.650 20.558 -1.175 1.00 81.25 357 TYR A N 1
ATOM 2653 C CA . TYR A 1 357 ? 2.615 20.501 -2.280 1.00 81.25 357 TYR A CA 1
ATOM 2654 C C . TYR A 1 357 ? 3.072 19.081 -2.621 1.00 81.25 357 TYR A C 1
ATOM 2656 O O . TYR A 1 357 ? 3.199 18.741 -3.787 1.00 81.25 357 TYR A O 1
ATOM 2664 N N . VAL A 1 358 ? 3.233 18.198 -1.629 1.00 86.94 358 VAL A N 1
ATOM 2665 C CA . VAL A 1 358 ? 3.582 16.791 -1.899 1.00 86.94 358 VAL A CA 1
ATOM 2666 C C . VAL A 1 358 ? 2.433 16.066 -2.605 1.00 86.94 358 VAL A C 1
ATOM 2668 O O . VAL A 1 358 ? 2.664 15.227 -3.469 1.00 86.94 358 VAL A O 1
ATOM 2671 N N . VAL A 1 359 ? 1.183 16.374 -2.252 1.00 91.81 359 VAL A N 1
ATOM 2672 C CA . VAL A 1 359 ? 0.000 15.794 -2.908 1.00 91.81 359 VAL A CA 1
ATOM 2673 C C . VAL A 1 359 ? -0.115 16.283 -4.349 1.00 91.81 359 VAL A C 1
ATOM 2675 O O . VAL A 1 359 ? -0.395 15.478 -5.239 1.00 91.81 359 VAL A O 1
ATOM 2678 N N . GLU A 1 360 ? 0.109 17.578 -4.565 1.00 87.94 360 GLU A N 1
ATOM 2679 C CA . GLU A 1 360 ? 0.127 18.194 -5.890 1.00 87.94 360 GLU A CA 1
ATOM 2680 C C . GLU A 1 360 ? 1.262 17.637 -6.742 1.00 87.94 360 GLU A C 1
ATOM 2682 O O . GLU A 1 360 ? 0.987 17.180 -7.842 1.00 87.94 360 GLU A O 1
ATOM 2687 N N . ALA A 1 361 ? 2.487 17.558 -6.219 1.00 88.50 361 ALA A N 1
ATOM 2688 C CA . ALA A 1 361 ? 3.634 16.984 -6.916 1.00 88.50 361 ALA A CA 1
ATOM 2689 C C . ALA A 1 361 ? 3.357 15.546 -7.366 1.00 88.50 361 ALA A C 1
ATOM 2691 O O . ALA A 1 361 ? 3.486 15.239 -8.545 1.00 88.50 361 ALA A O 1
ATOM 2692 N N . ILE A 1 362 ? 2.862 14.678 -6.472 1.00 94.44 362 ILE A N 1
ATOM 2693 C CA . ILE A 1 362 ? 2.495 13.301 -6.847 1.00 94.44 362 ILE A CA 1
ATOM 2694 C C . ILE A 1 362 ? 1.483 13.301 -8.000 1.00 94.44 362 ILE A C 1
ATOM 2696 O O . ILE A 1 362 ? 1.658 12.568 -8.970 1.00 94.44 362 ILE A O 1
ATOM 2700 N N . ALA A 1 363 ? 0.410 14.091 -7.900 1.00 93.12 363 ALA A N 1
ATOM 2701 C CA . ALA A 1 363 ? -0.619 14.129 -8.936 1.00 93.12 363 ALA A CA 1
ATOM 2702 C C . ALA A 1 363 ? -0.078 14.682 -10.265 1.00 93.12 363 ALA A C 1
ATOM 2704 O O . ALA A 1 363 ? -0.362 14.106 -11.315 1.00 93.12 363 ALA A O 1
ATOM 2705 N N . SER A 1 364 ? 0.711 15.755 -10.208 1.00 87.50 364 SER A N 1
ATOM 2706 C CA . SER A 1 364 ? 1.355 16.391 -11.355 1.00 87.50 364 SER A CA 1
ATOM 2707 C C . SER A 1 364 ? 2.280 15.431 -12.085 1.00 87.50 364 SER A C 1
ATOM 2709 O O . SER A 1 364 ? 2.190 15.365 -13.302 1.00 87.50 364 SER A O 1
ATOM 2711 N N . GLU A 1 365 ? 3.072 14.615 -11.386 1.00 90.94 365 GLU A N 1
ATOM 2712 C CA . GLU A 1 365 ? 3.938 13.625 -12.040 1.00 90.94 365 GLU A CA 1
ATOM 2713 C C . GLU A 1 365 ? 3.146 12.524 -12.756 1.00 90.94 365 GLU A C 1
ATOM 2715 O O . GLU A 1 365 ? 3.523 12.080 -13.840 1.00 90.94 365 GLU A O 1
ATOM 2720 N N . PHE A 1 366 ? 2.003 12.102 -12.207 1.00 93.38 366 PHE A N 1
ATOM 2721 C CA . PHE A 1 366 ? 1.119 11.174 -12.917 1.00 93.38 366 PHE A CA 1
ATOM 2722 C C . PHE A 1 366 ? 0.499 11.818 -14.165 1.00 93.38 366 PHE A C 1
ATOM 2724 O O . PHE A 1 366 ? 0.494 11.192 -15.226 1.00 93.38 366 PHE A O 1
ATOM 2731 N N . TYR A 1 367 ? -0.000 13.056 -14.076 1.00 87.12 367 TYR A N 1
ATOM 2732 C CA . TYR A 1 367 ? -0.529 13.769 -15.247 1.00 87.12 367 TYR A CA 1
ATOM 2733 C C . TYR A 1 367 ? 0.559 14.036 -16.289 1.00 87.12 367 TYR A C 1
ATOM 2735 O O . TYR A 1 367 ? 0.335 13.792 -17.473 1.00 87.12 367 TYR A O 1
ATOM 2743 N N . GLY A 1 368 ? 1.746 14.443 -15.836 1.00 80.69 368 GLY A N 1
ATOM 2744 C CA . GLY A 1 368 ? 2.958 14.572 -16.632 1.00 80.69 368 GLY A CA 1
ATOM 2745 C C . GLY A 1 368 ? 3.236 13.276 -17.372 1.00 80.69 368 GLY A C 1
ATOM 2746 O O . GLY A 1 368 ? 3.285 13.284 -18.586 1.00 80.69 368 GLY A O 1
ATOM 2747 N N . ALA A 1 369 ? 3.223 12.126 -16.702 1.00 85.50 369 ALA A N 1
ATOM 2748 C CA . ALA A 1 369 ? 3.386 10.811 -17.326 1.00 85.50 369 ALA A CA 1
ATOM 2749 C C . ALA A 1 369 ? 2.189 10.318 -18.175 1.00 85.50 369 ALA A C 1
ATOM 2751 O O . ALA A 1 369 ? 2.136 9.136 -18.537 1.00 85.50 369 ALA A O 1
ATOM 2752 N N . GLY A 1 370 ? 1.215 11.178 -18.484 1.00 85.06 370 GLY A N 1
ATOM 2753 C CA . GLY A 1 370 ? 0.087 10.871 -19.362 1.00 85.06 370 GLY A CA 1
ATOM 2754 C C . GLY A 1 370 ? -1.000 10.013 -18.714 1.00 85.06 370 GLY A C 1
ATOM 2755 O O . GLY A 1 370 ? -1.675 9.253 -19.408 1.00 85.06 370 GLY A O 1
ATOM 2756 N N . TRP A 1 371 ? -1.158 10.074 -17.388 1.00 90.88 371 TRP A N 1
ATOM 2757 C CA . TRP A 1 371 ? -2.266 9.411 -16.699 1.00 90.88 371 TRP A CA 1
ATOM 2758 C C . TRP A 1 371 ? -3.515 10.284 -16.734 1.00 90.88 371 TRP A C 1
ATOM 2760 O O . TRP A 1 371 ? -3.472 11.461 -16.398 1.00 90.88 371 TRP A O 1
ATOM 2770 N N . GLU A 1 372 ? -4.662 9.692 -17.055 1.00 88.75 372 GLU A N 1
ATOM 2771 C CA . GLU A 1 372 ? -5.929 10.427 -17.128 1.00 88.75 372 GLU A CA 1
ATOM 2772 C C . GLU A 1 372 ? -6.493 10.878 -15.776 1.00 88.75 372 GLU A C 1
ATOM 2774 O O . GLU A 1 372 ? -7.334 11.783 -15.705 1.00 88.75 372 GLU A O 1
ATOM 2779 N N . TYR A 1 373 ? -6.119 10.200 -14.694 1.00 91.62 373 TYR A N 1
ATOM 2780 C CA . TYR A 1 373 ? -6.733 10.431 -13.397 1.00 91.62 373 TYR A CA 1
ATOM 2781 C C . TYR A 1 373 ? -5.751 10.159 -12.271 1.00 91.62 373 TYR A C 1
ATOM 2783 O O . TYR A 1 373 ? -5.263 9.041 -12.137 1.00 91.62 373 TYR A O 1
ATOM 2791 N N . ALA A 1 374 ? -5.546 11.151 -11.411 1.00 95.81 374 ALA A N 1
ATOM 2792 C CA . ALA A 1 374 ? -4.845 11.023 -10.141 1.00 95.81 374 ALA A CA 1
ATOM 2793 C C . ALA A 1 374 ? -5.626 11.802 -9.078 1.00 95.81 374 ALA A C 1
ATOM 2795 O O . ALA A 1 374 ? -5.811 13.017 -9.183 1.00 95.81 374 ALA A O 1
ATOM 2796 N N . LYS A 1 375 ? -6.157 11.102 -8.069 1.00 95.56 375 LYS A N 1
ATOM 2797 C CA . LYS A 1 375 ? -6.997 11.729 -7.045 1.00 95.56 375 LYS A CA 1
ATOM 2798 C C . LYS A 1 375 ? -6.786 11.145 -5.664 1.00 95.56 375 LYS A C 1
ATOM 2800 O O . LYS A 1 375 ? -6.847 9.934 -5.458 1.00 95.56 375 LYS A O 1
ATOM 2805 N N . PHE A 1 376 ? -6.698 12.051 -4.699 1.00 96.69 376 PHE A N 1
ATOM 2806 C CA . PHE A 1 376 ? -6.738 11.741 -3.282 1.00 96.69 376 PHE A CA 1
ATOM 2807 C C . PHE A 1 376 ? -8.136 11.921 -2.681 1.00 96.69 376 PHE A C 1
ATOM 2809 O O . PHE A 1 376 ? -8.945 12.743 -3.116 1.00 96.69 376 PHE A O 1
ATOM 2816 N N . SER A 1 377 ? -8.457 11.145 -1.652 1.00 96.62 377 SER A N 1
ATOM 2817 C CA . SER A 1 377 ? -9.686 11.290 -0.870 1.00 96.62 377 SER A CA 1
ATOM 2818 C C . SER A 1 377 ? -9.483 10.862 0.577 1.00 96.62 377 SER A C 1
ATOM 2820 O O . SER A 1 377 ? -8.744 9.927 0.865 1.00 96.62 377 SER A O 1
ATOM 2822 N N . LEU A 1 378 ? -10.188 11.518 1.500 1.00 97.44 378 LEU A N 1
ATOM 2823 C CA . LEU A 1 378 ? -10.274 11.063 2.885 1.00 97.44 378 LEU A CA 1
ATOM 2824 C C . LEU A 1 378 ? -11.344 9.979 3.024 1.00 97.44 378 LEU A C 1
ATOM 2826 O O . LEU A 1 378 ? -12.470 10.137 2.545 1.00 97.44 378 LEU A O 1
ATOM 2830 N N . VAL A 1 379 ? -10.992 8.897 3.712 1.00 97.56 379 VAL A N 1
ATOM 2831 C CA . VAL A 1 379 ? -11.867 7.745 3.939 1.00 97.56 379 VAL A CA 1
ATOM 2832 C C . VAL A 1 379 ? -11.809 7.341 5.409 1.00 97.56 379 VAL A C 1
ATOM 2834 O O . VAL A 1 379 ? -10.730 7.179 5.977 1.00 97.56 379 VAL A O 1
ATOM 2837 N N . GLU A 1 380 ? -12.977 7.185 6.033 1.00 97.06 380 GLU A N 1
ATOM 2838 C CA . GLU A 1 380 ? -13.140 6.753 7.424 1.00 97.06 380 GLU A CA 1
ATOM 2839 C C . GLU A 1 380 ? -13.598 5.291 7.462 1.00 97.06 380 GLU A C 1
ATOM 2841 O O . GLU A 1 380 ? -14.688 4.961 7.003 1.00 97.06 380 GLU A O 1
ATOM 2846 N N . ALA A 1 381 ? -12.773 4.401 8.019 1.00 97.62 381 ALA A N 1
ATOM 2847 C CA . ALA A 1 381 ? -13.067 2.967 8.072 1.00 97.62 381 ALA A CA 1
ATOM 2848 C C . ALA A 1 381 ? -14.394 2.633 8.780 1.00 97.62 381 ALA A C 1
ATOM 2850 O O . ALA A 1 381 ? -15.065 1.666 8.406 1.00 97.62 381 ALA A O 1
ATOM 2851 N N . ALA A 1 382 ? -14.808 3.437 9.765 1.00 97.12 382 ALA A N 1
ATOM 2852 C CA . ALA A 1 382 ? -16.083 3.239 10.452 1.00 97.12 382 ALA A CA 1
ATOM 2853 C C . ALA A 1 382 ? -17.305 3.403 9.524 1.00 97.12 382 ALA A C 1
ATOM 2855 O O . ALA A 1 382 ? -18.338 2.776 9.771 1.00 97.12 382 ALA A O 1
ATOM 2856 N N . ASP A 1 383 ? -17.188 4.167 8.431 1.00 97.19 383 ASP A N 1
ATOM 2857 C CA . ASP A 1 383 ? -18.255 4.328 7.428 1.00 97.19 383 ASP A CA 1
ATOM 2858 C C . ASP A 1 383 ? -18.446 3.065 6.568 1.00 97.19 383 ASP A C 1
ATOM 2860 O O . ASP A 1 383 ? -19.470 2.903 5.902 1.00 97.19 383 ASP A O 1
ATOM 2864 N N . TYR A 1 384 ? -17.489 2.133 6.639 1.00 97.56 384 TYR A N 1
ATOM 2865 C CA . TYR A 1 384 ? -17.510 0.822 5.983 1.00 97.56 384 TYR A CA 1
ATOM 2866 C C . TYR A 1 384 ? -17.800 -0.317 6.968 1.00 97.56 384 TYR A C 1
ATOM 2868 O O . TYR A 1 384 ? -17.703 -1.489 6.605 1.00 97.56 384 TYR A O 1
ATOM 2876 N N . GLY A 1 385 ? -18.186 0.017 8.204 1.00 96.31 385 GLY A N 1
ATOM 2877 C CA . GLY A 1 385 ? -18.621 -0.937 9.223 1.00 96.31 385 GLY A CA 1
ATOM 2878 C C . GLY A 1 385 ? -17.547 -1.366 10.223 1.00 96.31 385 GLY A C 1
ATOM 2879 O O . GLY A 1 385 ? -17.865 -2.166 11.104 1.00 96.31 385 GLY A O 1
ATOM 2880 N N . ALA A 1 386 ? -16.315 -0.847 10.141 1.00 97.38 386 ALA A N 1
ATOM 2881 C CA . ALA A 1 386 ? -15.292 -1.120 11.152 1.00 97.38 386 ALA A CA 1
ATOM 2882 C C . ALA A 1 386 ? -15.710 -0.573 12.530 1.00 97.38 386 ALA A C 1
ATOM 2884 O O . ALA A 1 386 ? -16.329 0.487 12.638 1.00 97.38 386 ALA A O 1
ATOM 2885 N N . ALA A 1 387 ? -15.341 -1.280 13.599 1.00 97.44 387 ALA A N 1
ATOM 2886 C CA . ALA A 1 387 ? -15.670 -0.875 14.968 1.00 97.44 387 ALA A CA 1
ATOM 2887 C C . ALA A 1 387 ? -14.681 0.137 15.571 1.00 97.44 387 ALA A C 1
ATOM 2889 O O . ALA A 1 387 ? -14.883 0.609 16.689 1.00 97.44 387 ALA A O 1
ATOM 2890 N N . SER A 1 388 ? -13.612 0.471 14.851 1.00 97.00 388 SER A N 1
ATOM 2891 C CA . SER A 1 388 ? -12.642 1.508 15.196 1.00 97.00 388 SER A CA 1
ATOM 2892 C C . SER A 1 388 ? -12.641 2.587 14.120 1.00 97.00 388 SER A C 1
ATOM 2894 O O . SER A 1 388 ? -12.612 2.283 12.927 1.00 97.00 388 SER A O 1
ATOM 2896 N N . LYS A 1 389 ? -12.645 3.851 14.549 1.00 96.25 389 LYS A N 1
ATOM 2897 C CA . LYS A 1 389 ? -12.431 5.000 13.668 1.00 96.25 389 LYS A CA 1
ATOM 2898 C C . LYS A 1 389 ? -11.006 4.940 13.126 1.00 96.25 389 LYS A C 1
ATOM 2900 O O . LYS A 1 389 ? -10.063 4.791 13.890 1.00 96.25 389 LYS A O 1
ATOM 2905 N N . LYS A 1 390 ? -10.821 5.066 11.821 1.00 95.81 390 LYS A N 1
ATOM 2906 C CA . LYS A 1 390 ? -9.516 5.170 11.172 1.00 95.81 390 LYS A CA 1
ATOM 2907 C C . LYS A 1 390 ? -9.685 5.974 9.888 1.00 95.81 390 LYS A C 1
ATOM 2909 O O . LYS A 1 390 ? -9.923 5.421 8.819 1.00 95.81 390 LYS A O 1
ATOM 2914 N N . ASN A 1 391 ? -9.547 7.290 10.024 1.00 95.69 391 ASN A N 1
ATOM 2915 C CA . ASN A 1 391 ? -9.531 8.227 8.906 1.00 95.69 391 ASN A CA 1
ATOM 2916 C C . ASN A 1 391 ? -8.139 8.254 8.256 1.00 95.69 391 ASN A C 1
ATOM 2918 O O . ASN A 1 391 ? -7.131 8.420 8.961 1.00 95.69 391 ASN A O 1
ATOM 2922 N N . ARG A 1 392 ? -8.088 8.067 6.938 1.00 97.38 392 ARG A N 1
ATOM 2923 C CA . ARG A 1 392 ? -6.867 7.979 6.132 1.00 97.38 392 ARG A CA 1
ATOM 2924 C C . ARG A 1 392 ? -7.053 8.638 4.769 1.00 97.38 392 ARG A C 1
ATOM 2926 O O . ARG A 1 392 ? -8.172 8.739 4.274 1.00 97.38 392 ARG A O 1
ATOM 2933 N N . ALA A 1 393 ? -5.953 9.122 4.211 1.00 97.56 393 ALA A N 1
ATOM 2934 C CA . ALA A 1 393 ? -5.861 9.580 2.838 1.00 97.56 393 ALA A CA 1
ATOM 2935 C C . ALA A 1 393 ? -5.679 8.361 1.934 1.00 97.56 393 ALA A C 1
ATOM 2937 O O . ALA A 1 393 ? -4.801 7.540 2.179 1.00 97.56 393 ALA A O 1
ATOM 2938 N N . PHE A 1 394 ? -6.502 8.246 0.905 1.00 98.31 394 PHE A N 1
ATOM 2939 C CA . PHE A 1 394 ? -6.370 7.228 -0.122 1.00 98.31 394 PHE A CA 1
ATOM 2940 C C . PHE A 1 394 ? -6.156 7.890 -1.472 1.00 98.31 394 PHE A C 1
ATOM 2942 O O . PHE A 1 394 ? -6.828 8.877 -1.769 1.00 98.31 394 PHE A O 1
ATOM 2949 N N . MET A 1 395 ? -5.252 7.340 -2.277 1.00 97.88 395 MET A N 1
ATOM 2950 C CA . MET A 1 395 ? -5.033 7.756 -3.660 1.00 97.88 395 MET A CA 1
ATOM 2951 C C . MET A 1 395 ? -5.536 6.681 -4.610 1.00 97.88 395 MET A C 1
ATOM 2953 O O . MET A 1 395 ? -5.435 5.479 -4.334 1.00 97.88 395 MET A O 1
ATOM 2957 N N . VAL A 1 396 ? -6.038 7.132 -5.747 1.00 97.50 396 VAL A N 1
ATOM 2958 C CA . VAL A 1 396 ? -6.226 6.321 -6.939 1.00 97.50 396 VAL A CA 1
ATOM 2959 C C . VAL A 1 396 ? -5.608 7.059 -8.118 1.00 97.50 396 VAL A C 1
ATOM 2961 O O . VAL A 1 396 ? -5.938 8.223 -8.353 1.00 97.50 396 VAL A O 1
ATOM 2964 N N . CYS A 1 397 ? -4.749 6.364 -8.856 1.00 97.38 397 CYS A N 1
ATOM 2965 C CA . CYS A 1 397 ? -4.302 6.799 -10.170 1.00 97.38 397 CYS A CA 1
ATOM 2966 C C . CYS A 1 397 ? -4.749 5.774 -11.211 1.00 97.38 397 CYS A C 1
ATOM 2968 O O . CYS A 1 397 ? -4.641 4.571 -10.973 1.00 97.38 397 CYS A O 1
ATOM 2970 N N . MET A 1 398 ? -5.256 6.239 -12.347 1.00 95.31 398 MET A N 1
ATOM 2971 C CA . MET A 1 398 ? -5.689 5.414 -13.472 1.00 95.31 398 MET A CA 1
ATOM 2972 C C . MET A 1 398 ? -5.096 5.995 -14.747 1.00 95.31 398 MET A C 1
ATOM 2974 O O . MET A 1 398 ? -5.218 7.192 -15.002 1.00 95.31 398 MET A O 1
ATOM 2978 N N . ARG A 1 399 ? -4.450 5.145 -15.541 1.00 90.75 399 ARG A N 1
ATOM 2979 C CA . ARG A 1 399 ? -3.678 5.624 -16.683 1.00 90.75 399 ARG A CA 1
ATOM 2980 C C . ARG A 1 399 ? -4.548 6.041 -17.867 1.00 90.75 399 ARG A C 1
ATOM 2982 O O . ARG A 1 399 ? -4.328 7.101 -18.423 1.00 90.75 399 ARG A O 1
ATOM 2989 N N . TYR A 1 400 ? -5.544 5.228 -18.213 1.00 84.75 400 TYR A N 1
ATOM 2990 C CA . TYR A 1 400 ? -6.335 5.392 -19.446 1.00 84.75 400 TYR A CA 1
ATOM 2991 C C . TYR A 1 400 ? -7.817 5.687 -19.214 1.00 84.75 400 TYR A C 1
ATOM 2993 O O . TYR A 1 400 ? -8.599 5.695 -20.155 1.00 84.75 400 TYR A O 1
ATOM 3001 N N . THR A 1 401 ? -8.246 5.746 -17.956 1.00 83.62 401 THR A N 1
ATOM 3002 C CA . THR A 1 401 ? -9.670 5.799 -17.613 1.00 83.62 401 THR A CA 1
ATOM 3003 C C . THR A 1 401 ? -9.864 6.535 -16.300 1.00 83.62 401 THR A C 1
ATOM 3005 O O . THR A 1 401 ? -8.909 6.887 -15.611 1.00 83.62 401 THR A O 1
ATOM 3008 N N . ARG A 1 402 ? -11.124 6.689 -15.894 1.00 87.75 402 ARG A N 1
ATOM 3009 C CA . ARG A 1 402 ? -11.504 7.045 -14.527 1.00 87.75 402 ARG A CA 1
ATOM 3010 C C . ARG A 1 402 ? -12.142 5.836 -13.840 1.00 87.75 402 ARG A C 1
ATOM 3012 O O . ARG A 1 402 ? -12.698 4.976 -14.522 1.00 87.75 402 ARG A O 1
ATOM 3019 N N . PRO A 1 403 ? -12.106 5.757 -12.501 1.00 83.00 403 PRO A N 1
ATOM 3020 C CA . PRO A 1 403 ? -12.771 4.678 -11.783 1.00 83.00 403 PRO A CA 1
ATOM 3021 C C . PRO A 1 403 ? -14.264 4.579 -12.131 1.00 83.00 403 PRO A C 1
ATOM 3023 O O . PRO A 1 403 ? -14.980 5.581 -12.140 1.00 83.00 403 PRO A O 1
ATOM 3026 N N . PHE A 1 404 ? -14.737 3.358 -12.376 1.00 71.62 404 PHE A N 1
ATOM 3027 C CA . PHE A 1 404 ? -16.059 3.098 -12.963 1.00 71.62 404 PHE A CA 1
ATOM 3028 C C . PHE A 1 404 ? -17.221 3.138 -11.967 1.00 71.62 404 PHE A C 1
ATOM 3030 O O . PHE A 1 404 ? -18.373 3.330 -12.345 1.00 71.62 404 PHE A O 1
ATOM 3037 N N . THR A 1 405 ? -16.947 2.889 -10.688 1.00 85.31 405 THR A N 1
ATOM 3038 C CA . THR A 1 405 ? -17.979 2.811 -9.642 1.00 85.31 405 THR A CA 1
ATOM 3039 C C . THR A 1 405 ? -17.662 3.788 -8.525 1.00 85.31 405 THR A C 1
ATOM 3041 O O . THR A 1 405 ? -16.565 4.314 -8.476 1.00 85.31 405 THR A O 1
ATOM 3044 N N . SER A 1 406 ? -18.582 4.077 -7.609 1.00 92.06 406 SER A N 1
ATOM 3045 C CA . SER A 1 406 ? -18.260 4.880 -6.421 1.00 92.06 406 SER A CA 1
ATOM 3046 C C . SER A 1 406 ? -17.608 4.007 -5.345 1.00 92.06 406 SER A C 1
ATOM 3048 O O . SER A 1 406 ? -18.118 2.928 -5.043 1.00 92.06 406 SER A O 1
ATOM 3050 N N . TYR A 1 407 ? -16.538 4.489 -4.703 1.00 93.62 407 TYR A N 1
ATOM 3051 C CA . TYR A 1 407 ? -16.015 3.879 -3.470 1.00 93.62 407 TYR A CA 1
ATOM 3052 C C . TYR A 1 407 ? -16.903 4.177 -2.253 1.00 93.62 407 TYR A C 1
ATOM 3054 O O . TYR A 1 407 ? -16.801 3.505 -1.234 1.00 93.62 407 TYR A O 1
ATOM 3062 N N . ARG A 1 408 ? -17.777 5.191 -2.331 1.00 95.38 408 ARG A N 1
ATOM 3063 C CA . ARG A 1 408 ? -18.719 5.533 -1.258 1.00 95.38 408 ARG A CA 1
ATOM 3064 C C . ARG A 1 408 ? -19.929 4.607 -1.323 1.00 95.38 408 ARG A C 1
ATOM 3066 O O . ARG A 1 408 ? -20.477 4.441 -2.417 1.00 95.38 408 ARG A O 1
ATOM 3073 N N . PRO A 1 409 ? -20.375 4.045 -0.189 1.00 93.69 409 PRO A N 1
ATOM 3074 C CA . PRO A 1 409 ? -21.523 3.156 -0.179 1.00 93.69 409 PRO A CA 1
ATOM 3075 C C . PRO A 1 409 ? -22.792 3.929 -0.558 1.00 93.69 409 PRO A C 1
ATOM 3077 O O . PRO A 1 409 ? -23.000 5.057 -0.111 1.00 93.69 409 PRO A O 1
ATOM 3080 N N . SER A 1 410 ? -23.659 3.307 -1.356 1.00 93.38 410 SER A N 1
ATOM 3081 C CA . SER A 1 410 ? -24.923 3.906 -1.816 1.00 93.38 410 SER A CA 1
ATOM 3082 C C . SER A 1 410 ? -25.896 4.214 -0.672 1.00 93.38 410 SER A C 1
ATOM 3084 O O . SER A 1 410 ? -26.734 5.110 -0.768 1.00 93.38 410 SER A O 1
ATOM 3086 N N . LYS A 1 411 ? -25.780 3.474 0.435 1.00 92.56 411 LYS A N 1
ATOM 3087 C CA . LYS A 1 411 ? -26.484 3.706 1.701 1.00 92.56 411 LYS A CA 1
ATOM 3088 C C . LYS A 1 411 ? -25.489 3.591 2.853 1.00 92.56 411 LYS A C 1
ATOM 3090 O O . LYS A 1 411 ? -24.536 2.826 2.732 1.00 92.56 411 LYS A O 1
ATOM 3095 N N . PRO A 1 412 ? -25.711 4.222 4.014 1.00 92.75 412 PRO A N 1
ATOM 3096 C CA . PRO A 1 412 ? -24.848 4.004 5.172 1.00 92.75 412 PRO A CA 1
ATOM 3097 C C . PRO A 1 412 ? -24.661 2.506 5.485 1.00 92.75 412 PRO A C 1
ATOM 3099 O O . PRO A 1 412 ? -25.615 1.714 5.473 1.00 92.75 412 PRO A O 1
ATOM 3102 N N . VAL A 1 413 ? -23.419 2.078 5.713 1.00 91.69 413 VAL A N 1
ATOM 3103 C CA . VAL A 1 413 ? -23.151 0.750 6.280 1.00 91.69 413 VAL A CA 1
ATOM 3104 C C . VAL A 1 413 ? -23.524 0.803 7.766 1.00 91.69 413 VAL A C 1
ATOM 3106 O O . VAL A 1 413 ? -23.237 1.812 8.412 1.00 91.69 413 VAL A O 1
ATOM 3109 N N . PRO A 1 414 ? -24.201 -0.219 8.329 1.00 86.62 414 PRO A N 1
ATOM 3110 C CA . PRO A 1 414 ? -24.500 -0.240 9.756 1.00 86.62 414 PRO A CA 1
ATOM 3111 C C . PRO A 1 414 ? -23.236 0.010 10.582 1.00 86.62 414 PRO A C 1
ATOM 3113 O O . PRO A 1 414 ? -22.236 -0.688 10.410 1.00 86.62 414 PRO A O 1
ATOM 3116 N N . ARG A 1 415 ? -23.279 1.017 11.462 1.00 88.44 415 ARG A N 1
ATOM 3117 C CA . ARG A 1 415 ? -22.143 1.343 12.329 1.00 88.44 415 ARG A CA 1
ATOM 3118 C C . ARG A 1 415 ? -21.992 0.254 13.382 1.00 88.44 415 ARG A C 1
ATOM 3120 O O . ARG A 1 415 ? -22.929 -0.015 14.133 1.00 88.44 415 ARG A O 1
ATOM 3127 N N . THR A 1 416 ? -20.802 -0.325 13.464 1.00 95.00 416 THR A N 1
ATOM 3128 C CA . THR A 1 416 ? -20.466 -1.285 14.515 1.00 95.00 416 THR A CA 1
ATOM 3129 C C . THR A 1 416 ? -19.912 -0.534 15.715 1.00 95.00 416 THR A C 1
ATOM 3131 O O . THR A 1 416 ? -18.933 0.202 15.599 1.00 95.00 416 THR A O 1
ATOM 3134 N N . THR A 1 417 ? -20.534 -0.702 16.878 1.00 96.38 417 THR A N 1
ATOM 3135 C CA . THR A 1 417 ? -20.024 -0.112 18.118 1.00 96.38 417 THR A CA 1
ATOM 3136 C C . THR A 1 417 ? -18.847 -0.924 18.648 1.00 96.38 417 THR A C 1
ATOM 3138 O O . THR A 1 417 ? -18.724 -2.123 18.374 1.00 96.38 417 THR A O 1
ATOM 3141 N N . TRP A 1 418 ? -17.981 -0.296 19.439 1.00 97.19 418 TRP A N 1
ATOM 3142 C CA . TRP A 1 418 ? -16.903 -1.014 20.111 1.00 97.19 418 TRP A CA 1
ATOM 3143 C C . TRP A 1 418 ? -17.462 -2.121 21.016 1.00 97.19 418 TRP A C 1
ATOM 3145 O O . TRP A 1 418 ? -16.980 -3.246 20.967 1.00 97.19 418 TRP A O 1
ATOM 3155 N N . ALA A 1 419 ? -18.534 -1.847 21.767 1.00 95.62 419 ALA A N 1
ATOM 3156 C CA . ALA A 1 419 ? -19.222 -2.825 22.606 1.00 95.62 419 ALA A CA 1
ATOM 3157 C C . ALA A 1 419 ? -19.695 -4.037 21.792 1.00 95.62 419 ALA A C 1
ATOM 3159 O O . ALA A 1 419 ? -19.379 -5.166 22.155 1.00 95.62 419 ALA A O 1
ATOM 3160 N N . ALA A 1 420 ? -20.343 -3.824 20.640 1.00 94.25 420 ALA A N 1
ATOM 3161 C CA . ALA A 1 420 ? -20.780 -4.914 19.769 1.00 94.25 420 ALA A CA 1
ATOM 3162 C C . ALA A 1 420 ? -19.596 -5.754 19.255 1.00 94.25 420 ALA A C 1
ATOM 3164 O O . ALA A 1 420 ? -19.655 -6.982 19.266 1.00 94.25 420 ALA A O 1
ATOM 3165 N N . CYS A 1 421 ? -18.488 -5.109 18.877 1.00 95.38 421 CYS A N 1
ATOM 3166 C CA . CYS A 1 421 ? -17.259 -5.792 18.459 1.00 95.38 421 CYS A CA 1
ATOM 3167 C C . CYS A 1 421 ? -16.616 -6.630 19.576 1.00 95.38 421 CYS A C 1
ATOM 3169 O O . CYS A 1 421 ? -15.972 -7.647 19.296 1.00 95.38 421 CYS A O 1
ATOM 3171 N N . MET A 1 422 ? -16.778 -6.202 20.828 1.00 93.75 422 MET A N 1
ATOM 3172 C CA . MET A 1 422 ? -16.262 -6.894 22.010 1.00 93.75 422 MET A CA 1
ATOM 3173 C C . MET A 1 422 ? -17.258 -7.904 22.602 1.00 93.75 422 MET A C 1
ATOM 3175 O O . MET A 1 422 ? -16.896 -8.659 23.501 1.00 93.75 422 MET A O 1
ATOM 3179 N N . GLY A 1 423 ? -18.504 -7.935 22.116 1.00 92.50 423 GLY A N 1
ATOM 3180 C CA . GLY A 1 423 ? -19.578 -8.741 22.700 1.00 92.50 423 GLY A CA 1
ATOM 3181 C C . GLY A 1 423 ? -20.039 -8.232 24.070 1.00 92.50 423 GLY A C 1
ATOM 3182 O O . GLY A 1 423 ? -20.417 -9.028 24.924 1.00 92.50 423 GLY A O 1
ATOM 3183 N N . TRP A 1 424 ? -19.952 -6.924 24.304 1.00 93.44 424 TRP A N 1
ATOM 3184 C CA . TRP A 1 424 ? -20.397 -6.277 25.533 1.00 93.44 424 TRP A CA 1
ATOM 3185 C C . TRP A 1 424 ? -21.790 -5.661 25.375 1.00 93.44 424 TRP A C 1
ATOM 3187 O O . TRP A 1 424 ? -22.204 -5.315 24.267 1.00 93.44 424 TRP A O 1
ATOM 3197 N N . GLU A 1 425 ? -22.474 -5.467 26.503 1.00 92.81 425 GLU A N 1
ATOM 3198 C CA . GLU A 1 425 ? -23.692 -4.657 26.570 1.00 92.81 425 GLU A CA 1
ATOM 3199 C C . GLU A 1 425 ? -23.395 -3.169 26.337 1.00 92.81 425 GLU A C 1
ATOM 3201 O O . GLU A 1 425 ? -22.243 -2.723 26.353 1.00 92.81 425 GLU A O 1
ATOM 3206 N N . LYS A 1 426 ? -24.445 -2.376 26.114 1.00 94.44 426 LYS A N 1
ATOM 3207 C CA . LYS A 1 426 ? -24.300 -0.919 26.012 1.00 94.44 426 LYS A CA 1
ATOM 3208 C C . LYS A 1 426 ? -23.952 -0.278 27.362 1.00 94.44 426 LYS A C 1
ATOM 3210 O O . LYS A 1 426 ? -24.218 -0.842 28.419 1.00 94.44 426 LYS A O 1
ATOM 3215 N N . GLY A 1 427 ? -23.395 0.930 27.326 1.00 95.31 427 GLY A N 1
ATOM 3216 C CA . GLY A 1 427 ? -23.104 1.762 28.498 1.00 95.31 427 GLY A CA 1
ATOM 3217 C C . GLY A 1 427 ? -21.685 1.618 29.053 1.00 95.31 427 GLY A C 1
ATOM 3218 O O . GLY A 1 427 ? -21.327 2.295 30.018 1.00 95.31 427 GLY A O 1
ATOM 3219 N N . HIS A 1 428 ? -20.845 0.771 28.455 1.00 96.00 428 HIS A N 1
ATOM 3220 C CA . HIS A 1 428 ? -19.447 0.654 28.865 1.00 96.00 428 HIS A CA 1
ATOM 3221 C C . HIS A 1 428 ? -18.580 1.785 28.309 1.00 96.00 428 HIS A C 1
ATOM 3223 O O . HIS A 1 428 ? -18.837 2.356 27.250 1.00 96.00 428 HIS A O 1
ATOM 3229 N N . LYS A 1 429 ? -17.478 2.057 29.007 1.00 96.38 429 LYS A N 1
ATOM 3230 C CA . LYS A 1 429 ? -16.423 2.970 28.568 1.00 96.38 429 LYS A CA 1
ATOM 3231 C C . LYS A 1 429 ? -15.082 2.252 28.535 1.00 96.38 429 LYS A C 1
ATOM 3233 O O . LYS A 1 429 ? -14.844 1.322 29.309 1.00 96.38 429 LYS A O 1
ATOM 3238 N N . VAL A 1 430 ? -14.206 2.694 27.641 1.00 95.25 430 VAL A N 1
ATOM 3239 C CA . VAL A 1 430 ? -12.848 2.169 27.485 1.00 95.25 430 VAL A CA 1
ATOM 3240 C C . VAL A 1 430 ? -11.851 3.252 27.842 1.00 95.25 430 VAL A C 1
ATOM 3242 O O . VAL A 1 430 ? -11.802 4.307 27.211 1.00 95.25 430 VAL A O 1
ATOM 3245 N N . ASN A 1 431 ? -11.036 2.968 28.847 1.00 93.12 431 ASN A N 1
ATOM 3246 C CA . ASN A 1 431 ? -9.909 3.773 29.258 1.00 93.12 431 ASN A CA 1
ATOM 3247 C C . ASN A 1 431 ? -8.675 3.383 28.433 1.00 93.12 431 ASN A C 1
ATOM 3249 O O . ASN A 1 431 ? -8.213 2.243 28.478 1.00 93.12 431 ASN A O 1
ATOM 3253 N N . THR A 1 432 ? -8.127 4.332 27.676 1.00 88.81 432 THR A N 1
ATOM 3254 C CA . THR A 1 432 ? -6.996 4.069 26.778 1.00 88.81 432 THR A CA 1
ATOM 3255 C C . THR A 1 432 ? -5.633 4.200 27.451 1.00 88.81 432 THR A C 1
ATOM 3257 O O . THR A 1 432 ? -4.673 3.612 26.956 1.00 88.81 432 THR A O 1
ATOM 3260 N N . ARG A 1 433 ? -5.507 4.997 28.529 1.00 75.06 433 ARG A N 1
ATOM 3261 C CA . ARG A 1 433 ? -4.226 5.296 29.224 1.00 75.06 433 ARG A CA 1
ATOM 3262 C C . ARG A 1 433 ? -4.337 6.196 30.472 1.00 75.06 433 ARG A C 1
ATOM 3264 O O . ARG A 1 433 ? -3.318 6.700 30.939 1.00 75.06 433 ARG A O 1
ATOM 3271 N N . GLY A 1 434 ? -5.541 6.402 30.999 1.00 66.56 434 GLY A N 1
ATOM 3272 C CA . GLY A 1 434 ? -5.856 7.338 32.081 1.00 66.56 434 GLY A CA 1
ATOM 3273 C C . GLY A 1 434 ? -5.743 8.807 31.659 1.00 66.56 434 GLY A C 1
ATOM 3274 O O . GLY A 1 434 ? -5.498 9.112 30.491 1.00 66.56 434 GLY A O 1
ATOM 3275 N N . VAL A 1 435 ? -5.908 9.720 32.620 1.00 58.50 435 VAL A N 1
ATOM 3276 C CA . VAL A 1 435 ? -5.648 11.157 32.434 1.00 58.50 435 VAL A CA 1
ATOM 3277 C C . VAL A 1 435 ? -4.138 11.386 32.526 1.00 58.50 435 VAL A C 1
ATOM 3279 O O . VAL A 1 435 ? -3.555 11.245 33.599 1.00 58.50 435 VAL A O 1
ATOM 3282 N N . ARG A 1 436 ? -3.475 11.725 31.413 1.00 67.12 436 ARG A N 1
ATOM 3283 C CA . ARG A 1 436 ? -2.095 12.236 31.467 1.00 67.12 436 ARG A CA 1
ATOM 3284 C C . ARG A 1 436 ? -2.094 13.739 31.717 1.00 67.12 436 ARG A C 1
ATOM 3286 O O . ARG A 1 436 ? -3.023 14.441 31.329 1.00 67.12 436 ARG A O 1
ATOM 3293 N N . GLY A 1 437 ? -1.005 14.227 32.311 1.00 64.06 437 GLY A N 1
ATOM 3294 C CA . GLY A 1 437 ? -0.779 15.660 32.495 1.00 64.06 437 GLY A CA 1
ATOM 3295 C C . GLY A 1 437 ? -0.818 16.441 31.177 1.00 64.06 437 GLY A C 1
ATOM 3296 O O . GLY A 1 437 ? -0.631 15.884 30.091 1.00 64.06 437 GLY A O 1
ATOM 3297 N N . ILE A 1 438 ? -1.049 17.746 31.282 1.00 74.81 438 ILE A N 1
ATOM 3298 C CA . ILE A 1 438 ? -1.068 18.669 30.147 1.00 74.81 438 ILE A CA 1
ATOM 3299 C C . ILE A 1 438 ? 0.347 18.819 29.569 1.00 74.81 438 ILE A C 1
ATOM 3301 O O . ILE A 1 438 ? 1.343 18.852 30.295 1.00 74.81 438 ILE A O 1
ATOM 3305 N N . ASN A 1 439 ? 0.457 18.857 28.243 1.00 68.00 439 ASN A N 1
ATOM 3306 C CA . ASN A 1 439 ? 1.686 19.198 27.550 1.00 68.00 439 ASN A CA 1
ATOM 3307 C C . ASN A 1 439 ? 1.935 20.703 27.727 1.00 68.00 439 ASN A C 1
ATOM 3309 O O . ASN A 1 439 ? 1.148 21.490 27.200 1.00 68.00 439 ASN A O 1
ATOM 3313 N N . PRO A 1 440 ? 3.015 21.112 28.419 1.00 70.50 440 PRO A N 1
ATOM 3314 C CA . PRO A 1 440 ? 3.266 22.522 28.702 1.00 70.50 440 PRO A CA 1
ATOM 3315 C C . PRO A 1 440 ? 3.491 23.359 27.434 1.00 70.50 440 PRO A C 1
ATOM 3317 O O . PRO A 1 440 ? 3.232 24.552 27.459 1.00 70.50 440 PRO A O 1
ATOM 3320 N N . LEU A 1 441 ? 3.910 22.743 26.320 1.00 65.25 441 LEU A N 1
ATOM 3321 C CA . LEU A 1 441 ? 4.143 23.438 25.048 1.00 65.25 441 LEU A CA 1
ATOM 3322 C C . LEU A 1 441 ? 2.867 23.660 24.228 1.00 65.25 441 LEU A C 1
ATOM 3324 O O . LEU A 1 441 ? 2.816 24.574 23.417 1.00 65.25 441 LEU A O 1
ATOM 3328 N N . THR A 1 442 ? 1.849 22.809 24.387 1.00 70.44 442 THR A N 1
ATOM 3329 C CA . THR A 1 442 ? 0.647 22.844 23.524 1.00 70.44 442 THR A CA 1
ATOM 3330 C C . THR A 1 442 ? -0.651 23.089 24.286 1.00 70.44 442 THR A C 1
ATOM 3332 O O . THR A 1 442 ? -1.698 23.228 23.661 1.00 70.44 442 THR A O 1
ATOM 3335 N N . GLY A 1 443 ? -0.626 23.072 25.623 1.00 71.88 443 GLY A N 1
ATOM 3336 C CA . GLY A 1 443 ? -1.821 23.179 26.467 1.00 71.88 443 GLY A CA 1
ATOM 3337 C C . GLY A 1 443 ? -2.778 21.982 26.369 1.00 71.88 443 GLY A C 1
ATOM 3338 O O . GLY A 1 443 ? -3.824 21.975 27.010 1.00 71.88 443 GLY A O 1
ATOM 3339 N N . ARG A 1 444 ? -2.439 20.943 25.593 1.00 64.06 444 ARG A N 1
ATOM 3340 C CA . ARG A 1 444 ? -3.286 19.761 25.367 1.00 64.06 444 ARG A CA 1
ATOM 3341 C C . ARG A 1 444 ? -2.887 18.605 26.290 1.00 64.06 444 ARG A C 1
ATOM 3343 O O . ARG A 1 444 ? -1.699 18.456 26.575 1.00 64.06 444 ARG A O 1
ATOM 3350 N N . PRO A 1 445 ? -3.817 17.736 26.729 1.00 64.94 445 PRO A N 1
ATOM 3351 C CA . PRO A 1 445 ? -3.466 16.498 27.430 1.00 64.94 445 PRO A CA 1
ATOM 3352 C C . PRO A 1 445 ? -2.415 15.690 26.650 1.00 64.94 445 PRO A C 1
ATOM 3354 O O . PRO A 1 445 ? -2.532 15.556 25.431 1.00 64.94 445 PRO A O 1
ATOM 3357 N N . LYS A 1 446 ? -1.401 15.119 27.325 1.00 60.50 446 LYS A N 1
ATOM 3358 C CA . LYS A 1 446 ? -0.312 14.305 26.718 1.00 60.50 446 LYS A CA 1
ATOM 3359 C C . LYS A 1 446 ? -0.781 12.932 26.169 1.00 60.50 446 LYS A C 1
ATOM 3361 O O . LYS A 1 446 ? -0.019 11.960 26.168 1.00 60.50 446 LYS A O 1
ATOM 3366 N N . GLY A 1 447 ? -2.029 12.843 25.708 1.00 61.25 447 GLY A N 1
ATOM 3367 C CA . GLY A 1 447 ? -2.724 11.629 25.280 1.00 61.25 447 GLY A CA 1
ATOM 3368 C C . GLY A 1 447 ? -3.332 10.831 26.439 1.00 61.25 447 GLY A C 1
ATOM 3369 O O . GLY A 1 447 ? -3.062 11.102 27.604 1.00 61.25 447 GLY A O 1
ATOM 3370 N N . GLY A 1 448 ? -4.127 9.812 26.109 1.00 66.88 448 GLY A N 1
ATOM 3371 C CA . GLY A 1 448 ? -4.914 9.064 27.096 1.00 66.88 448 GLY A CA 1
ATOM 3372 C C . GLY A 1 448 ? -6.253 9.739 27.405 1.00 66.88 448 GLY A C 1
ATOM 3373 O O . GLY A 1 448 ? -6.391 10.956 27.309 1.00 66.88 448 GLY A O 1
ATOM 3374 N N . GLY A 1 449 ? -7.263 8.920 27.685 1.00 80.69 449 GLY A N 1
ATOM 3375 C CA . GLY A 1 449 ? -8.627 9.351 27.968 1.00 80.69 449 GLY A CA 1
ATOM 3376 C C . GLY A 1 449 ? -9.584 8.166 27.994 1.00 80.69 449 GLY A C 1
ATOM 3377 O O . GLY A 1 449 ? -9.159 7.008 27.933 1.00 80.69 449 GLY A O 1
ATOM 3378 N N . THR A 1 450 ? -10.875 8.464 28.039 1.00 88.50 450 THR A N 1
ATOM 3379 C CA . THR A 1 450 ? -11.949 7.469 28.031 1.00 88.50 450 THR A CA 1
ATOM 3380 C C . THR A 1 450 ? -12.846 7.712 26.823 1.00 88.50 450 THR A C 1
ATOM 3382 O O . THR A 1 450 ? -13.137 8.862 26.500 1.00 88.50 450 THR A O 1
ATOM 3385 N N . PHE A 1 451 ? -13.292 6.656 26.146 1.00 93.50 451 PHE A N 1
ATOM 3386 C CA . PHE A 1 451 ? -14.313 6.763 25.100 1.00 93.50 451 PHE A CA 1
ATOM 3387 C C . PHE A 1 451 ? -15.488 5.828 25.390 1.00 93.50 451 PHE A C 1
ATOM 3389 O O . PHE A 1 451 ? -15.318 4.792 26.034 1.00 93.50 451 PHE A O 1
ATOM 3396 N N . THR A 1 452 ? -16.685 6.211 24.941 1.00 95.69 452 THR A N 1
ATOM 3397 C CA . THR A 1 452 ? -17.876 5.357 25.043 1.00 95.69 452 THR A CA 1
ATOM 3398 C C . THR A 1 452 ? -17.755 4.154 24.113 1.00 95.69 452 THR A C 1
ATOM 3400 O O . THR A 1 452 ? -17.394 4.303 22.947 1.00 95.69 452 THR A O 1
ATOM 3403 N N . ALA A 1 453 ? -18.065 2.959 24.613 1.00 96.88 453 ALA A N 1
ATOM 3404 C CA . ALA A 1 453 ? -18.097 1.751 23.800 1.00 96.88 453 ALA A CA 1
ATOM 3405 C C . ALA A 1 453 ? -19.378 1.646 22.945 1.00 96.88 453 ALA A C 1
ATOM 3407 O O . ALA A 1 453 ? -19.468 0.762 22.096 1.00 96.88 453 ALA A O 1
ATOM 3408 N N . ASP A 1 454 ? -20.343 2.555 23.119 1.00 96.62 454 ASP A N 1
ATOM 3409 C CA . ASP A 1 454 ? -21.619 2.574 22.383 1.00 96.62 454 ASP A CA 1
ATOM 3410 C C . ASP A 1 454 ? -21.518 3.194 20.983 1.00 96.62 454 ASP A C 1
ATOM 3412 O O . ASP A 1 454 ? -22.500 3.274 20.250 1.00 96.62 454 ASP A O 1
ATOM 3416 N N . GLU A 1 455 ? -20.314 3.590 20.587 1.00 96.00 455 GLU A N 1
ATOM 3417 C CA . GLU A 1 455 ? -19.966 4.080 19.258 1.00 96.00 455 GLU A CA 1
ATOM 3418 C C . GLU A 1 455 ? -18.760 3.308 18.710 1.00 96.00 455 GLU A C 1
ATOM 3420 O O . GLU A 1 455 ? -18.102 2.578 19.463 1.00 96.00 455 GLU A O 1
ATOM 3425 N N . PRO A 1 456 ? -18.419 3.458 17.414 1.00 96.94 456 PRO A N 1
ATOM 3426 C CA . PRO A 1 456 ? -17.099 3.071 16.941 1.00 96.94 456 PRO A CA 1
ATOM 3427 C C . PRO A 1 456 ? -16.018 3.713 17.819 1.00 96.94 456 PRO A C 1
ATOM 3429 O O . PRO A 1 456 ? -16.026 4.928 18.055 1.00 96.94 456 PRO A O 1
ATOM 3432 N N . GLY A 1 457 ? -15.096 2.888 18.310 1.00 95.00 457 GLY A N 1
ATOM 3433 C CA . GLY A 1 457 ? -14.034 3.322 19.205 1.00 95.00 457 GLY A CA 1
ATOM 3434 C C . GLY A 1 457 ? -13.032 4.242 18.518 1.00 95.00 457 GLY A C 1
ATOM 3435 O O . GLY A 1 457 ? -13.047 4.431 17.300 1.00 95.00 457 GLY A O 1
ATOM 3436 N N . THR A 1 458 ? -12.124 4.818 19.302 1.00 94.19 458 THR A N 1
ATOM 3437 C CA . THR A 1 458 ? -11.008 5.586 18.732 1.00 94.19 458 THR A CA 1
ATOM 3438 C C . THR A 1 458 ? -10.074 4.691 17.905 1.00 94.19 458 THR A C 1
ATOM 3440 O O . THR A 1 458 ? -10.145 3.460 17.981 1.00 94.19 458 THR A O 1
ATOM 3443 N N . THR A 1 459 ? -9.194 5.305 17.114 1.00 94.38 459 THR A N 1
ATOM 3444 C CA . THR A 1 459 ? -8.223 4.602 16.268 1.00 94.38 459 THR A CA 1
ATOM 3445 C C . THR A 1 459 ? -7.358 3.664 17.089 1.00 94.38 459 THR A C 1
ATOM 3447 O O . THR A 1 459 ? -6.629 4.108 17.981 1.00 94.38 459 THR A O 1
ATOM 3450 N N . VAL A 1 460 ? -7.395 2.370 16.764 1.00 94.94 460 VAL A N 1
ATOM 3451 C CA . VAL A 1 460 ? -6.457 1.389 17.319 1.00 94.94 460 VAL A CA 1
ATOM 3452 C C . VAL A 1 460 ? -5.035 1.824 16.969 1.00 94.94 460 VAL A C 1
ATOM 3454 O O . VAL A 1 460 ? -4.676 1.986 15.806 1.00 94.94 460 VAL A O 1
ATOM 3457 N N . THR A 1 461 ? -4.227 2.041 18.003 1.00 91.06 461 THR A N 1
ATOM 3458 C CA . THR A 1 461 ? -2.796 2.351 17.885 1.00 91.06 461 THR A CA 1
ATOM 3459 C C . THR A 1 461 ? -1.986 1.184 18.431 1.00 91.06 461 THR A C 1
ATOM 3461 O O . THR A 1 461 ? -2.528 0.357 19.165 1.00 91.06 461 THR A O 1
ATOM 3464 N N . GLY A 1 462 ? -0.670 1.148 18.194 1.00 89.19 462 GLY A N 1
ATOM 3465 C CA . GLY A 1 462 ? 0.214 0.102 18.740 1.00 89.19 462 GLY A CA 1
ATOM 3466 C C . GLY A 1 462 ? 0.249 0.014 20.271 1.00 89.19 462 GLY A C 1
ATOM 3467 O O . GLY A 1 462 ? 0.933 -0.825 20.848 1.00 89.19 462 GLY A O 1
ATOM 3468 N N . THR A 1 463 ? -0.499 0.883 20.948 1.00 89.69 463 THR A N 1
ATOM 3469 C CA . THR A 1 463 ? -0.623 0.969 22.397 1.00 89.69 463 THR A CA 1
ATOM 3470 C C . THR A 1 463 ? -1.959 0.456 22.932 1.00 89.69 463 THR A C 1
ATOM 3472 O O . THR A 1 463 ? -2.170 0.450 24.145 1.00 89.69 463 THR A O 1
ATOM 3475 N N . ALA A 1 464 ? -2.836 -0.008 22.037 1.00 93.06 464 ALA A N 1
ATOM 3476 C CA . ALA A 1 464 ? -4.167 -0.508 22.361 1.00 93.06 464 ALA A CA 1
ATOM 3477 C C . ALA A 1 464 ? -4.172 -1.763 23.244 1.00 93.06 464 ALA A C 1
ATOM 3479 O O . ALA A 1 464 ? -5.162 -2.026 23.917 1.00 93.06 464 ALA A O 1
ATOM 3480 N N . TYR A 1 465 ? -3.048 -2.479 23.343 1.00 90.94 465 TYR A N 1
ATOM 3481 C CA . TYR A 1 465 ? -2.879 -3.586 24.289 1.00 90.94 465 TYR A CA 1
ATOM 3482 C C . TYR A 1 465 ? -3.060 -3.163 25.754 1.00 90.94 465 TYR A C 1
ATOM 3484 O O . TYR A 1 465 ? -3.340 -3.998 26.607 1.00 90.94 465 TYR A O 1
ATOM 3492 N N . GLY A 1 466 ? -2.852 -1.878 26.060 1.00 91.19 466 GLY A N 1
ATOM 3493 C CA . GLY A 1 466 ? -3.021 -1.326 27.402 1.00 91.19 466 GLY A CA 1
ATOM 3494 C C . GLY A 1 466 ? -4.418 -0.774 27.680 1.00 91.19 466 GLY A C 1
ATOM 3495 O O . GLY A 1 466 ? -4.642 -0.274 28.780 1.00 91.19 466 GLY A O 1
ATOM 3496 N N . TRP A 1 467 ? -5.329 -0.806 26.703 1.00 94.19 467 TRP A N 1
ATOM 3497 C CA . TRP A 1 467 ? -6.683 -0.281 26.866 1.00 94.19 467 TRP A CA 1
ATOM 3498 C C . TRP A 1 467 ? -7.525 -1.228 27.717 1.00 94.19 467 TRP A C 1
ATOM 3500 O O . TRP A 1 467 ? -7.386 -2.450 27.626 1.00 94.19 467 TRP A O 1
ATOM 3510 N N . LYS A 1 468 ? -8.383 -0.648 28.557 1.00 94.94 468 LYS A N 1
ATOM 3511 C CA . LYS A 1 468 ? -9.164 -1.378 29.558 1.00 94.94 468 LYS A CA 1
ATOM 3512 C C . LYS A 1 468 ? -10.600 -0.894 29.599 1.00 94.94 468 LYS A C 1
ATOM 3514 O O . LYS A 1 468 ? -10.843 0.310 29.537 1.00 94.94 468 LYS A O 1
ATOM 3519 N N . ARG A 1 469 ? -11.548 -1.805 29.786 1.00 95.25 469 ARG A N 1
ATOM 3520 C CA . ARG A 1 469 ? -12.914 -1.450 30.175 1.00 95.25 469 ARG A CA 1
ATOM 3521 C C . ARG A 1 469 ? -12.895 -0.796 31.555 1.00 95.25 469 ARG A C 1
ATOM 3523 O O . ARG A 1 469 ? -12.265 -1.307 32.473 1.00 95.25 469 ARG A O 1
ATOM 3530 N N . GLU A 1 470 ? -13.564 0.341 31.700 1.00 93.88 470 GLU A N 1
ATOM 3531 C CA . GLU A 1 470 ? -13.504 1.145 32.928 1.00 93.88 470 GLU A CA 1
ATOM 3532 C C . GLU A 1 470 ? -14.143 0.439 34.133 1.00 93.88 470 GLU A C 1
ATOM 3534 O O . GLU A 1 470 ? -13.641 0.561 35.243 1.00 93.88 470 GLU A O 1
ATOM 3539 N N . ALA A 1 471 ? -15.210 -0.333 33.905 1.00 92.88 471 ALA A N 1
ATOM 3540 C CA . ALA A 1 471 ? -15.991 -0.962 34.969 1.00 92.88 471 ALA A CA 1
ATOM 3541 C C . ALA A 1 471 ? -15.219 -2.030 35.767 1.00 92.88 471 ALA A C 1
ATOM 3543 O O . ALA A 1 471 ? -15.444 -2.179 36.962 1.00 92.88 471 ALA A O 1
ATOM 3544 N N . ASP A 1 472 ? -14.339 -2.785 35.109 1.00 93.62 472 ASP A N 1
ATOM 3545 C CA . ASP A 1 472 ? -13.711 -3.984 35.683 1.00 93.62 472 ASP A CA 1
ATOM 3546 C C . ASP A 1 472 ? -12.247 -4.187 35.267 1.00 93.62 472 ASP A C 1
ATOM 3548 O O . ASP A 1 472 ? -11.607 -5.159 35.662 1.00 93.62 472 ASP A O 1
ATOM 3552 N N . GLY A 1 473 ? -11.689 -3.280 34.464 1.00 92.94 473 GLY A N 1
ATOM 3553 C CA . GLY A 1 473 ? -10.307 -3.354 34.008 1.00 92.94 473 GLY A CA 1
ATOM 3554 C C . GLY A 1 473 ? -10.049 -4.378 32.899 1.00 92.94 473 GLY A C 1
ATOM 3555 O O . GLY A 1 473 ? -8.878 -4.600 32.582 1.00 92.94 473 GLY A O 1
ATOM 3556 N N . LEU A 1 474 ? -11.091 -4.976 32.300 1.00 93.94 474 LEU A N 1
ATOM 3557 C CA . LEU A 1 474 ? -10.950 -5.992 31.252 1.00 93.94 474 LEU A CA 1
ATOM 3558 C C . LEU A 1 474 ? -10.143 -5.456 30.058 1.00 93.94 474 LEU A C 1
ATOM 3560 O O . LEU A 1 474 ? -10.495 -4.427 29.477 1.00 93.94 474 LEU A O 1
ATOM 3564 N N . THR A 1 475 ? -9.073 -6.160 29.686 1.00 92.75 475 THR A N 1
ATOM 3565 C CA . THR A 1 475 ? -8.218 -5.835 28.534 1.00 92.75 475 THR A CA 1
ATOM 3566 C C . THR A 1 475 ? -8.700 -6.515 27.254 1.00 92.75 475 THR A C 1
ATOM 3568 O O . THR A 1 475 ? -9.468 -7.475 27.283 1.00 92.75 475 THR A O 1
ATOM 3571 N N . HIS A 1 476 ? -8.216 -6.029 26.113 1.00 92.62 476 HIS A N 1
ATOM 3572 C CA . HIS A 1 476 ? -8.531 -6.590 24.799 1.00 92.62 476 HIS A CA 1
ATOM 3573 C C . HIS A 1 476 ? -7.497 -7.627 24.361 1.00 92.62 476 HIS A C 1
ATOM 3575 O O . HIS A 1 476 ? -6.292 -7.422 24.528 1.00 92.62 476 HIS A O 1
ATOM 3581 N N . THR A 1 477 ? -7.955 -8.717 23.745 1.00 93.56 477 THR A N 1
ATOM 3582 C CA . THR A 1 477 ? -7.058 -9.660 23.066 1.00 93.56 477 THR A CA 1
ATOM 3583 C C . THR A 1 477 ? -6.623 -9.111 21.701 1.00 93.56 477 THR A C 1
ATOM 3585 O O . THR A 1 477 ? -7.256 -8.213 21.142 1.00 93.56 477 THR A O 1
ATOM 3588 N N . HIS A 1 478 ? -5.566 -9.669 21.099 1.00 94.94 478 HIS A N 1
ATOM 3589 C CA . HIS A 1 478 ? -5.199 -9.324 19.716 1.00 94.94 478 HIS A CA 1
ATOM 3590 C C . HIS A 1 478 ? -6.293 -9.686 18.711 1.00 94.94 478 HIS A C 1
ATOM 3592 O O . HIS A 1 478 ? -6.481 -8.955 17.746 1.00 94.94 478 HIS A O 1
ATOM 3598 N N . ALA A 1 479 ? -7.043 -10.766 18.951 1.00 94.62 479 ALA A N 1
ATOM 3599 C CA . ALA A 1 479 ? -8.181 -11.133 18.113 1.00 94.62 479 ALA A CA 1
ATOM 3600 C C . ALA A 1 479 ? -9.286 -10.067 18.174 1.00 94.62 479 ALA A C 1
ATOM 3602 O O . ALA A 1 479 ? -9.863 -9.719 17.146 1.00 94.62 479 ALA A O 1
ATOM 3603 N N . ASP A 1 480 ? -9.540 -9.503 19.356 1.00 95.44 480 ASP A N 1
ATOM 3604 C CA . ASP A 1 480 ? -10.511 -8.422 19.528 1.00 95.44 480 ASP A CA 1
ATOM 3605 C C . ASP A 1 480 ? -10.064 -7.133 18.836 1.00 95.44 480 ASP A C 1
ATOM 3607 O O . ASP A 1 480 ? -10.845 -6.508 18.120 1.00 95.44 480 ASP A O 1
ATOM 3611 N N . LEU A 1 481 ? -8.794 -6.751 19.000 1.00 97.12 481 LEU A N 1
ATOM 3612 C CA . LEU A 1 481 ? -8.233 -5.568 18.342 1.00 97.12 481 LEU A CA 1
ATOM 3613 C C . LEU A 1 481 ? -8.169 -5.743 16.816 1.00 97.12 481 LEU A C 1
ATOM 3615 O O . LEU A 1 481 ? -8.492 -4.810 16.084 1.00 97.12 481 LEU A O 1
ATOM 3619 N N . GLY A 1 482 ? -7.821 -6.940 16.336 1.00 97.62 482 GLY A N 1
ATOM 3620 C CA . GLY A 1 482 ? -7.870 -7.307 14.921 1.00 97.62 482 GLY A CA 1
ATOM 3621 C C . GLY A 1 482 ? -9.284 -7.184 14.355 1.00 97.62 482 GLY A C 1
ATOM 3622 O O . GLY A 1 482 ? -9.483 -6.526 13.335 1.00 97.62 482 GLY A O 1
ATOM 3623 N N . ARG A 1 483 ? -10.289 -7.711 15.068 1.00 97.12 483 ARG A N 1
ATOM 3624 C CA . ARG A 1 483 ? -11.710 -7.575 14.708 1.00 97.12 483 ARG A CA 1
ATOM 3625 C C . ARG A 1 483 ? -12.175 -6.120 14.694 1.00 97.12 483 ARG A C 1
ATOM 3627 O O . ARG A 1 483 ? -12.948 -5.733 13.816 1.00 97.12 483 ARG A O 1
ATOM 3634 N N . ALA A 1 484 ? -11.678 -5.299 15.618 1.00 97.31 484 ALA A N 1
ATOM 3635 C CA . ALA A 1 484 ? -12.026 -3.884 15.689 1.00 97.31 484 ALA A CA 1
ATOM 3636 C C . ALA A 1 484 ? -11.556 -3.093 14.457 1.00 97.31 484 ALA A C 1
ATOM 3638 O O . ALA A 1 484 ? -12.272 -2.200 14.003 1.00 97.31 484 ALA A O 1
ATOM 3639 N N . VAL A 1 485 ? -10.398 -3.448 13.884 1.00 97.62 485 VAL A N 1
ATOM 3640 C CA . VAL A 1 485 ? -9.892 -2.853 12.629 1.00 97.62 485 VAL A CA 1
ATOM 3641 C C . VAL A 1 485 ? -10.357 -3.597 11.368 1.00 97.62 485 VAL A C 1
ATOM 3643 O O . VAL A 1 485 ? -10.096 -3.153 10.247 1.00 97.62 485 VAL A O 1
ATOM 3646 N N . GLY A 1 486 ? -11.110 -4.688 11.545 1.00 97.06 486 GLY A N 1
ATOM 3647 C CA . GLY A 1 486 ? -11.849 -5.369 10.487 1.00 97.06 486 GLY A CA 1
ATOM 3648 C C . GLY A 1 486 ? -11.326 -6.756 10.085 1.00 97.06 486 GLY A C 1
ATOM 3649 O O . GLY A 1 486 ? -11.860 -7.378 9.173 1.00 97.06 486 GLY A O 1
ATOM 3650 N N . PHE A 1 487 ? -10.304 -7.292 10.738 1.00 98.12 487 PHE A N 1
ATOM 3651 C CA . PHE A 1 487 ? -9.790 -8.626 10.423 1.00 98.12 487 PHE A CA 1
ATOM 3652 C C . PHE A 1 487 ? -10.610 -9.714 11.111 1.00 98.12 487 PHE A C 1
ATOM 3654 O O . PHE A 1 487 ? -11.105 -9.537 12.223 1.00 98.12 487 PHE A O 1
ATOM 3661 N N . ARG A 1 488 ? -10.711 -10.877 10.470 1.00 94.75 488 ARG A N 1
ATOM 3662 C CA . ARG A 1 488 ? -11.293 -12.081 11.071 1.00 94.75 488 ARG A CA 1
ATOM 3663 C C . ARG A 1 488 ? -10.611 -12.445 12.396 1.00 94.75 488 ARG A C 1
ATOM 3665 O O . ARG A 1 488 ? -9.420 -12.213 12.594 1.00 94.75 488 ARG A O 1
ATOM 3672 N N . ALA A 1 489 ? -11.382 -13.019 13.318 1.00 89.38 489 ALA A N 1
ATOM 3673 C CA . ALA A 1 489 ? -10.908 -13.322 14.671 1.00 89.38 489 ALA A CA 1
ATOM 3674 C C . ALA A 1 489 ? -9.775 -14.366 14.703 1.00 89.38 489 ALA A C 1
ATOM 3676 O O . ALA A 1 489 ? -8.993 -14.391 15.648 1.00 89.38 489 ALA A O 1
ATOM 3677 N N . ASP A 1 490 ? -9.704 -15.221 13.684 1.00 93.25 490 ASP A N 1
ATOM 3678 C CA . ASP A 1 490 ? -8.690 -16.254 13.481 1.00 93.25 490 ASP A CA 1
ATOM 3679 C C . ASP A 1 490 ? -7.516 -15.786 12.602 1.00 93.25 490 ASP A C 1
ATOM 3681 O O . ASP A 1 490 ? -6.690 -16.607 12.206 1.00 93.25 490 ASP A O 1
ATOM 3685 N N . PHE A 1 491 ? -7.416 -14.485 12.296 1.00 97.31 491 PHE A N 1
ATOM 3686 C CA . PHE A 1 491 ? -6.290 -13.958 11.528 1.00 97.31 491 PHE A CA 1
ATOM 3687 C C . PHE A 1 491 ? -4.966 -14.199 12.286 1.00 97.31 491 PHE A C 1
ATOM 3689 O O . PHE A 1 491 ? -4.885 -13.900 13.484 1.00 97.31 491 PHE A O 1
ATOM 3696 N N . PRO A 1 492 ? -3.925 -14.751 11.634 1.00 96.62 492 PRO A N 1
ATOM 3697 C CA . PRO A 1 492 ? -2.783 -15.354 12.321 1.00 96.62 492 PRO A CA 1
ATOM 3698 C C . PRO A 1 492 ? -1.711 -14.325 12.713 1.00 96.62 492 PRO A C 1
ATOM 3700 O O . PRO A 1 492 ? -0.573 -14.380 12.246 1.00 96.62 492 PRO A O 1
ATOM 3703 N N . TRP A 1 493 ? -2.060 -13.385 13.597 1.00 95.88 493 TRP A N 1
ATOM 3704 C CA . TRP A 1 493 ? -1.137 -12.370 14.121 1.00 95.88 493 TRP A CA 1
ATOM 3705 C C . TRP A 1 493 ? 0.125 -13.008 14.717 1.00 95.88 493 TRP A C 1
ATOM 3707 O O . TRP A 1 493 ? 0.094 -13.597 15.802 1.00 95.88 493 TRP A O 1
ATOM 3717 N N . THR A 1 494 ? 1.248 -12.862 14.015 1.00 91.00 494 THR A N 1
ATOM 3718 C CA . THR A 1 494 ? 2.511 -13.537 14.325 1.00 91.00 494 THR A CA 1
ATOM 3719 C C . THR A 1 494 ? 3.547 -12.535 14.836 1.00 91.00 494 THR A C 1
ATOM 3721 O O . THR A 1 494 ? 3.524 -11.350 14.512 1.00 91.00 494 THR A O 1
ATOM 3724 N N . HIS A 1 495 ? 4.450 -13.002 15.697 1.00 86.69 495 HIS A N 1
ATOM 3725 C CA . HIS A 1 495 ? 5.598 -12.239 16.178 1.00 86.69 495 HIS A CA 1
ATOM 3726 C C . HIS A 1 495 ? 6.874 -13.024 15.889 1.00 86.69 495 HIS A C 1
ATOM 3728 O O . HIS A 1 495 ? 6.919 -14.228 16.127 1.00 86.69 495 HIS A O 1
ATOM 3734 N N . VAL A 1 496 ? 7.900 -12.320 15.416 1.00 84.62 496 VAL A N 1
ATOM 3735 C CA . VAL A 1 496 ? 9.267 -12.827 15.296 1.00 84.62 496 VAL A CA 1
ATOM 3736 C C . VAL A 1 496 ? 10.085 -12.230 16.442 1.00 84.62 496 VAL A C 1
ATOM 3738 O O . VAL A 1 496 ? 10.136 -11.007 16.584 1.00 84.62 496 VAL A O 1
ATOM 3741 N N . GLY A 1 497 ? 10.655 -13.080 17.301 1.00 84.38 497 GLY A N 1
ATOM 3742 C CA . GLY A 1 497 ? 11.407 -12.670 18.492 1.00 84.38 497 GLY A CA 1
ATOM 3743 C C . GLY A 1 497 ? 11.118 -13.525 19.730 1.00 84.38 497 GLY A C 1
ATOM 3744 O O . GLY A 1 497 ? 10.442 -14.551 19.659 1.00 84.38 497 GLY A O 1
ATOM 3745 N N . ARG A 1 498 ? 11.664 -13.120 20.887 1.00 73.62 498 ARG A N 1
ATOM 3746 C CA . ARG A 1 498 ? 11.429 -13.799 22.175 1.00 73.62 498 ARG A CA 1
ATOM 3747 C C . ARG A 1 498 ? 10.127 -13.316 22.828 1.00 73.62 498 ARG A C 1
ATOM 3749 O O . ARG A 1 498 ? 9.871 -12.118 22.916 1.00 73.62 498 ARG A O 1
ATOM 3756 N N . GLY A 1 499 ? 9.369 -14.253 23.396 1.00 80.56 499 GLY A N 1
ATOM 3757 C CA . GLY A 1 499 ? 8.134 -13.977 24.136 1.00 80.56 499 GLY A CA 1
ATOM 3758 C C . GLY A 1 499 ? 6.904 -13.796 23.239 1.00 80.56 499 GLY A C 1
ATOM 3759 O O . GLY A 1 499 ? 6.917 -14.119 22.058 1.00 80.56 499 GLY A O 1
ATOM 3760 N N . GLU A 1 500 ? 5.814 -13.282 23.812 1.00 76.75 500 GLU A N 1
ATOM 3761 C CA . GLU A 1 500 ? 4.515 -13.186 23.121 1.00 76.75 500 GLU A CA 1
ATOM 3762 C C . GLU A 1 500 ? 4.396 -12.006 22.143 1.00 76.75 500 GLU A C 1
ATOM 3764 O O . GLU A 1 500 ? 3.445 -11.940 21.358 1.00 76.75 500 GLU A O 1
ATOM 3769 N N . GLY A 1 501 ? 5.330 -11.048 22.195 1.00 85.06 501 GLY A N 1
ATOM 3770 C CA . GLY A 1 501 ? 5.347 -9.892 21.298 1.00 85.06 501 GLY A CA 1
ATOM 3771 C C . GLY A 1 501 ? 4.097 -9.012 21.377 1.00 85.06 501 GLY A C 1
ATOM 3772 O O . GLY A 1 501 ? 3.679 -8.471 20.358 1.00 85.06 501 GLY A O 1
ATOM 3773 N N . ILE A 1 502 ? 3.478 -8.861 22.556 1.00 87.81 502 ILE A N 1
ATOM 3774 C CA . ILE A 1 502 ? 2.159 -8.214 22.726 1.00 87.81 502 ILE A CA 1
ATOM 3775 C C . ILE A 1 502 ? 2.090 -6.834 22.060 1.00 87.81 502 ILE A C 1
ATOM 3777 O O . ILE A 1 502 ? 1.162 -6.553 21.294 1.00 87.81 502 ILE A O 1
ATOM 3781 N N . ARG A 1 503 ? 3.079 -5.975 22.336 1.00 89.25 503 ARG A N 1
ATOM 3782 C CA . ARG A 1 503 ? 3.176 -4.643 21.728 1.00 89.25 503 ARG A CA 1
ATOM 3783 C C . ARG A 1 503 ? 3.364 -4.739 20.215 1.00 89.25 503 ARG A C 1
ATOM 3785 O O . ARG A 1 503 ? 2.684 -4.025 19.489 1.00 89.25 503 ARG A O 1
ATOM 3792 N N . ASN A 1 504 ? 4.229 -5.636 19.750 1.00 90.38 504 ASN A N 1
ATOM 3793 C CA . ASN A 1 504 ? 4.550 -5.786 18.331 1.00 90.38 504 ASN A CA 1
ATOM 3794 C C . ASN A 1 504 ? 3.331 -6.261 17.535 1.00 90.38 504 ASN A C 1
ATOM 3796 O O . ASN A 1 504 ? 2.963 -5.613 16.565 1.00 90.38 504 ASN A O 1
ATOM 3800 N N . LYS A 1 505 ? 2.621 -7.296 18.000 1.00 94.94 505 LYS A N 1
ATOM 3801 C CA . LYS A 1 505 ? 1.356 -7.749 17.395 1.00 94.94 505 LYS A CA 1
ATOM 3802 C C . LYS A 1 505 ? 0.307 -6.634 17.359 1.00 94.94 505 LYS A C 1
ATOM 3804 O O . LYS A 1 505 ? -0.394 -6.472 16.370 1.00 94.94 505 LYS A O 1
ATOM 3809 N N . THR A 1 506 ? 0.223 -5.820 18.411 1.00 95.62 506 THR A N 1
ATOM 3810 C CA . THR A 1 506 ? -0.703 -4.672 18.436 1.00 95.62 506 THR A CA 1
ATOM 3811 C C . THR A 1 506 ? -0.298 -3.580 17.452 1.00 95.62 506 THR A C 1
ATOM 3813 O O . THR A 1 506 ? -1.163 -2.960 16.840 1.00 95.62 506 THR A O 1
ATOM 3816 N N . GLN A 1 507 ? 1.003 -3.337 17.290 1.00 94.75 507 GLN A N 1
ATOM 3817 C CA . GLN A 1 507 ? 1.525 -2.410 16.291 1.00 94.75 507 GLN A CA 1
ATOM 3818 C C . GLN A 1 507 ? 1.187 -2.894 14.874 1.00 94.75 507 GLN A C 1
ATOM 3820 O O . GLN A 1 507 ? 0.648 -2.111 14.101 1.00 94.75 507 GLN A O 1
ATOM 3825 N N . LEU A 1 508 ? 1.362 -4.192 14.586 1.00 95.75 508 LEU A N 1
ATOM 3826 C CA . LEU A 1 508 ? 0.939 -4.794 13.315 1.00 95.75 508 LEU A CA 1
ATOM 3827 C C . LEU A 1 508 ? -0.548 -4.543 13.040 1.00 95.75 508 LEU A C 1
ATOM 3829 O O . LEU A 1 508 ? -0.896 -4.075 11.964 1.00 95.75 508 LEU A O 1
ATOM 3833 N N . ILE A 1 509 ? -1.422 -4.785 14.022 1.00 97.31 509 ILE A N 1
ATOM 3834 C CA . ILE A 1 509 ? -2.864 -4.509 13.901 1.00 97.31 509 ILE A CA 1
ATOM 3835 C C . ILE A 1 509 ? -3.111 -3.025 13.598 1.00 97.31 509 ILE A C 1
ATOM 3837 O O . ILE A 1 509 ? -3.875 -2.686 12.696 1.00 97.31 509 ILE A O 1
ATOM 3841 N N . ALA A 1 510 ? -2.458 -2.130 14.337 1.00 95.19 510 ALA A N 1
ATOM 3842 C CA . ALA A 1 510 ? -2.654 -0.691 14.218 1.00 95.19 510 ALA A CA 1
ATOM 3843 C C . ALA A 1 510 ? -2.211 -0.114 12.867 1.00 95.19 510 ALA A C 1
ATOM 3845 O O . ALA A 1 510 ? -2.820 0.852 12.395 1.00 95.19 510 ALA A O 1
ATOM 3846 N N . ASP A 1 511 ? -1.193 -0.702 12.242 1.00 94.94 511 ASP A N 1
ATOM 3847 C CA . ASP A 1 511 ? -0.600 -0.199 11.001 1.00 94.94 511 ASP A CA 1
ATOM 3848 C C . ASP A 1 511 ? -1.341 -0.679 9.740 1.00 94.94 511 ASP A C 1
ATOM 3850 O O . ASP A 1 511 ? -1.132 -0.138 8.664 1.00 94.94 511 ASP A O 1
ATOM 3854 N N . THR A 1 512 ? -2.295 -1.607 9.856 1.00 95.81 512 THR A N 1
ATOM 3855 C CA . THR A 1 512 ? -3.023 -2.159 8.695 1.00 95.81 512 THR A CA 1
ATOM 3856 C C . THR A 1 512 ? -4.036 -1.228 8.042 1.00 95.81 512 THR A C 1
ATOM 3858 O O . THR A 1 512 ? -4.809 -0.550 8.717 1.00 95.81 512 THR A O 1
ATOM 3861 N N . VAL A 1 513 ? -4.167 -1.305 6.721 1.00 97.81 513 VAL A N 1
ATOM 3862 C CA . VAL A 1 513 ? -5.379 -0.845 6.031 1.00 97.81 513 VAL A CA 1
ATOM 3863 C C . VAL A 1 513 ? -6.569 -1.724 6.428 1.00 97.81 513 VAL A C 1
ATOM 3865 O O . VAL A 1 513 ? -6.441 -2.944 6.528 1.00 97.81 513 VAL A O 1
ATOM 3868 N N . SER A 1 514 ? -7.736 -1.115 6.658 1.00 98.06 514 SER A N 1
ATOM 3869 C CA . SER A 1 514 ? -8.954 -1.874 6.959 1.00 98.06 514 SER A CA 1
ATOM 3870 C C . SER A 1 514 ? -9.384 -2.701 5.737 1.00 98.06 514 SER A C 1
ATOM 3872 O O . SER A 1 514 ? -9.599 -2.108 4.675 1.00 98.06 514 SER A O 1
ATOM 3874 N N . PRO A 1 515 ? -9.600 -4.027 5.860 1.00 98.44 515 PRO A N 1
ATOM 3875 C CA . PRO A 1 515 ? -9.992 -4.868 4.723 1.00 98.44 515 PRO A CA 1
ATOM 3876 C C . PRO A 1 515 ? -11.283 -4.420 4.005 1.00 98.44 515 PRO A C 1
ATOM 3878 O O . PRO A 1 515 ? -11.446 -4.646 2.812 1.00 98.44 515 PRO A O 1
ATOM 3881 N N . MET A 1 516 ? -12.198 -3.734 4.699 1.00 97.94 516 MET A N 1
ATOM 3882 C CA . MET A 1 516 ? -13.484 -3.272 4.167 1.00 97.94 516 MET A CA 1
ATOM 3883 C C . MET A 1 516 ? -13.269 -2.067 3.260 1.00 97.94 516 MET A C 1
ATOM 3885 O O . MET A 1 516 ? -13.895 -1.966 2.208 1.00 97.94 516 MET A O 1
ATOM 3889 N N . VAL A 1 517 ? -12.364 -1.174 3.673 1.00 98.38 517 VAL A N 1
ATOM 3890 C CA . VAL A 1 517 ? -11.957 -0.020 2.874 1.00 98.38 517 VAL A CA 1
ATOM 3891 C C . VAL A 1 517 ? -11.144 -0.487 1.677 1.00 98.38 517 VAL A C 1
ATOM 3893 O O . VAL A 1 517 ? -11.436 -0.063 0.568 1.00 98.38 517 VAL A O 1
ATOM 3896 N N . ALA A 1 518 ? -10.202 -1.416 1.866 1.00 98.50 518 ALA A N 1
ATOM 3897 C CA . ALA A 1 518 ? -9.448 -2.006 0.762 1.00 98.50 518 ALA A CA 1
ATOM 3898 C C . ALA A 1 518 ? -10.374 -2.642 -0.292 1.00 98.50 518 ALA A C 1
ATOM 3900 O O . ALA A 1 518 ? -10.210 -2.385 -1.481 1.00 98.50 518 ALA A O 1
ATOM 3901 N N . ALA A 1 519 ? -11.397 -3.393 0.128 1.00 98.31 519 ALA A N 1
ATOM 3902 C CA . ALA A 1 519 ? -12.391 -3.957 -0.784 1.00 98.31 519 ALA A CA 1
ATOM 3903 C C . ALA A 1 519 ? -13.179 -2.888 -1.552 1.00 98.31 519 ALA A C 1
ATOM 3905 O O . ALA A 1 519 ? -13.383 -3.020 -2.757 1.00 98.31 519 ALA A O 1
ATOM 3906 N N . ALA A 1 520 ? -13.613 -1.827 -0.866 1.00 97.88 520 ALA A N 1
ATOM 3907 C CA . ALA A 1 520 ? -14.334 -0.725 -1.493 1.00 97.88 520 ALA A CA 1
ATOM 3908 C C . ALA A 1 520 ? -13.460 0.049 -2.485 1.00 97.88 520 ALA A C 1
ATOM 3910 O O . ALA A 1 520 ? -13.897 0.360 -3.590 1.00 97.88 520 ALA A O 1
ATOM 3911 N N . TRP A 1 521 ? -12.213 0.321 -2.102 1.00 97.69 521 TRP A N 1
ATOM 3912 C CA . TRP A 1 521 ? -11.265 1.101 -2.888 1.00 97.69 521 TRP A CA 1
ATOM 3913 C C . TRP A 1 521 ? -10.797 0.354 -4.138 1.00 97.69 521 TRP A C 1
ATOM 3915 O O . TRP A 1 521 ? -10.768 0.911 -5.230 1.00 97.69 521 TRP A O 1
ATOM 3925 N N . ILE A 1 522 ? -10.504 -0.939 -4.012 1.00 97.69 522 ILE A N 1
ATOM 3926 C CA . ILE A 1 522 ? -10.116 -1.757 -5.164 1.00 97.69 522 ILE A CA 1
ATOM 3927 C C . ILE A 1 522 ? -11.331 -2.091 -6.031 1.00 97.69 522 ILE A C 1
ATOM 3929 O O . ILE A 1 522 ? -11.223 -2.104 -7.252 1.00 97.69 522 ILE A O 1
ATOM 3933 N N . GLY A 1 523 ? -12.517 -2.273 -5.443 1.00 96.56 523 GLY A N 1
ATOM 3934 C CA . GLY A 1 523 ? -13.746 -2.404 -6.223 1.00 96.56 523 GLY A CA 1
ATOM 3935 C C . GLY A 1 523 ? -14.077 -1.147 -7.029 1.00 96.56 523 GLY A C 1
ATOM 3936 O O . GLY A 1 523 ? -14.493 -1.256 -8.179 1.00 96.56 523 GLY A O 1
ATOM 3937 N N . HIS A 1 524 ? -13.819 0.033 -6.460 1.00 94.88 524 HIS A N 1
ATOM 3938 C CA . HIS A 1 524 ? -13.896 1.324 -7.145 1.00 94.88 524 HIS A CA 1
ATOM 3939 C C . HIS A 1 524 ? -12.990 1.378 -8.380 1.00 94.88 524 HIS A C 1
ATOM 3941 O O . HIS A 1 524 ? -13.469 1.701 -9.468 1.00 94.88 524 HIS A O 1
ATOM 3947 N N . ILE A 1 525 ? -11.725 0.984 -8.218 1.00 94.25 525 ILE A N 1
ATOM 3948 C CA . ILE A 1 525 ? -10.705 0.949 -9.277 1.00 94.25 525 ILE A CA 1
ATOM 3949 C C . ILE A 1 525 ? -11.050 -0.069 -10.372 1.00 94.25 525 ILE A C 1
ATOM 3951 O O . ILE A 1 525 ? -11.047 0.261 -11.553 1.00 94.25 525 ILE A O 1
ATOM 3955 N N . LEU A 1 526 ? -11.396 -1.299 -9.988 1.00 92.69 526 LEU A N 1
ATOM 3956 C CA . LEU A 1 526 ? -11.623 -2.414 -10.916 1.00 92.69 526 LEU A CA 1
ATOM 3957 C C . LEU A 1 526 ? -13.062 -2.492 -11.458 1.00 92.69 526 LEU A C 1
ATOM 3959 O O . LEU A 1 526 ? -13.405 -3.443 -12.160 1.00 92.69 526 LEU A O 1
ATOM 3963 N N . GLY A 1 527 ? -13.939 -1.554 -11.086 1.00 91.94 527 GLY A N 1
ATOM 3964 C CA . GLY A 1 527 ? -15.354 -1.586 -11.470 1.00 91.94 527 GLY A CA 1
ATOM 3965 C C . GLY A 1 527 ? -16.120 -2.795 -10.913 1.00 91.94 527 GLY A C 1
ATOM 3966 O O . GLY A 1 527 ? -17.045 -3.302 -11.546 1.00 91.94 527 GLY A O 1
ATOM 3967 N N . ARG A 1 528 ? -15.732 -3.303 -9.737 1.00 92.75 528 ARG A N 1
ATOM 3968 C CA . ARG A 1 528 ? -16.349 -4.481 -9.108 1.00 92.75 528 ARG A CA 1
ATOM 3969 C C . ARG A 1 528 ? -17.429 -4.088 -8.109 1.00 92.75 528 ARG A C 1
ATOM 3971 O O . ARG A 1 528 ? -17.295 -3.128 -7.352 1.00 92.75 528 ARG A O 1
ATOM 3978 N N . ALA A 1 529 ? -18.477 -4.909 -8.034 1.00 92.81 529 ALA A N 1
ATOM 3979 C CA . ALA A 1 529 ? -19.548 -4.771 -7.050 1.00 92.81 529 ALA A CA 1
ATOM 3980 C C . ALA A 1 529 ? -19.054 -5.107 -5.628 1.00 92.81 529 ALA A C 1
ATOM 3982 O O . ALA A 1 529 ? -19.203 -6.228 -5.136 1.00 92.81 529 ALA A O 1
ATOM 3983 N N . TRP A 1 530 ? -18.460 -4.120 -4.960 1.00 96.44 530 TRP A N 1
ATOM 3984 C CA . TRP A 1 530 ? -17.851 -4.275 -3.639 1.00 96.44 530 TRP A CA 1
ATOM 3985 C C . TRP A 1 530 ? -18.865 -4.182 -2.492 1.00 96.44 530 TRP A C 1
ATOM 3987 O O . TRP A 1 530 ? -18.750 -4.907 -1.507 1.00 96.44 530 TRP A O 1
ATOM 3997 N N . GLU A 1 531 ? -19.890 -3.328 -2.610 1.00 96.75 531 GLU A N 1
ATOM 3998 C CA . GLU A 1 531 ? -20.730 -2.937 -1.468 1.00 96.75 531 GLU A CA 1
ATOM 3999 C C . GLU A 1 531 ? -21.462 -4.130 -0.835 1.00 96.75 531 GLU A C 1
ATOM 4001 O O . GLU A 1 531 ? -21.447 -4.313 0.386 1.00 96.75 531 GLU A O 1
ATOM 4006 N N . ALA A 1 532 ? -22.070 -4.987 -1.660 1.00 95.75 532 ALA A N 1
ATOM 4007 C CA . ALA A 1 532 ? -22.772 -6.176 -1.184 1.00 95.75 532 ALA A CA 1
ATOM 4008 C C . ALA A 1 532 ? -21.825 -7.155 -0.469 1.00 95.75 532 ALA A C 1
ATOM 4010 O O . ALA A 1 532 ? -22.190 -7.711 0.574 1.00 95.75 532 ALA A O 1
ATOM 4011 N N . ARG A 1 533 ? -20.603 -7.324 -0.995 1.00 96.69 533 ARG A N 1
ATOM 4012 C CA . ARG A 1 533 ? -19.578 -8.209 -0.428 1.00 96.69 533 ARG A CA 1
ATOM 4013 C C . ARG A 1 533 ? -19.059 -7.664 0.905 1.00 96.69 533 ARG A C 1
ATOM 4015 O O . ARG A 1 533 ? -19.089 -8.383 1.902 1.00 96.69 533 ARG A O 1
ATOM 4022 N N . THR A 1 534 ? -18.743 -6.370 0.979 1.00 96.94 534 THR A N 1
ATOM 4023 C CA . THR A 1 534 ? -18.346 -5.700 2.229 1.00 96.94 534 THR A CA 1
ATOM 4024 C C . THR A 1 534 ? -19.437 -5.793 3.297 1.00 96.94 534 THR A C 1
ATOM 4026 O O . THR A 1 534 ? -19.155 -6.157 4.436 1.00 96.94 534 THR A O 1
ATOM 4029 N N . ARG A 1 535 ? -20.712 -5.562 2.953 1.00 96.75 535 ARG A N 1
ATOM 4030 C CA . ARG A 1 535 ? -21.828 -5.712 3.908 1.00 96.75 535 ARG A CA 1
ATOM 4031 C C . ARG A 1 535 ? -21.980 -7.147 4.411 1.00 96.75 535 ARG A C 1
ATOM 4033 O O . ARG A 1 535 ? -22.267 -7.351 5.591 1.00 96.75 535 ARG A O 1
ATOM 4040 N N . ALA A 1 536 ? -21.830 -8.138 3.533 1.00 95.56 536 ALA A N 1
ATOM 4041 C CA . ALA A 1 536 ? -21.871 -9.545 3.923 1.00 95.56 536 ALA A CA 1
ATOM 4042 C C . ALA A 1 536 ? -20.715 -9.895 4.868 1.00 95.56 536 ALA A C 1
ATOM 4044 O O . ALA A 1 536 ? -20.940 -10.547 5.890 1.00 95.56 536 ALA A O 1
ATOM 4045 N N . TYR A 1 537 ? -19.517 -9.390 4.573 1.00 96.12 537 TYR A N 1
ATOM 4046 C CA . TYR A 1 537 ? -18.343 -9.551 5.416 1.00 96.12 537 TYR A CA 1
ATOM 4047 C C . TYR A 1 537 ? -18.536 -8.926 6.804 1.00 96.12 537 TYR A C 1
ATOM 4049 O O . TYR A 1 537 ? -18.383 -9.627 7.799 1.00 96.12 537 TYR A O 1
ATOM 4057 N N . VAL A 1 538 ? -18.975 -7.664 6.890 1.00 95.56 538 VAL A N 1
ATOM 4058 C CA . VAL A 1 538 ? -19.257 -6.973 8.167 1.00 95.56 538 VAL A CA 1
ATOM 4059 C C . VAL A 1 538 ? -20.269 -7.753 9.008 1.00 95.56 538 VAL A C 1
ATOM 4061 O O . VAL A 1 538 ? -20.049 -7.977 10.199 1.00 95.56 538 VAL A O 1
ATOM 4064 N N . ARG A 1 539 ? -21.362 -8.235 8.395 1.00 94.31 539 ARG A N 1
ATOM 4065 C CA . ARG A 1 539 ? -22.341 -9.080 9.098 1.00 94.31 539 ARG A CA 1
ATOM 4066 C C . ARG A 1 539 ? -21.699 -10.353 9.636 1.00 94.31 539 ARG A C 1
ATOM 4068 O O . ARG A 1 539 ? -21.926 -10.690 10.791 1.00 94.31 539 ARG A O 1
ATOM 4075 N N . SER A 1 540 ? -20.908 -11.053 8.825 1.00 93.31 540 SER A N 1
ATOM 4076 C CA . SER A 1 540 ? -20.219 -12.278 9.245 1.00 93.31 540 SER A CA 1
ATOM 4077 C C . SER A 1 540 ? -19.252 -12.020 10.405 1.00 93.31 540 SER A C 1
ATOM 4079 O O . SER A 1 540 ? -19.278 -12.736 11.409 1.00 93.31 540 SER A O 1
ATOM 4081 N N . LEU A 1 541 ? -18.464 -10.946 10.297 1.00 93.94 541 LEU A N 1
ATOM 4082 C CA . LEU A 1 541 ? -17.425 -10.569 11.248 1.00 93.94 541 LEU A CA 1
ATOM 4083 C C . LEU A 1 541 ? -17.980 -10.318 12.656 1.00 93.94 541 LEU A C 1
ATOM 4085 O O . LEU A 1 541 ? -17.370 -10.743 13.639 1.00 93.94 541 LEU A O 1
ATOM 4089 N N . TYR A 1 542 ? -19.145 -9.670 12.756 1.00 92.50 542 TYR A N 1
ATOM 4090 C CA . TYR A 1 542 ? -19.728 -9.273 14.042 1.00 92.50 542 TYR A CA 1
ATOM 4091 C C . TYR A 1 542 ? -20.890 -10.172 14.517 1.00 92.50 542 TYR A C 1
ATOM 4093 O O . TYR A 1 542 ? -21.159 -10.239 15.716 1.00 92.50 542 TYR A O 1
ATOM 4101 N N . ALA A 1 543 ? -21.535 -10.959 13.644 1.00 83.88 543 ALA A N 1
ATOM 4102 C CA . ALA A 1 543 ? -22.638 -11.853 14.037 1.00 83.88 543 ALA A CA 1
ATOM 4103 C C . ALA A 1 543 ? -22.216 -13.030 14.938 1.00 83.88 543 ALA A C 1
ATOM 4105 O O . ALA A 1 543 ? -23.052 -13.598 15.646 1.00 83.88 543 ALA A O 1
ATOM 4106 N N . ALA A 1 544 ? -20.943 -13.438 14.914 1.00 62.97 544 ALA A N 1
ATOM 4107 C CA . ALA A 1 544 ? -20.454 -14.560 15.719 1.00 62.97 544 ALA A CA 1
ATOM 4108 C C . ALA A 1 544 ? -20.595 -14.316 17.235 1.00 62.97 544 ALA A C 1
ATOM 4110 O O . ALA A 1 544 ? -20.879 -15.256 17.976 1.00 62.97 544 ALA A O 1
ATOM 4111 N N . LEU A 1 545 ? -20.489 -13.061 17.681 1.00 64.88 545 LEU A N 1
ATOM 4112 C CA . LEU A 1 545 ? -20.500 -12.692 19.100 1.00 64.88 545 LEU A CA 1
ATOM 4113 C C . LEU A 1 545 ? -21.905 -12.693 19.708 1.00 64.88 545 LEU A C 1
ATOM 4115 O O . LEU A 1 545 ? -22.088 -13.126 20.848 1.00 64.88 545 LEU A O 1
ATOM 4119 N N . HIS A 1 546 ? -22.911 -12.301 18.921 1.00 55.50 546 HIS A N 1
ATOM 4120 C CA . HIS A 1 546 ? -24.312 -12.304 19.348 1.00 55.50 546 HIS A CA 1
ATOM 4121 C C . HIS A 1 546 ? -24.842 -13.721 19.622 1.00 55.50 546 HIS A C 1
ATOM 4123 O O . HIS A 1 546 ? -25.698 -13.910 20.484 1.00 55.50 546 HIS A O 1
ATOM 4129 N N . ARG A 1 547 ? -24.294 -14.744 18.948 1.00 49.97 547 ARG A N 1
ATOM 4130 C CA . ARG A 1 547 ? -24.670 -16.151 19.176 1.00 49.97 547 ARG A CA 1
ATOM 4131 C C . ARG A 1 547 ? -24.007 -16.763 20.412 1.00 49.97 547 ARG A C 1
ATOM 4133 O O . ARG A 1 547 ? -24.601 -17.629 21.049 1.00 49.97 547 ARG A O 1
ATOM 4140 N N . SER A 1 548 ? -22.804 -16.317 20.773 1.00 46.84 548 SER A N 1
ATOM 4141 C CA . SER A 1 548 ? -22.108 -16.762 21.987 1.00 46.84 548 SER A CA 1
ATOM 4142 C C . SER A 1 548 ? -22.639 -16.095 23.259 1.00 46.84 548 SER A C 1
ATOM 4144 O O . SER A 1 548 ? -22.791 -16.789 24.259 1.00 46.84 548 SER A O 1
ATOM 4146 N N . GLY A 1 549 ? -23.013 -14.808 23.223 1.00 41.81 549 GLY A N 1
ATOM 4147 C CA . GLY A 1 549 ? -23.598 -14.114 24.384 1.00 41.81 549 GLY A CA 1
ATOM 4148 C C . GLY A 1 549 ? -24.927 -14.721 24.851 1.00 41.81 549 GLY A C 1
ATOM 4149 O O . GLY A 1 549 ? -25.164 -14.863 26.048 1.00 41.81 549 GLY A O 1
ATOM 4150 N N . SER A 1 550 ? -25.746 -15.202 23.909 1.00 36.91 550 SER A N 1
ATOM 4151 C CA . SER A 1 550 ? -27.017 -15.869 24.220 1.00 36.91 550 SER A CA 1
ATOM 4152 C C . SER A 1 550 ? -26.829 -17.247 24.883 1.00 36.91 550 SER A C 1
ATOM 4154 O O . SER A 1 550 ? -27.637 -17.646 25.716 1.00 36.91 550 SER A O 1
ATOM 4156 N N . ARG A 1 551 ? -25.722 -17.956 24.608 1.00 34.66 551 ARG A N 1
ATOM 4157 C CA . ARG A 1 551 ? -25.397 -19.236 25.271 1.00 34.66 551 ARG A CA 1
ATOM 4158 C C . ARG A 1 551 ? -24.763 -19.070 26.653 1.00 34.66 551 ARG A C 1
ATOM 4160 O O . ARG A 1 551 ? -24.970 -19.930 27.504 1.00 34.66 551 ARG A O 1
ATOM 4167 N N . THR A 1 552 ? -24.009 -17.997 26.890 1.00 35.38 552 THR A N 1
ATOM 4168 C CA . THR A 1 552 ? -23.386 -17.749 28.203 1.00 35.38 552 THR A CA 1
ATOM 4169 C C . THR A 1 552 ? -24.419 -17.301 29.242 1.00 35.38 552 THR A C 1
ATOM 4171 O O . THR A 1 552 ? -24.331 -17.719 30.391 1.00 35.38 552 THR A O 1
ATOM 4174 N N . LEU A 1 553 ? -25.451 -16.550 28.833 1.00 38.66 553 LEU A N 1
ATOM 4175 C CA . LEU A 1 553 ? -26.572 -16.185 29.712 1.00 38.66 553 LEU A CA 1
ATOM 4176 C C . LEU A 1 553 ? -27.469 -17.382 30.072 1.00 38.66 553 LEU A C 1
ATOM 4178 O O . LEU A 1 553 ? -27.955 -17.452 31.194 1.00 38.66 553 LEU A O 1
ATOM 4182 N N . LEU A 1 554 ? -27.625 -18.361 29.173 1.00 36.66 554 LEU A N 1
ATOM 4183 C CA . LEU A 1 554 ? -28.348 -19.605 29.474 1.00 36.66 554 LEU A CA 1
ATOM 4184 C C . LEU A 1 554 ? -27.582 -20.516 30.449 1.00 36.66 554 LEU A C 1
ATOM 4186 O O . LEU A 1 554 ? -28.199 -21.159 31.285 1.00 36.66 554 LEU A O 1
ATOM 4190 N N . ARG A 1 555 ? -26.242 -20.528 30.413 1.00 34.94 555 ARG A N 1
ATOM 4191 C CA . ARG A 1 555 ? -25.439 -21.307 31.376 1.00 34.94 555 ARG A CA 1
ATOM 4192 C C . ARG A 1 555 ? -25.375 -20.695 32.773 1.00 34.94 555 ARG A C 1
ATOM 4194 O O . ARG A 1 555 ? -25.288 -21.443 33.735 1.00 34.94 555 ARG A O 1
ATOM 4201 N N . ALA A 1 556 ? -25.443 -19.370 32.890 1.00 36.22 556 ALA A N 1
ATOM 4202 C CA . ALA A 1 556 ? -25.471 -18.704 34.193 1.00 36.22 556 ALA A CA 1
ATOM 4203 C C . ALA A 1 556 ? -26.806 -18.901 34.942 1.00 36.22 556 ALA A C 1
ATOM 4205 O O . ALA A 1 556 ? -26.844 -18.740 36.157 1.00 36.22 556 ALA A O 1
ATOM 4206 N N . ALA A 1 557 ? -27.885 -19.265 34.236 1.00 37.78 557 ALA A N 1
ATOM 4207 C CA . ALA A 1 557 ? -29.184 -19.569 34.839 1.00 37.78 557 ALA A CA 1
ATOM 4208 C C . ALA A 1 557 ? -29.307 -21.026 35.334 1.00 37.78 557 ALA A C 1
ATOM 4210 O O . ALA A 1 557 ? -30.078 -21.283 36.254 1.00 37.78 557 ALA A O 1
ATOM 4211 N N . ASP A 1 558 ? -28.522 -21.957 34.780 1.00 35.94 558 ASP A N 1
ATOM 4212 C CA . ASP A 1 558 ? -28.595 -23.393 35.104 1.00 35.94 558 ASP A CA 1
ATOM 4213 C C . ASP A 1 558 ? -27.661 -23.828 36.258 1.00 35.94 558 ASP A C 1
ATOM 4215 O O . ASP A 1 558 ? -27.721 -24.971 36.705 1.00 35.94 558 ASP A O 1
ATOM 4219 N N . GLU A 1 559 ? -26.807 -22.943 36.788 1.00 36.59 559 GLU A N 1
ATOM 4220 C CA . GLU A 1 559 ? -25.864 -23.273 37.878 1.00 36.59 559 GLU A CA 1
ATOM 4221 C C . GLU A 1 559 ? -26.429 -23.048 39.300 1.00 36.59 559 GLU A C 1
ATOM 4223 O O . GLU A 1 559 ? -25.673 -23.028 40.273 1.00 36.59 559 GLU A O 1
ATOM 4228 N N . HIS A 1 560 ? -27.755 -22.922 39.456 1.00 38.97 560 HIS A N 1
ATOM 4229 C CA . HIS A 1 560 ? -28.403 -22.767 40.771 1.00 38.97 560 HIS A CA 1
ATOM 4230 C C . HIS A 1 560 ? -29.259 -23.946 41.251 1.00 38.97 560 HIS A C 1
ATOM 4232 O O . HIS A 1 560 ? -29.962 -23.801 42.248 1.00 38.97 560 HIS A O 1
ATOM 4238 N N . ASP A 1 561 ? -29.155 -25.123 40.628 1.00 32.44 561 ASP A N 1
ATOM 4239 C CA . ASP A 1 561 ? -29.742 -26.344 41.189 1.00 32.44 561 ASP A CA 1
ATOM 4240 C C . ASP A 1 561 ? -28.685 -27.445 41.326 1.00 32.44 561 ASP A C 1
ATOM 4242 O O . ASP A 1 561 ? -28.202 -28.049 40.365 1.00 32.44 561 ASP A O 1
ATOM 4246 N N . GLY A 1 562 ? -28.239 -27.639 42.564 1.00 39.62 562 GLY A N 1
ATOM 4247 C CA . GLY A 1 562 ? -27.246 -28.637 42.908 1.00 39.62 562 GLY A CA 1
ATOM 4248 C C . GLY A 1 562 ? -27.885 -30.012 43.025 1.00 39.62 562 GLY A C 1
ATOM 4249 O O . GLY A 1 562 ? -28.726 -30.216 43.889 1.00 39.62 562 GLY A O 1
ATOM 4250 N N . THR A 1 563 ? -27.418 -30.988 42.238 1.00 33.44 563 THR A N 1
ATOM 4251 C CA . THR A 1 563 ? -27.139 -32.366 42.698 1.00 33.44 563 THR A CA 1
ATOM 4252 C C . THR A 1 563 ? -26.561 -33.275 41.591 1.00 33.44 563 THR A C 1
ATOM 4254 O O . THR A 1 563 ? -27.252 -33.649 40.652 1.00 33.44 563 THR A O 1
ATOM 4257 N N . ARG A 1 564 ? -25.331 -33.777 41.841 1.00 29.66 564 ARG A N 1
ATOM 4258 C CA . ARG A 1 564 ? -24.705 -35.042 41.344 1.00 29.66 564 ARG A CA 1
ATOM 4259 C C . ARG A 1 564 ? -24.210 -35.126 39.872 1.00 29.66 564 ARG A C 1
ATOM 4261 O O . ARG A 1 564 ? -24.630 -34.357 39.025 1.00 29.66 564 ARG A O 1
ATOM 4268 N N . PRO A 1 565 ? -23.350 -36.118 39.528 1.00 32.25 565 PRO A N 1
ATOM 4269 C CA . PRO A 1 565 ? -21.964 -36.286 39.967 1.00 32.25 565 PRO A CA 1
ATOM 4270 C C . PRO A 1 565 ? -20.970 -36.316 38.777 1.00 32.25 565 PRO A C 1
ATOM 4272 O O . PRO A 1 565 ? -21.331 -36.493 37.616 1.00 32.25 565 PRO A O 1
ATOM 4275 N N . ALA A 1 566 ? -19.682 -36.167 39.090 1.00 40.12 566 ALA A N 1
ATOM 4276 C CA . ALA A 1 566 ? -18.576 -36.108 38.139 1.00 40.12 566 ALA A CA 1
ATOM 4277 C C . ALA A 1 566 ? -18.440 -37.358 37.243 1.00 40.12 566 ALA A C 1
ATOM 4279 O O . ALA A 1 566 ? -18.240 -38.467 37.734 1.00 40.12 566 ALA A O 1
ATOM 4280 N N . VAL A 1 567 ? -18.412 -37.149 35.920 1.00 28.98 567 VAL A N 1
ATOM 4281 C CA . VAL A 1 567 ? -17.852 -38.100 34.947 1.00 28.98 567 VAL A CA 1
ATOM 4282 C C . VAL A 1 567 ? -16.728 -37.401 34.184 1.00 28.98 567 VAL A C 1
ATOM 4284 O O . VAL A 1 567 ? -16.944 -36.603 33.274 1.00 28.98 567 VAL A O 1
ATOM 4287 N N . LEU A 1 568 ? -15.496 -37.706 34.588 1.00 33.91 568 LEU A N 1
ATOM 4288 C CA . LEU A 1 568 ? -14.255 -37.297 33.932 1.00 33.91 568 LEU A CA 1
ATOM 4289 C C . LEU A 1 568 ? -14.104 -38.025 32.585 1.00 33.91 568 LEU A C 1
ATOM 4291 O O . LEU A 1 568 ? -13.429 -39.046 32.469 1.00 33.91 568 LEU A O 1
ATOM 4295 N N . GLY A 1 569 ? -14.722 -37.481 31.539 1.00 30.06 569 GLY A N 1
ATOM 4296 C CA . GLY A 1 569 ? -14.434 -37.840 30.153 1.00 30.06 569 GLY A CA 1
ATOM 4297 C C . GLY A 1 569 ? -13.249 -37.032 29.625 1.00 30.06 569 GLY A C 1
ATOM 4298 O O . GLY A 1 569 ? -13.396 -35.860 29.288 1.00 30.06 569 GLY A O 1
ATOM 4299 N N . ARG A 1 570 ? -12.061 -37.646 29.535 1.00 36.12 570 ARG A N 1
ATOM 4300 C CA . ARG A 1 570 ? -10.877 -37.053 28.884 1.00 36.12 570 ARG A CA 1
ATOM 4301 C C . ARG A 1 570 ? -11.206 -36.638 27.443 1.00 36.12 570 ARG A C 1
ATOM 4303 O O . ARG A 1 570 ? -11.302 -37.480 26.550 1.00 36.12 570 ARG A O 1
ATOM 4310 N N . VAL A 1 571 ? -11.297 -35.333 27.199 1.00 33.34 571 VAL A N 1
ATOM 4311 C CA . VAL A 1 571 ? -11.339 -34.758 25.851 1.00 33.34 571 VAL A CA 1
ATOM 4312 C C . VAL A 1 571 ? -9.946 -34.882 25.235 1.00 33.34 571 VAL A C 1
ATOM 4314 O O . VAL A 1 571 ? -9.014 -34.161 25.586 1.00 33.34 571 VAL A O 1
ATOM 4317 N N . VAL A 1 572 ? -9.782 -35.830 24.314 1.00 42.78 572 VAL A N 1
ATOM 4318 C CA . VAL A 1 572 ? -8.586 -35.917 23.470 1.00 42.78 572 VAL A CA 1
ATOM 4319 C C . VAL A 1 572 ? -8.694 -34.839 22.378 1.00 42.78 572 VAL A C 1
ATOM 4321 O O . VAL A 1 572 ? -9.690 -34.839 21.651 1.00 42.78 572 VAL A O 1
ATOM 4324 N N . PRO A 1 573 ? -7.702 -33.938 22.212 1.00 50.81 573 PRO A N 1
ATOM 4325 C CA . PRO A 1 573 ? -7.778 -32.847 21.240 1.00 50.81 573 PRO A CA 1
ATOM 4326 C C . PRO A 1 573 ? -7.982 -33.358 19.809 1.00 50.81 573 PRO A C 1
ATOM 4328 O O . PRO A 1 573 ? -7.326 -34.316 19.389 1.00 50.81 573 PRO A O 1
ATOM 4331 N N . ALA A 1 574 ? -8.827 -32.678 19.027 1.00 46.50 574 ALA A N 1
ATOM 4332 C CA . ALA A 1 574 ? -9.148 -33.010 17.631 1.00 46.50 574 ALA A CA 1
ATOM 4333 C C . ALA A 1 574 ? -7.903 -33.217 16.739 1.00 46.50 574 ALA A C 1
ATOM 4335 O O . ALA A 1 574 ? -7.910 -34.049 15.831 1.00 46.50 574 ALA A O 1
ATOM 4336 N N . LYS A 1 575 ? -6.789 -32.552 17.071 1.00 47.50 575 LYS A N 1
ATOM 4337 C CA . LYS A 1 575 ? -5.483 -32.706 16.411 1.00 47.50 575 LYS A CA 1
ATOM 4338 C C . LYS A 1 575 ? -4.914 -34.132 16.532 1.00 47.50 575 LYS A C 1
ATOM 4340 O O . LYS A 1 575 ? -4.375 -34.655 15.562 1.00 47.50 575 LYS A O 1
ATOM 4345 N N . LYS A 1 576 ? -5.103 -34.813 17.674 1.00 48.19 576 LYS A N 1
ATOM 4346 C CA . LYS A 1 576 ? -4.684 -36.218 17.863 1.00 48.19 576 LYS A CA 1
ATOM 4347 C C . LYS A 1 576 ? -5.572 -37.201 17.093 1.00 48.19 576 LYS A C 1
ATOM 4349 O O . LYS A 1 576 ? -5.059 -38.200 16.599 1.00 48.19 576 LYS A O 1
ATOM 4354 N N . ARG A 1 577 ? -6.871 -36.907 16.927 1.00 52.97 577 ARG A N 1
ATOM 4355 C CA . ARG A 1 577 ? -7.771 -37.715 16.078 1.00 52.97 577 ARG A CA 1
ATOM 4356 C C . ARG A 1 577 ? -7.401 -37.610 14.597 1.00 52.97 577 ARG A C 1
ATOM 4358 O O . ARG A 1 577 ? -7.364 -38.630 13.919 1.00 52.97 577 ARG A O 1
ATOM 4365 N N . ALA A 1 578 ? -7.062 -36.411 14.120 1.00 58.69 578 ALA A N 1
ATOM 4366 C CA . ALA A 1 578 ? -6.640 -36.199 12.735 1.00 58.69 578 ALA A CA 1
ATOM 4367 C C . ALA A 1 578 ? -5.308 -36.899 12.413 1.00 58.69 578 ALA A C 1
ATOM 4369 O O . ALA A 1 578 ? -5.185 -37.525 11.363 1.00 58.69 578 ALA A O 1
ATOM 4370 N N . ILE A 1 579 ? -4.338 -36.855 13.335 1.00 62.19 579 ILE A N 1
ATOM 4371 C CA . ILE A 1 579 ? -3.055 -37.556 13.174 1.00 62.19 579 ILE A CA 1
ATOM 4372 C C . ILE A 1 579 ? -3.274 -39.072 13.163 1.00 62.19 579 ILE A C 1
ATOM 4374 O O . ILE A 1 579 ? -2.825 -39.730 12.232 1.00 62.19 579 ILE A O 1
ATOM 4378 N N . LYS A 1 580 ? -4.043 -39.617 14.117 1.00 69.75 580 LYS A N 1
ATOM 4379 C CA . LYS A 1 580 ? -4.338 -41.057 14.170 1.00 69.75 580 LYS A CA 1
ATOM 4380 C C . LYS A 1 580 ? -5.038 -41.552 12.898 1.00 69.75 580 LYS A C 1
ATOM 4382 O O . LYS A 1 580 ? -4.605 -42.538 12.314 1.00 69.75 580 LYS A O 1
ATOM 4387 N N . ALA A 1 581 ? -6.042 -40.817 12.414 1.00 67.50 581 ALA A N 1
ATOM 4388 C CA . ALA A 1 581 ? -6.750 -41.154 11.180 1.00 67.50 581 ALA A CA 1
ATOM 4389 C C . ALA A 1 581 ? -5.842 -41.094 9.937 1.00 67.50 581 ALA A C 1
ATOM 4391 O O . ALA A 1 581 ? -6.031 -41.863 8.996 1.00 67.50 581 ALA A O 1
ATOM 4392 N N . ARG A 1 582 ? -4.845 -40.198 9.917 1.00 69.00 582 ARG A N 1
ATOM 4393 C CA . ARG A 1 582 ? -3.871 -40.099 8.819 1.00 69.00 582 ARG A CA 1
ATOM 4394 C C . ARG A 1 582 ? -2.883 -41.268 8.842 1.00 69.00 582 ARG A C 1
ATOM 4396 O O . ARG A 1 582 ? -2.598 -41.825 7.785 1.00 69.00 582 ARG A O 1
ATOM 4403 N N . THR A 1 583 ? -2.437 -41.686 10.027 1.00 73.00 583 THR A N 1
ATOM 4404 C CA . THR A 1 583 ? -1.560 -42.853 10.202 1.00 73.00 583 THR A CA 1
ATOM 4405 C C . THR A 1 583 ? -2.281 -44.162 9.868 1.00 73.00 583 THR A C 1
ATOM 4407 O O . THR A 1 583 ? -1.727 -45.002 9.165 1.00 73.00 583 THR A O 1
ATOM 4410 N N . GLU A 1 584 ? -3.542 -44.314 10.282 1.00 76.25 584 GLU A N 1
ATOM 4411 C CA . GLU A 1 584 ? -4.366 -45.489 9.961 1.00 76.25 584 GLU A CA 1
ATOM 4412 C C . GLU A 1 584 ? -4.642 -45.586 8.448 1.00 76.25 584 GLU A C 1
ATOM 4414 O O . GLU A 1 584 ? -4.499 -46.659 7.863 1.00 76.25 584 GLU A O 1
ATOM 4419 N N . ARG A 1 585 ? -4.930 -44.465 7.765 1.00 74.94 585 ARG A N 1
ATOM 4420 C CA . ARG A 1 585 ? -5.089 -44.445 6.295 1.00 74.94 585 ARG A CA 1
ATOM 4421 C C . ARG A 1 585 ? -3.793 -44.765 5.551 1.00 74.94 585 ARG A C 1
ATOM 4423 O O . ARG A 1 585 ? -3.843 -45.442 4.527 1.00 74.94 585 ARG A O 1
ATOM 4430 N N . ALA A 1 586 ? -2.648 -44.299 6.049 1.00 68.50 586 ALA A N 1
ATOM 4431 C CA . ALA A 1 586 ? -1.349 -44.638 5.473 1.00 68.50 586 ALA A CA 1
ATOM 4432 C C . ALA A 1 586 ? -1.055 -46.142 5.612 1.00 68.50 586 ALA A C 1
ATOM 4434 O O . ALA A 1 586 ? -0.661 -46.772 4.635 1.00 68.50 586 ALA A O 1
ATOM 4435 N N . ALA A 1 587 ? -1.344 -46.736 6.774 1.00 70.00 587 ALA A N 1
ATOM 4436 C CA . ALA A 1 587 ? -1.169 -48.169 7.006 1.00 70.00 587 ALA A CA 1
ATOM 4437 C C . ALA A 1 587 ? -2.060 -49.030 6.089 1.00 70.00 587 ALA A C 1
ATOM 4439 O O . ALA A 1 587 ? -1.579 -49.999 5.501 1.00 70.00 587 ALA A O 1
ATOM 4440 N N . VAL A 1 588 ? -3.327 -48.641 5.892 1.00 77.75 588 VAL A N 1
ATOM 4441 C CA . VAL A 1 588 ? -4.247 -49.333 4.969 1.00 77.75 588 VAL A CA 1
ATOM 4442 C C . VAL A 1 588 ? -3.750 -49.255 3.522 1.00 77.75 588 VAL A C 1
ATOM 4444 O O . VAL A 1 588 ? -3.780 -50.256 2.809 1.00 77.75 588 VAL A O 1
ATOM 4447 N N . ARG A 1 589 ? -3.232 -48.099 3.088 1.00 74.00 589 ARG A N 1
ATOM 4448 C CA . ARG A 1 589 ? -2.718 -47.921 1.721 1.00 74.00 589 ARG A CA 1
ATOM 4449 C C . ARG A 1 589 ? -1.459 -48.754 1.472 1.00 74.00 589 ARG A C 1
ATOM 4451 O O . ARG A 1 589 ? -1.330 -49.371 0.416 1.00 74.00 589 ARG A O 1
ATOM 4458 N N . THR A 1 590 ? -0.567 -48.837 2.458 1.00 74.31 590 THR A N 1
ATOM 4459 C CA . THR A 1 590 ? 0.616 -49.706 2.400 1.00 74.31 590 THR A CA 1
ATOM 4460 C C . THR A 1 590 ? 0.217 -51.183 2.332 1.00 74.31 590 THR A C 1
ATOM 4462 O O . THR A 1 590 ? 0.747 -51.913 1.497 1.00 74.31 590 THR A O 1
ATOM 4465 N N . ALA A 1 591 ? -0.776 -51.615 3.119 1.00 68.00 591 ALA A N 1
ATOM 4466 C CA . ALA A 1 591 ? -1.288 -52.988 3.081 1.00 68.00 591 ALA A CA 1
ATOM 4467 C C . ALA A 1 591 ? -1.952 -53.342 1.734 1.00 68.00 591 ALA A C 1
ATOM 4469 O O . ALA A 1 591 ? -1.716 -54.420 1.193 1.00 68.00 591 ALA A O 1
ATOM 4470 N N . GLN A 1 592 ? -2.720 -52.421 1.144 1.00 70.38 592 GLN A N 1
ATOM 4471 C CA . GLN A 1 592 ? -3.332 -52.606 -0.180 1.00 70.38 592 GLN A CA 1
ATOM 4472 C C . GLN A 1 592 ? -2.285 -52.693 -1.299 1.00 70.38 592 GLN A C 1
ATOM 4474 O O . GLN A 1 592 ? -2.418 -53.498 -2.217 1.00 70.38 592 GLN A O 1
ATOM 4479 N N . THR A 1 593 ? -1.210 -51.909 -1.196 1.00 71.00 593 THR A N 1
ATOM 4480 C CA . THR A 1 593 ? -0.112 -51.928 -2.176 1.00 71.00 593 THR A CA 1
ATOM 4481 C C . THR A 1 593 ? 0.708 -53.220 -2.074 1.00 71.00 593 THR A C 1
ATOM 4483 O O . THR A 1 593 ? 1.158 -53.753 -3.087 1.00 71.00 593 THR A O 1
ATOM 4486 N N . ALA A 1 594 ? 0.858 -53.765 -0.862 1.00 64.69 594 ALA A N 1
ATOM 4487 C CA . ALA A 1 594 ? 1.488 -55.063 -0.639 1.00 64.69 594 ALA A CA 1
ATOM 4488 C C . ALA A 1 594 ? 0.630 -56.225 -1.179 1.00 64.69 594 ALA A C 1
ATOM 4490 O O . ALA A 1 594 ? 1.170 -57.126 -1.815 1.00 64.69 594 ALA A O 1
ATOM 4491 N N . ALA A 1 595 ? -0.696 -56.169 -1.012 1.00 56.44 595 ALA A N 1
ATOM 4492 C CA . ALA A 1 595 ? -1.620 -57.184 -1.529 1.00 56.44 595 ALA A CA 1
ATOM 4493 C C . ALA A 1 595 ? -1.723 -57.189 -3.068 1.00 56.44 595 ALA A C 1
ATOM 4495 O O . ALA A 1 595 ? -1.898 -58.241 -3.675 1.00 56.44 595 ALA A O 1
ATOM 4496 N N . ALA A 1 596 ? -1.560 -56.034 -3.723 1.00 57.88 596 ALA A N 1
ATOM 4497 C CA . ALA A 1 596 ? -1.551 -55.947 -5.186 1.00 57.88 596 ALA A CA 1
ATOM 4498 C C . ALA A 1 596 ? -0.290 -56.561 -5.829 1.00 57.88 596 ALA A C 1
ATOM 4500 O O . ALA A 1 596 ? -0.299 -56.888 -7.013 1.00 57.88 596 ALA A O 1
ATOM 4501 N N . ARG A 1 597 ? 0.794 -56.742 -5.060 1.00 54.84 597 ARG A N 1
ATOM 4502 C CA . ARG A 1 597 ? 2.055 -57.337 -5.536 1.00 54.84 597 ARG A CA 1
ATOM 4503 C C . ARG A 1 597 ? 2.102 -58.864 -5.448 1.00 54.84 597 ARG A C 1
ATOM 4505 O O . ARG A 1 597 ? 3.037 -59.452 -5.978 1.00 54.84 597 ARG A O 1
ATOM 4512 N N . THR A 1 598 ? 1.122 -59.507 -4.814 1.00 50.69 598 THR A N 1
ATOM 4513 C CA . THR A 1 598 ? 1.100 -60.966 -4.608 1.00 50.69 598 THR A CA 1
ATOM 4514 C C . THR A 1 598 ? 0.050 -61.707 -5.441 1.00 50.69 598 THR A C 1
ATOM 4516 O O . THR A 1 598 ? -0.098 -62.914 -5.274 1.00 50.69 598 THR A O 1
ATOM 4519 N N . ALA A 1 599 ? -0.654 -61.041 -6.364 1.00 46.66 599 ALA A N 1
ATOM 4520 C CA . ALA A 1 599 ? -1.615 -61.706 -7.246 1.00 46.66 599 ALA A CA 1
ATOM 4521 C C . ALA A 1 599 ? -0.911 -62.382 -8.451 1.00 46.66 599 ALA A C 1
ATOM 4523 O O . ALA A 1 599 ? -0.286 -61.682 -9.252 1.00 46.66 599 ALA A O 1
ATOM 4524 N N . PRO A 1 600 ? -0.993 -63.720 -8.615 1.00 44.94 600 PRO A N 1
ATOM 4525 C CA . PRO A 1 600 ? -0.396 -64.424 -9.747 1.00 44.94 600 PRO A CA 1
ATOM 4526 C C . PRO A 1 600 ? -1.227 -64.256 -11.028 1.00 44.94 600 PRO A C 1
ATOM 4528 O O . PRO A 1 600 ? -2.457 -64.229 -11.003 1.00 44.94 600 PRO A O 1
ATOM 4531 N N . GLY A 1 601 ? -0.517 -64.128 -12.151 1.00 48.00 601 GLY A N 1
ATOM 4532 C CA . GLY A 1 601 ? -1.051 -63.731 -13.450 1.00 48.00 601 GLY A CA 1
ATOM 4533 C C . GLY A 1 601 ? -2.056 -64.701 -14.070 1.00 48.00 601 GLY A C 1
ATOM 4534 O O . GLY A 1 601 ? -1.824 -65.904 -14.160 1.00 48.00 601 GLY A O 1
ATOM 4535 N N . THR A 1 602 ? -3.143 -64.133 -14.588 1.00 39.19 602 THR A N 1
ATOM 4536 C CA . THR A 1 602 ? -4.052 -64.794 -15.525 1.00 39.19 602 THR A CA 1
ATOM 4537 C C . THR A 1 602 ? -3.712 -64.417 -16.964 1.00 39.19 602 THR A C 1
ATOM 4539 O O . THR A 1 602 ? -3.502 -63.257 -17.314 1.00 39.19 602 THR A O 1
ATOM 4542 N N . THR A 1 603 ? -3.641 -65.466 -17.766 1.00 41.19 603 THR A N 1
ATOM 4543 C CA . THR A 1 603 ? -3.215 -65.601 -19.155 1.00 41.19 603 THR A CA 1
ATOM 4544 C C . THR A 1 603 ? -4.047 -64.810 -20.175 1.00 41.19 603 THR A C 1
ATOM 4546 O O . THR A 1 603 ? -5.257 -64.642 -20.049 1.00 41.19 603 THR A O 1
ATOM 4549 N N . ALA A 1 604 ? -3.360 -64.354 -21.227 1.00 45.81 604 ALA A N 1
ATOM 4550 C CA . ALA A 1 604 ? -3.904 -63.652 -22.390 1.00 45.81 604 ALA A CA 1
ATOM 4551 C C . ALA A 1 604 ? -4.762 -64.555 -23.302 1.00 45.81 604 ALA A C 1
ATOM 4553 O O . ALA A 1 604 ? -4.428 -65.732 -23.459 1.00 45.81 604 ALA A O 1
ATOM 4554 N N . PRO A 1 605 ? -5.769 -64.018 -24.025 1.00 42.75 605 PRO A N 1
ATOM 4555 C CA . PRO A 1 605 ? -6.354 -64.708 -25.163 1.00 42.75 605 PRO A CA 1
ATOM 4556 C C . PRO A 1 605 ? -5.739 -64.250 -26.496 1.00 42.75 605 PRO A C 1
ATOM 4558 O O . PRO A 1 605 ? -5.533 -63.070 -26.778 1.00 42.75 605 PRO A O 1
ATOM 4561 N N . SER A 1 606 ? -5.459 -65.252 -27.324 1.00 36.28 606 SER A N 1
ATOM 4562 C CA . SER A 1 606 ? -4.812 -65.197 -28.630 1.00 36.28 606 SER A CA 1
ATOM 4563 C C . SER A 1 606 ? -5.652 -64.556 -29.743 1.00 36.28 606 SER A C 1
ATOM 4565 O O . SER A 1 606 ? -6.855 -64.789 -29.856 1.00 36.28 606 SER A O 1
ATOM 4567 N N . ARG A 1 607 ? -4.937 -63.873 -30.646 1.00 43.16 607 ARG A N 1
ATOM 4568 C CA . ARG A 1 607 ? -5.308 -63.437 -32.006 1.00 43.16 607 ARG A CA 1
ATOM 4569 C C . ARG A 1 607 ? -6.324 -64.340 -32.729 1.00 43.16 607 ARG A C 1
ATOM 4571 O O . ARG A 1 607 ? -6.058 -65.519 -32.949 1.00 43.16 607 ARG A O 1
ATOM 4578 N N . LYS A 1 608 ? -7.368 -63.731 -33.305 1.00 36.12 608 LYS A N 1
ATOM 4579 C CA . LYS A 1 608 ? -8.056 -64.251 -34.501 1.00 36.12 608 LYS A CA 1
ATOM 4580 C C . LYS A 1 608 ? -7.877 -63.287 -35.676 1.00 36.12 608 LYS A C 1
ATOM 4582 O O . LYS A 1 608 ? -8.328 -62.150 -35.639 1.00 36.12 608 LYS A O 1
ATOM 4587 N N . ARG A 1 609 ? -7.196 -63.781 -36.715 1.00 49.66 609 ARG A N 1
ATOM 4588 C CA . ARG A 1 609 ? -7.139 -63.217 -38.072 1.00 49.66 609 ARG A CA 1
ATOM 4589 C C . ARG A 1 609 ? -8.466 -63.462 -38.796 1.00 49.66 609 ARG A C 1
ATOM 4591 O O . ARG A 1 609 ? -9.011 -64.558 -38.678 1.00 49.66 609 ARG A O 1
ATOM 4598 N N . ARG A 1 610 ? -8.894 -62.519 -39.640 1.00 34.47 610 ARG A N 1
ATOM 4599 C CA . ARG A 1 610 ? -9.716 -62.764 -40.845 1.00 34.47 610 ARG A CA 1
ATOM 4600 C C . ARG A 1 610 ? -9.630 -61.552 -41.805 1.00 34.47 610 ARG A C 1
ATOM 4602 O O . ARG A 1 610 ? -9.076 -60.540 -41.392 1.00 34.47 610 ARG A O 1
ATOM 4609 N N . PRO A 1 611 ? -9.985 -61.688 -43.097 1.00 51.34 611 PRO A N 1
ATOM 4610 C CA . PRO A 1 611 ? -8.993 -61.748 -44.169 1.00 51.34 611 PRO A CA 1
ATOM 4611 C C . PRO A 1 611 ? -9.148 -60.647 -45.233 1.00 51.34 611 PRO A C 1
ATOM 4613 O O . PRO A 1 611 ? -10.186 -60.008 -45.354 1.00 51.34 611 PRO A O 1
ATOM 4616 N N . VAL A 1 612 ? -8.106 -60.503 -46.052 1.00 50.56 612 VAL A N 1
ATOM 4617 C CA . VAL A 1 612 ? -8.081 -59.701 -47.283 1.00 50.56 612 VAL A CA 1
ATOM 4618 C C . VAL A 1 612 ? -8.654 -60.507 -48.455 1.00 50.56 612 VAL A C 1
ATOM 4620 O O . VAL A 1 612 ? -8.262 -61.660 -48.642 1.00 50.56 612 VAL A O 1
ATOM 4623 N N . ARG A 1 613 ? -9.541 -59.876 -49.237 1.00 53.34 613 ARG A N 1
ATOM 4624 C CA . ARG A 1 613 ? -9.814 -59.987 -50.695 1.00 53.34 613 ARG A CA 1
ATOM 4625 C C . ARG A 1 613 ? -11.016 -59.056 -50.968 1.00 53.34 613 ARG A C 1
ATOM 4627 O O . ARG A 1 613 ? -11.926 -59.045 -50.152 1.00 53.34 613 ARG A O 1
ATOM 4634 N N . ARG A 1 614 ? -11.103 -58.271 -52.037 1.00 47.47 614 ARG A N 1
ATOM 4635 C CA . ARG A 1 614 ? -10.467 -58.299 -53.354 1.00 47.47 614 ARG A CA 1
ATOM 4636 C C . ARG A 1 614 ? -10.478 -56.889 -53.933 1.00 47.47 614 ARG A C 1
ATOM 4638 O O . ARG A 1 614 ? -11.416 -56.153 -53.561 1.00 47.47 614 ARG A O 1
#

Radius of gyration: 32.57 Å; chains: 1; bounding box: 78×95×110 Å

Secondary structure (DSSP, 8-state):
-------------------------------PPPP--HHHHHHHHHHHHHHHHHHHHHHHHHHHHHHHHHHHHHHHHTSPPPS-SSSS-----S-THHHHHHHHHHHHHHHHHHHHHHHHHHHHHHHTT--S-GGGSS-HHHHHHHHHHS-HHHHHHHHTTS-GGGSSPPPTTPPEEEEEET-TTSHHHIIIIIII---EEEEEEES-HHHHHHHHHTT--EEES-GGGS-TT-GGGTTEEEEEE----TTTSTTS--GGGSHHHHHHHHHHHHHHHHHTT--EES-SSSSS-EEPPP----HHHHHGGGGG-SSGGGGGGTHHHHHHHHHHHHHS---EEEEEEETHHHH-GGGHHHHHHHHHHHHHTT-SEEEEEEEEGGGGT-SB--EEEEEEEESSS--SS-SS-SSPPPPPPHHHHHTPPTT-EEESS--PPB-TTTSSB-S--EEETTSPBSPP-TTGGG-EETTT-PBPPHHHHHHHHT--TT------SSS--HHHHHHHHHHSPPHHHHHHHHHHHHT--HHHHHHHHHHHHHHHHHHHHHHHHHHHHSTTS------------HHHHHHHHHHHHHHHHHHHHHHHTSPPPPPPPP--------

Sequence (614 aa):
MNVPSPGARPAPDTISDPGGPAAMDNEGGAAVAPPCPLAEAKRLHERAAARRAALLALADAHSDEITAAYEAIDQARRWRLPESVQDEGWEYRGGLEEESTDIWARAHMAYWVLEAARVTVAKVSSTLGLPVDDVDLLDDAERDAYIASLSDQEREELAGPWPVEWLYAPKPGAPIRVVNLFAGPGGWCEGIVHVLGEPVDMVGVDLSEAACATAQAAGFRRICASVTDLDPANPALRYVVAVILSPPCQTLSPGGKLAGLAEEALWLVEEVISQAGAAAGFVMVDDAGDGMEGYAPPTGATWDEVRAPLAALKDARTGLMAEAVIWPLALQAKYNNIRWVAMEQSSNLLKSKAAEYVVEAIASEFYGAGWEYAKFSLVEAADYGAASKKNRAFMVCMRYTRPFTSYRPSKPVPRTTWAACMGWEKGHKVNTRGVRGINPLTGRPKGGGTFTADEPGTTVTGTAYGWKREADGLTHTHADLGRAVGFRADFPWTHVGRGEGIRNKTQLIADTVSPMVAAAWIGHILGRAWEARTRAYVRSLYAALHRSGSRTLLRAADEHDGTRPAVLGRVVPAKKRAIKARTERAAVRTAQTAAARTAPGTTAPSRKRRPVRR

InterPro domains:
  IPR029063 S-adenosyl-L-methionine-dependent methyltransferase superfamily [G3DSA:3.40.50.150] (170-426)
  IPR029063 S-adenosyl-L-methionine-dependent methyltransferase superfamily [SSF53335] (176-526)

Organism: NCBI:txid212423

pLDDT: mean 74.51, std 24.2, range [26.69, 98.75]

Foldseek 3Di:
DDDDDDDDDDDDDDDDDDDDDDDDDDPPDDPDDPPDPPVRVVVVVVVVVVLLVVLVVVCVVCVVVLVVLVVLLVVLVVPDDPPDPPDDPDDDDPDCPVVVVVVVVVVVVSVVSVVVSVLVVLVSVLVSPDPDPVLLNDDQVRNQVVLVPDDPVVLCVLCDPHDSVLLHDADVPRAAEEEEEQCFLHLLNCLVCPLLVGDHNYEYEHCDPLRCVLNVVVVHHYDNDHPLVDDLLRSSCLRHAEYEYEADAQCQAPVHPVLLLPLVNLVLLLQLLVLLLQQLQLDWDCCCPPNHTDTNGHPVDDSCNSLVSCVPRPDSSSNCLSVLRNNQSSSCSNRVRYFKYKYKYAPSCVVPPSNVSVLVSSQVSLVSNQWPDKDKDWDWVQQLAFLETDIIIMIMTGRPDAFDDDLHAPDGQPGQFLCLLVLHDFDWKKWQDPFADADPVPRHTPDTDIDGSRGRHYQQALSQQCMATPPPRDHDDLLSLLLNLPHASVSRSGDDDPDDCSSPSSNSSRSHHRSSSSNSRVCRRVVGPSSVSSSVSSCVSRVVSVVVSVVVVVVVVPPPDDDDDDDPDDDDDPVVVVVVVVVVVVVVVVVVVVVVVPDDDDDDDDDDDDDDDD